Protein 4JRR (pdb70)

Foldseek 3Di:
DDDDDCDDPQFKHWFDFDDDDDDCQQAQDKEWEEFLQDVVCLVLVVVVVVLCVVCPSLHHYHYAYADDDQQSLVRRLLCVLCVVVVNNVVVVNVSSCCCPPVVPSCRDLVSSLVVVVVVPDDSCSSSCSSPPDPPSVVSNVVSHVLCVSRVHDDPRKMDTNSIMIGHCVSLVHSVSNSVSVSVRSPDD/DDDPQFKHWAAFPDDDDDDQAQWPKEWEEFLQDVVCLVCVVVVVVLQVPPDGSHDYHYAYADDDQQRLVRRLLCVLCVVVVNNVPVVNVSSCCCPPVVPSCRDLVSSLVVVVVVPDDSVSSSCSSPPDPVSNVSNVVSHVVCVSRVHDDPRKMDINSTMIGHCVSQVDSVSNSVSNVVRSVVVD/DDDEPFQKHWAAFPDDDDDDQAPQPKEWEEFLQDVVCLVCVVVVVVLVVVCPSVHHYHYAYADQDALSLVRRLLCVLCVVVVNNVPCVNVSSCCCPPVVHSCRDLVSQLVVVVVVPDDSVSSSCSSPPDVPSVVSNVVSHVVCVSRPHDDPRKMDTSRTMIGHCNRQVDSVSNSVVVVVRSVVVD

Radius of gyration: 30.88 Å; Cα contacts (8 Å, |Δi|>4): 870; chains: 3; bounding box: 74×64×84 Å

Sequence (557 aa):
GSHMQFIEGKDYQTVASAQLSTNKKDKTPLITEFFSYGCPWCYKIDAPLNDWATRMGKGAHLEERVPVVFKPNWDLYAKAYYTAKTLAMSDKMNPILFKAIQEEDKNPLATKQSMVDFFVAHGVDREIAKSAFENSPTIDMMRVNSGMSLMAHYQINAVPAFVVNNKYKTDLQMAGSEEERLFEILNNYLVRKSFIEGKDYQTVASAQLSTNKDKTPLITEFFSYGCPWCYKKIDAPLNDWATRMGKGAHLERVPVVFKPNWDLYAKAYYTAKKTLAMSDKMNPILFKAIQEDKNPLATKQSMVDFFVAHGVDDREEIAKSAFENSPTIDMRVNSGMSLMAHYQINNAVPAFVVNNKYKTDLQMAGSEERLFEILNYLVRKSAQFIEGKDYQTVASAQLSTNKKDKTPLITEFFSYGCPWCYKIDAPLNDDWATRMGKGAHLERVPVVFKPNWDLYAKAYYTAKTLAMSDKMNPILFKAIQEDKNPLATKQSMVDFFVAHGVDREIAKSAFENSPTIDMMRVNSGMMSSLMAHYQINAVPAFVVNNKYKTDLQMAGSEERLFEILNYLVRRKSA

Structure (mmCIF, N/CA/C/O backbone):
data_4JRR
#
_entry.id   4JRR
#
_cell.length_a   55.876
_cell.length_b   80.137
_cell.length_c   66.257
_cell.angle_alpha   90.000
_cell.angle_beta   92.860
_cell.angle_gamma   90.000
#
_symmetry.space_group_name_H-M   'P 1 21 1'
#
loop_
_entity.id
_entity.type
_entity.pdbx_description
1 polymer 'Thiol:disulfide interchange protein DsbA'
2 non-polymer 'SULFATE ION'
3 non-polymer GLYCEROL
4 water water
#
loop_
_atom_site.group_PDB
_atom_site.id
_atom_site.type_symbol
_atom_site.label_atom_id
_atom_site.label_alt_id
_atom_site.label_comp_id
_atom_site.label_asym_id
_atom_site.label_entity_id
_atom_site.label_seq_id
_atom_site.pdbx_PDB_ins_code
_atom_site.Cartn_x
_atom_site.Cartn_y
_atom_site.Cartn_z
_atom_site.occupancy
_atom_site.B_iso_or_equiv
_atom_site.auth_seq_id
_atom_site.auth_comp_id
_atom_site.auth_asym_id
_atom_site.auth_atom_id
_atom_site.pdbx_PDB_model_num
ATOM 1 N N . GLY A 1 1 ? 9.591 25.937 37.564 1.00 23.33 29 GLY A N 1
ATOM 2 C CA . GLY A 1 1 ? 9.208 24.571 38.026 1.00 21.33 29 GLY A CA 1
ATOM 3 C C . GLY A 1 1 ? 10.298 24.046 39.003 1.00 21.92 29 GLY A C 1
ATOM 4 O O . GLY A 1 1 ? 10.172 24.178 40.237 1.00 22.66 29 GLY A O 1
ATOM 5 N N . SER A 1 2 ? 11.374 23.497 38.434 1.00 21.64 30 SER A N 1
ATOM 6 C CA . SER A 1 2 ? 12.572 23.232 39.172 1.00 19.26 30 SER A CA 1
ATOM 7 C C . SER A 1 2 ? 13.446 24.406 39.113 1.00 20.02 30 SER A C 1
ATOM 8 O O . SER A 1 2 ? 13.626 24.986 38.064 1.00 20.65 30 SER A O 1
ATOM 11 N N . HIS A 1 3 ? 14.182 24.637 40.219 1.00 20.55 31 HIS A N 1
ATOM 12 C CA . HIS A 1 3 ? 15.046 25.764 40.371 1.00 20.25 31 HIS A CA 1
ATOM 13 C C . HIS A 1 3 ? 16.478 25.334 40.660 1.00 18.18 31 HIS A C 1
ATOM 14 O O . HIS A 1 3 ? 16.752 24.193 41.113 1.00 19.66 31 HIS A O 1
ATOM 21 N N . MET A 1 4 ? 17.378 26.224 40.260 1.00 18.08 32 MET A N 1
ATOM 22 C CA . MET A 1 4 ? 18.850 25.915 40.440 1.00 18.94 32 MET A CA 1
ATOM 23 C C . MET A 1 4 ? 19.091 25.539 41.876 1.00 19.69 32 MET A C 1
ATOM 24 O O . MET A 1 4 ? 18.709 26.253 42.765 1.00 22.21 32 MET A O 1
ATOM 29 N N . GLN A 1 5 ? 19.884 24.520 42.134 1.00 20.09 33 GLN A N 1
ATOM 30 C CA . GLN A 1 5 ? 20.135 24.066 43.482 1.00 20.19 33 GLN A CA 1
ATOM 31 C C . GLN A 1 5 ? 21.657 24.158 43.887 1.00 21.08 33 GLN A C 1
ATOM 32 O O . GLN A 1 5 ? 21.973 23.896 45.057 1.00 21.80 33 GLN A O 1
ATOM 38 N N . PHE A 1 6 ? 22.520 24.581 42.963 1.00 20.34 34 PHE A N 1
ATOM 39 C CA . PHE A 1 6 ? 23.953 24.966 43.333 1.00 20.17 34 PHE A CA 1
ATOM 40 C C . PHE A 1 6 ? 23.872 26.442 43.603 1.00 21.24 34 PHE A C 1
ATOM 41 O O . PHE A 1 6 ? 23.531 27.192 42.687 1.00 22.26 34 PHE A O 1
ATOM 49 N N . ILE A 1 7 ? 23.959 26.861 44.871 1.00 21.15 35 ILE A N 1
ATOM 50 C CA . ILE A 1 7 ? 23.537 28.205 45.258 1.00 20.97 35 ILE A CA 1
ATOM 51 C C . ILE A 1 7 ? 24.779 29.112 45.360 1.00 21.30 35 ILE A C 1
ATOM 52 O O . ILE A 1 7 ? 25.606 28.925 46.218 1.00 19.74 35 ILE A O 1
ATOM 57 N N . GLU A 1 8 ? 24.830 30.158 44.555 1.00 22.13 36 GLU A N 1
ATOM 58 C CA . GLU A 1 8 ? 25.951 31.113 44.589 1.00 21.17 36 GLU A CA 1
ATOM 59 C C . GLU A 1 8 ? 25.907 31.778 45.948 1.00 22.66 36 GLU A C 1
ATOM 60 O O . GLU A 1 8 ? 24.845 32.229 46.382 1.00 22.20 36 GLU A O 1
ATOM 66 N N . GLY A 1 9 ? 27.052 31.945 46.595 1.00 21.98 37 GLY A N 1
ATOM 67 C CA . GLY A 1 9 ? 27.112 32.519 47.913 1.00 23.86 37 GLY A CA 1
ATOM 68 C C . GLY A 1 9 ? 27.027 31.492 49.011 1.00 25.49 37 GLY A C 1
ATOM 69 O O . GLY A 1 9 ? 27.355 31.817 50.151 1.00 30.15 37 GLY A O 1
ATOM 70 N N . LYS A 1 10 ? 26.584 30.263 48.741 1.00 25.00 38 LYS A N 1
ATOM 71 C CA . LYS A 1 10 ? 26.496 29.254 49.753 1.00 24.53 38 LYS A CA 1
ATOM 72 C C . LYS A 1 10 ? 27.370 28.068 49.375 1.00 24.21 38 LYS A C 1
ATOM 73 O O . LYS A 1 10 ? 28.352 27.725 50.132 1.00 25.39 38 LYS A O 1
ATOM 79 N N . ASP A 1 11 ? 27.142 27.514 48.192 1.00 21.42 39 ASP A N 1
ATOM 80 C CA . ASP A 1 11 ? 27.911 26.390 47.717 1.00 20.96 39 ASP A CA 1
ATOM 81 C C . ASP A 1 11 ? 29.251 26.815 47.064 1.00 19.18 39 ASP A C 1
ATOM 82 O O . ASP A 1 11 ? 30.202 26.010 47.020 1.00 18.69 39 ASP A O 1
ATOM 87 N N . TYR A 1 12 ? 29.280 27.978 46.475 1.00 18.13 40 TYR A N 1
ATOM 88 C CA . TYR A 1 12 ? 30.429 28.511 45.790 1.00 20.02 40 TYR A CA 1
ATOM 89 C C . TYR A 1 12 ? 30.345 29.997 45.688 1.00 21.33 40 TYR A C 1
ATOM 90 O O . TYR A 1 12 ? 29.237 30.598 45.908 1.00 19.74 40 TYR A O 1
ATOM 99 N N . GLN A 1 13 ? 31.473 30.610 45.383 1.00 20.91 41 GLN A N 1
ATOM 100 C CA . GLN A 1 13 ? 31.513 32.027 45.053 1.00 24.82 41 GLN A CA 1
ATOM 101 C C . GLN A 1 13 ? 32.307 32.296 43.802 1.00 25.68 41 GLN A C 1
ATOM 102 O O . GLN A 1 13 ? 33.211 31.504 43.437 1.00 22.81 41 GLN A O 1
ATOM 108 N N . THR A 1 14 ? 32.023 33.428 43.130 1.00 23.56 42 THR A N 1
ATOM 109 C CA . THR A 1 14 ? 32.825 33.821 41.979 1.00 24.41 42 THR A CA 1
ATOM 110 C C . THR A 1 14 ? 34.048 34.531 42.553 1.00 23.61 42 THR A C 1
ATOM 111 O O . THR A 1 14 ? 34.041 35.067 43.627 1.00 26.38 42 THR A O 1
ATOM 115 N N . VAL A 1 15 ? 35.158 34.466 41.871 1.00 24.71 43 VAL A N 1
ATOM 116 C CA . VAL A 1 15 ? 36.364 35.235 42.219 1.00 24.80 43 VAL A CA 1
ATOM 117 C C . VAL A 1 15 ? 36.792 36.089 41.044 1.00 25.53 43 VAL A C 1
ATOM 118 O O . VAL A 1 15 ? 36.448 35.830 39.924 1.00 24.91 43 VAL A O 1
ATOM 122 N N . ALA A 1 16 ? 37.701 37.012 41.315 1.00 26.13 44 ALA A N 1
ATOM 123 C CA . ALA A 1 16 ? 38.318 37.792 40.257 1.00 28.90 44 ALA A CA 1
ATOM 124 C C . ALA A 1 16 ? 39.352 36.889 39.547 1.00 29.41 44 ALA A C 1
ATOM 125 O O . ALA A 1 16 ? 40.155 36.224 40.209 1.00 27.66 44 ALA A O 1
ATOM 127 N N . SER A 1 17 ? 39.340 36.936 38.224 1.00 29.67 45 SER A N 1
ATOM 128 C CA . SER A 1 17 ? 40.220 36.093 37.420 1.00 31.47 45 SER A CA 1
ATOM 129 C C . SER A 1 17 ? 41.642 36.546 37.579 1.00 29.70 45 SER A C 1
ATOM 130 O O . SER A 1 17 ? 41.919 37.742 37.657 1.00 29.79 45 SER A O 1
ATOM 133 N N . ALA A 1 18 ? 42.551 35.595 37.760 1.00 27.83 46 ALA A N 1
ATOM 134 C CA . ALA A 1 18 ? 43.954 35.878 37.818 1.00 28.26 46 ALA A CA 1
ATOM 135 C C . ALA A 1 18 ? 44.513 35.846 36.431 1.00 28.51 46 ALA A C 1
ATOM 136 O O . ALA A 1 18 ? 43.876 35.329 35.545 1.00 26.40 46 ALA A O 1
ATOM 138 N N . GLN A 1 19 ? 45.650 36.512 36.247 1.00 30.80 47 GLN A N 1
ATOM 139 C CA . GLN A 1 19 ? 46.374 36.523 35.000 1.00 35.20 47 GLN A CA 1
ATOM 140 C C . GLN A 1 19 ? 47.137 35.249 34.932 1.00 36.94 47 GLN A C 1
ATOM 141 O O . GLN A 1 19 ? 48.049 35.036 35.719 1.00 30.33 47 GLN A O 1
ATOM 147 N N . LEU A 1 20 ? 46.682 34.354 34.073 1.00 34.95 48 LEU A N 1
ATOM 148 C CA . LEU A 1 20 ? 47.257 33.004 33.997 1.00 40.86 48 LEU A CA 1
ATOM 149 C C . LEU A 1 20 ? 47.766 32.693 32.621 1.00 39.25 48 LEU A C 1
ATOM 150 O O . LEU A 1 20 ? 47.293 33.272 31.632 1.00 35.06 48 LEU A O 1
ATOM 155 N N . SER A 1 21 ? 48.746 31.801 32.589 1.00 37.49 49 SER A N 1
ATOM 156 C CA . SER A 1 21 ? 49.170 31.121 31.412 1.00 40.10 49 SER A CA 1
ATOM 157 C C . SER A 1 21 ? 48.842 29.622 31.567 1.00 46.95 49 SER A C 1
ATOM 158 O O . SER A 1 21 ? 49.744 28.794 31.843 1.00 47.30 49 SER A O 1
ATOM 161 N N . THR A 1 22 ? 47.584 29.250 31.374 1.00 54.12 50 THR A N 1
ATOM 162 C CA . THR A 1 22 ? 47.188 27.841 31.549 1.00 58.52 50 THR A CA 1
ATOM 163 C C . THR A 1 22 ? 47.212 27.139 30.157 1.00 66.45 50 THR A C 1
ATOM 164 O O . THR A 1 22 ? 46.505 27.544 29.227 1.00 67.06 50 THR A O 1
ATOM 168 N N . ASN A 1 23 ? 48.123 26.161 30.039 1.00 75.10 51 ASN A N 1
ATOM 169 C CA . ASN A 1 23 ? 48.119 25.070 29.021 1.00 71.62 51 ASN A CA 1
ATOM 170 C C . ASN A 1 23 ? 46.671 24.513 28.826 1.00 69.30 51 ASN A C 1
ATOM 171 O O . ASN A 1 23 ? 46.006 24.227 29.797 1.00 62.24 51 ASN A O 1
ATOM 176 N N . LYS A 1 24 ? 46.140 24.407 27.611 1.00 68.22 52 LYS A N 1
ATOM 177 C CA A LYS A 1 24 ? 44.743 23.955 27.447 0.50 70.41 52 LYS A CA 1
ATOM 178 C CA B LYS A 1 24 ? 44.748 23.950 27.432 0.50 72.18 52 LYS A CA 1
ATOM 179 C C . LYS A 1 24 ? 44.570 22.460 27.758 1.00 69.48 52 LYS A C 1
ATOM 180 O O . LYS A 1 24 ? 43.476 22.021 28.096 1.00 72.52 52 LYS A O 1
ATOM 191 N N . ASP A 1 25 ? 45.628 21.669 27.641 1.00 67.21 53 ASP A N 1
ATOM 192 C CA . ASP A 1 25 ? 45.528 20.264 28.171 1.00 69.60 53 ASP A CA 1
ATOM 193 C C . ASP A 1 25 ? 45.375 20.209 29.733 1.00 63.00 53 ASP A C 1
ATOM 194 O O . ASP A 1 25 ? 45.170 19.141 30.337 1.00 62.16 53 ASP A O 1
ATOM 199 N N . LYS A 1 26 ? 45.492 21.372 30.372 1.00 52.21 54 LYS A N 1
ATOM 200 C CA . LYS A 1 26 ? 45.118 21.546 31.783 1.00 54.84 54 LYS A CA 1
ATOM 201 C C . LYS A 1 26 ? 43.705 22.202 32.010 1.00 52.81 54 LYS A C 1
ATOM 202 O O . LYS A 1 26 ? 43.486 22.811 33.072 1.00 51.65 54 LYS A O 1
ATOM 208 N N . THR A 1 27 ? 42.763 22.038 31.062 1.00 52.37 55 THR A N 1
ATOM 209 C CA . THR A 1 27 ? 41.426 22.710 31.078 1.00 49.26 55 THR A CA 1
ATOM 210 C C . THR A 1 27 ? 40.415 21.596 31.030 1.00 44.89 55 THR A C 1
ATOM 211 O O . THR A 1 27 ? 40.757 20.595 30.432 1.00 39.90 55 THR A O 1
ATOM 215 N N . PRO A 1 28 ? 39.244 21.671 31.756 1.00 41.37 56 PRO A N 1
ATOM 216 C CA . PRO A 1 28 ? 38.920 22.565 32.894 1.00 38.67 56 PRO A CA 1
ATOM 217 C C . PRO A 1 28 ? 39.862 22.335 34.074 1.00 33.20 56 PRO A C 1
ATOM 218 O O . PRO A 1 28 ? 40.254 21.197 34.417 1.00 34.36 56 PRO A O 1
ATOM 222 N N . LEU A 1 29 ? 40.299 23.445 34.599 1.00 31.42 57 LEU A N 1
ATOM 223 C CA . LEU A 1 29 ? 41.289 23.525 35.571 1.00 29.16 57 LEU A CA 1
ATOM 224 C C . LEU A 1 29 ? 40.676 23.612 36.995 1.00 28.14 57 LEU A C 1
ATOM 225 O O . LEU A 1 29 ? 39.793 24.421 37.252 1.00 25.17 57 LEU A O 1
ATOM 230 N N . ILE A 1 30 ? 41.142 22.756 37.886 1.00 24.89 58 ILE A N 1
ATOM 231 C CA . ILE A 1 30 ? 40.785 22.809 39.263 1.00 23.85 58 ILE A CA 1
ATOM 232 C C . ILE A 1 30 ? 42.035 23.007 40.042 1.00 22.90 58 ILE A C 1
ATOM 233 O O . ILE A 1 30 ? 42.921 22.117 40.044 1.00 23.49 58 ILE A O 1
ATOM 238 N N . THR A 1 31 ? 42.114 24.120 40.758 1.00 22.55 59 THR A N 1
ATOM 239 C CA . THR A 1 31 ? 43.303 24.392 41.574 1.00 21.58 59 THR A CA 1
ATOM 240 C C . THR A 1 31 ? 42.948 24.132 43.036 1.00 21.34 59 THR A C 1
ATOM 241 O O . THR A 1 31 ? 41.971 24.758 43.540 1.00 21.53 59 THR A O 1
ATOM 245 N N . GLU A 1 32 ? 43.618 23.194 43.722 1.00 18.41 60 GLU A N 1
ATOM 246 C CA . GLU A 1 32 ? 43.369 22.968 45.140 1.00 18.67 60 GLU A CA 1
ATOM 247 C C . GLU A 1 32 ? 44.488 23.590 45.923 1.00 19.56 60 GLU A C 1
ATOM 248 O O . GLU A 1 32 ? 45.625 23.120 45.713 1.00 20.75 60 GLU A O 1
ATOM 254 N N . PHE A 1 33 ? 44.175 24.529 46.786 1.00 18.74 61 PHE A N 1
ATOM 255 C CA . PHE A 1 33 ? 45.093 25.126 47.797 1.00 20.36 61 PHE A CA 1
ATOM 256 C C . PHE A 1 33 ? 45.053 24.206 48.994 1.00 20.03 61 PHE A C 1
ATOM 257 O O . PHE A 1 33 ? 43.981 23.825 49.469 1.00 20.93 61 PHE A O 1
ATOM 265 N N . PHE A 1 34 ? 46.220 23.705 49.401 1.00 21.23 62 PHE A N 1
ATOM 266 C CA . PHE A 1 34 ? 46.299 22.623 50.376 1.00 20.39 62 PHE A CA 1
ATOM 267 C C . PHE A 1 34 ? 47.606 22.704 51.144 1.00 21.87 62 PHE A C 1
ATOM 268 O O . PHE A 1 34 ? 48.495 23.509 50.804 1.00 19.84 62 PHE A O 1
ATOM 276 N N . SER A 1 35 ? 47.702 21.856 52.135 1.00 22.83 63 SER A N 1
ATOM 277 C CA . SER A 1 35 ? 49.008 21.537 52.716 1.00 24.15 63 SER A CA 1
ATOM 278 C C . SER A 1 35 ? 48.998 20.110 53.233 1.00 25.47 63 SER A C 1
ATOM 279 O O . SER A 1 35 ? 48.001 19.634 53.760 1.00 23.00 63 SER A O 1
ATOM 282 N N . TYR A 1 36 ? 50.197 19.464 53.244 1.00 25.13 64 TYR A N 1
ATOM 283 C CA . TYR A 1 36 ? 50.352 18.196 53.932 1.00 25.33 64 TYR A CA 1
ATOM 284 C C . TYR A 1 36 ? 50.075 18.375 55.383 1.00 26.17 64 TYR A C 1
ATOM 285 O O . TYR A 1 36 ? 49.715 17.424 56.100 1.00 27.21 64 TYR A O 1
ATOM 294 N N . GLY A 1 37 ? 50.255 19.581 55.878 1.00 26.44 65 GLY A N 1
ATOM 295 C CA . GLY A 1 37 ? 50.057 19.852 57.276 1.00 26.35 65 GLY A CA 1
ATOM 296 C C . GLY A 1 37 ? 48.614 20.031 57.760 1.00 29.91 65 GLY A C 1
ATOM 297 O O . GLY A 1 37 ? 48.383 20.170 58.958 1.00 30.75 65 GLY A O 1
ATOM 298 N N . CYS A 1 38 ? 47.644 19.946 56.848 1.00 25.54 66 CYS A N 1
ATOM 299 C CA . CYS A 1 38 ? 46.229 20.253 57.148 1.00 25.91 66 CYS A CA 1
ATOM 300 C C . CYS A 1 38 ? 45.469 18.989 57.248 1.00 26.72 66 CYS A C 1
ATOM 301 O O . CYS A 1 38 ? 45.493 18.200 56.303 1.00 26.14 66 CYS A O 1
ATOM 304 N N . PRO A 1 39 ? 44.744 18.789 58.373 1.00 29.09 67 PRO A N 1
ATOM 305 C CA . PRO A 1 39 ? 44.089 17.503 58.538 1.00 29.52 67 PRO A CA 1
ATOM 306 C C . PRO A 1 39 ? 42.910 17.347 57.583 1.00 26.29 67 PRO A C 1
ATOM 307 O O . PRO A 1 39 ? 42.526 16.245 57.303 1.00 25.69 67 PRO A O 1
ATOM 311 N N . TRP A 1 40 ? 42.287 18.453 57.181 1.00 25.94 68 TRP A N 1
ATOM 312 C CA . TRP A 1 40 ? 41.155 18.385 56.294 1.00 25.17 68 TRP A CA 1
ATOM 313 C C . TRP A 1 40 ? 41.609 18.138 54.843 1.00 23.72 68 TRP A C 1
ATOM 314 O O . TRP A 1 40 ? 40.951 17.447 54.102 1.00 23.82 68 TRP A O 1
ATOM 325 N N . CYS A 1 41 ? 42.712 18.764 54.442 1.00 24.00 69 CYS A N 1
ATOM 326 C CA . CYS A 1 41 ? 43.357 18.409 53.156 1.00 24.64 69 CYS A CA 1
ATOM 327 C C . CYS A 1 41 ? 43.642 16.912 53.129 1.00 23.33 69 CYS A C 1
ATOM 328 O O . CYS A 1 41 ? 43.371 16.232 52.129 1.00 24.66 69 CYS A O 1
ATOM 331 N N . TYR A 1 42 ? 44.112 16.392 54.244 1.00 25.29 70 TYR A N 1
ATOM 332 C CA . TYR A 1 42 ? 44.421 14.971 54.326 1.00 25.15 70 TYR A CA 1
ATOM 333 C C . TYR A 1 42 ? 43.219 14.119 54.184 1.00 23.51 70 TYR A C 1
ATOM 334 O O . TYR A 1 42 ? 43.160 13.259 53.319 1.00 23.97 70 TYR A O 1
ATOM 343 N N . LYS A 1 43 ? 42.203 14.455 54.946 1.00 24.89 71 LYS A N 1
ATOM 344 C CA . LYS A 1 43 ? 40.939 13.676 54.855 1.00 28.01 71 LYS A CA 1
ATOM 345 C C . LYS A 1 43 ? 40.373 13.543 53.506 1.00 27.66 71 LYS A C 1
ATOM 346 O O . LYS A 1 43 ? 39.790 12.523 53.203 1.00 26.54 71 LYS A O 1
ATOM 352 N N . ILE A 1 44 ? 40.396 14.610 52.705 1.00 30.17 72 ILE A N 1
ATOM 353 C CA . ILE A 1 44 ? 39.762 14.567 51.392 1.00 26.08 72 ILE A CA 1
ATOM 354 C C . ILE A 1 44 ? 40.699 14.160 50.266 1.00 26.06 72 ILE A C 1
ATOM 355 O O . ILE A 1 44 ? 40.261 13.952 49.194 1.00 24.45 72 ILE A O 1
ATOM 360 N N . ASP A 1 45 ? 42.001 14.012 50.538 1.00 27.06 73 ASP A N 1
ATOM 361 C CA . ASP A 1 45 ? 42.923 13.828 49.429 1.00 25.90 73 ASP A CA 1
ATOM 362 C C . ASP A 1 45 ? 42.677 12.595 48.582 1.00 25.11 73 ASP A C 1
ATOM 363 O O . ASP A 1 45 ? 42.692 12.668 47.325 1.00 24.94 73 ASP A O 1
ATOM 368 N N . ALA A 1 46 ? 42.473 11.454 49.199 1.00 26.68 74 ALA A N 1
ATOM 369 C CA . ALA A 1 46 ? 42.315 10.225 48.420 1.00 28.93 74 ALA A CA 1
ATOM 370 C C . ALA A 1 46 ? 40.946 10.197 47.663 1.00 28.59 74 ALA A C 1
ATOM 371 O O . ALA A 1 46 ? 40.885 9.898 46.482 1.00 29.96 74 ALA A O 1
ATOM 373 N N . PRO A 1 47 ? 39.865 10.593 48.320 1.00 28.89 75 PRO A N 1
ATOM 374 C CA . PRO A 1 47 ? 38.603 10.709 47.546 1.00 30.13 75 PRO A CA 1
ATOM 375 C C . PRO A 1 47 ? 38.713 11.719 46.405 1.00 28.99 75 PRO A C 1
ATOM 376 O O . PRO A 1 47 ? 38.124 11.523 45.354 1.00 29.50 75 PRO A O 1
ATOM 380 N N . LEU A 1 48 ? 39.455 12.796 46.614 1.00 28.57 76 LEU A N 1
ATOM 381 C CA . LEU A 1 48 ? 39.680 13.756 45.597 1.00 28.31 76 LEU A CA 1
ATOM 382 C C . LEU A 1 48 ? 40.450 13.119 44.444 1.00 31.40 76 LEU A C 1
ATOM 383 O O . LEU A 1 48 ? 40.113 13.365 43.297 1.00 30.99 76 LEU A O 1
ATOM 388 N N . ASN A 1 49 ? 41.514 12.374 44.737 1.00 31.27 77 ASN A N 1
ATOM 389 C CA . ASN A 1 49 ? 42.228 11.684 43.659 1.00 32.65 77 ASN A CA 1
ATOM 390 C C . ASN A 1 49 ? 41.301 10.699 42.935 1.00 33.38 77 ASN A C 1
ATOM 391 O O . ASN A 1 49 ? 41.250 10.656 41.715 1.00 35.69 77 ASN A O 1
ATOM 396 N N . ASP A 1 50 ? 40.518 9.958 43.663 1.00 36.34 78 ASP A N 1
ATOM 397 C CA . ASP A 1 50 ? 39.604 9.053 43.030 1.00 34.31 78 ASP A CA 1
ATOM 398 C C . ASP A 1 50 ? 38.627 9.811 42.135 1.00 38.13 78 ASP A C 1
ATOM 399 O O . ASP A 1 50 ? 38.336 9.403 41.039 1.00 34.08 78 ASP A O 1
ATOM 404 N N . TRP A 1 51 ? 38.118 10.924 42.629 1.00 33.70 79 TRP A N 1
ATOM 405 C CA . TRP A 1 51 ? 37.143 11.693 41.859 1.00 31.92 79 TRP A CA 1
ATOM 406 C C . TRP A 1 51 ? 37.787 12.256 40.592 1.00 30.91 79 TRP A C 1
ATOM 407 O O . TRP A 1 51 ? 37.203 12.182 39.505 1.00 31.90 79 TRP A O 1
ATOM 418 N N . ALA A 1 52 ? 39.036 12.704 40.717 1.00 29.45 80 ALA A N 1
ATOM 419 C CA . ALA A 1 52 ? 39.750 13.249 39.628 1.00 29.76 80 ALA A CA 1
ATOM 420 C C . ALA A 1 52 ? 39.984 12.176 38.555 1.00 34.22 80 ALA A C 1
ATOM 421 O O . ALA A 1 52 ? 39.818 12.443 37.369 1.00 38.57 80 ALA A O 1
ATOM 423 N N . THR A 1 53 ? 40.385 10.986 38.985 1.00 37.90 81 THR A N 1
ATOM 424 C CA . THR A 1 53 ? 40.532 9.825 38.096 1.00 37.48 81 THR A CA 1
ATOM 425 C C . THR A 1 53 ? 39.216 9.513 37.384 1.00 42.31 81 THR A C 1
ATOM 426 O O . THR A 1 53 ? 39.190 9.392 36.174 1.00 46.77 81 THR A O 1
ATOM 430 N N . ARG A 1 54 ? 38.122 9.454 38.126 1.00 40.06 82 ARG A N 1
ATOM 431 C CA . ARG A 1 54 ? 36.832 9.172 37.521 1.00 46.95 82 ARG A CA 1
ATOM 432 C C . ARG A 1 54 ? 36.481 10.329 36.546 1.00 44.64 82 ARG A C 1
ATOM 433 O O . ARG A 1 54 ? 35.855 10.100 35.514 1.00 39.92 82 ARG A O 1
ATOM 441 N N . MET A 1 55 ? 36.947 11.553 36.803 1.00 40.87 83 MET A N 1
ATOM 442 C CA . MET A 1 55 ? 36.634 12.689 35.881 1.00 39.79 83 MET A CA 1
ATOM 443 C C . MET A 1 55 ? 37.386 12.557 34.597 1.00 40.44 83 MET A C 1
ATOM 444 O O . MET A 1 55 ? 36.976 13.131 33.614 1.00 40.43 83 MET A O 1
ATOM 449 N N . GLY A 1 56 ? 38.530 11.871 34.630 1.00 43.11 84 GLY A N 1
ATOM 450 C CA . GLY A 1 56 ? 39.381 11.712 33.441 1.00 44.22 84 GLY A CA 1
ATOM 451 C C . GLY A 1 56 ? 39.648 13.075 32.820 1.00 47.96 84 GLY A C 1
ATOM 452 O O . GLY A 1 56 ? 40.032 14.031 33.523 1.00 42.15 84 GLY A O 1
ATOM 453 N N . LYS A 1 57 ? 39.323 13.201 31.530 1.00 50.87 85 LYS A N 1
ATOM 454 C CA . LYS A 1 57 ? 39.463 14.431 30.740 1.00 51.66 85 LYS A CA 1
ATOM 455 C C . LYS A 1 57 ? 38.491 15.574 31.114 1.00 51.87 85 LYS A C 1
ATOM 456 O O . LYS A 1 57 ? 38.698 16.749 30.742 1.00 50.55 85 LYS A O 1
ATOM 462 N N . GLY A 1 58 ? 37.448 15.248 31.866 1.00 49.23 86 GLY A N 1
ATOM 463 C CA . GLY A 1 58 ? 36.498 16.240 32.348 1.00 47.70 86 GLY A CA 1
ATOM 464 C C . GLY A 1 58 ? 37.141 17.261 33.319 1.00 48.34 86 GLY A C 1
ATOM 465 O O . GLY A 1 58 ? 36.453 18.160 33.730 1.00 43.31 86 GLY A O 1
ATOM 466 N N . ALA A 1 59 ? 38.432 17.105 33.695 1.00 39.96 87 ALA A N 1
ATOM 467 C CA . ALA A 1 59 ? 39.031 17.959 34.720 1.00 43.41 87 ALA A CA 1
ATOM 468 C C . ALA A 1 59 ? 40.558 17.786 34.769 1.00 40.02 87 ALA A C 1
ATOM 469 O O . ALA A 1 59 ? 41.054 16.722 34.471 1.00 43.52 87 ALA A O 1
ATOM 471 N N . HIS A 1 60 ? 41.301 18.825 35.127 1.00 34.11 88 HIS A N 1
ATOM 472 C CA . HIS A 1 60 ? 42.744 18.696 35.354 1.00 31.06 88 HIS A CA 1
ATOM 473 C C . HIS A 1 60 ? 42.991 19.349 36.750 1.00 31.26 88 HIS A C 1
ATOM 474 O O . HIS A 1 60 ? 42.731 20.559 36.942 1.00 25.87 88 HIS A O 1
ATOM 481 N N . LEU A 1 61 ? 43.455 18.526 37.688 1.00 26.56 89 LEU A N 1
ATOM 482 C CA . LEU A 1 61 ? 43.590 18.938 39.057 1.00 28.16 89 LEU A CA 1
ATOM 483 C C . LEU A 1 61 ? 45.026 19.352 39.256 1.00 25.39 89 LEU A C 1
ATOM 484 O O . LEU A 1 61 ? 45.938 18.575 38.976 1.00 24.38 89 LEU A O 1
ATOM 489 N N . GLU A 1 62 ? 45.233 20.543 39.760 1.00 23.46 90 GLU A N 1
ATOM 490 C CA A GLU A 1 62 ? 46.563 21.042 40.102 0.50 24.58 90 GLU A CA 1
ATOM 491 C CA B GLU A 1 62 ? 46.589 21.015 40.091 0.50 24.86 90 GLU A CA 1
ATOM 492 C C . GLU A 1 62 ? 46.520 21.460 41.552 1.00 25.05 90 GLU A C 1
ATOM 493 O O . GLU A 1 62 ? 45.544 22.069 42.018 1.00 27.20 90 GLU A O 1
ATOM 504 N N . ARG A 1 63 ? 47.564 21.163 42.288 1.00 23.76 91 ARG A N 1
ATOM 505 C CA . ARG A 1 63 ? 47.637 21.495 43.687 1.00 23.75 91 ARG A CA 1
ATOM 506 C C . ARG A 1 63 ? 48.612 22.620 43.929 1.00 24.91 91 ARG A C 1
ATOM 507 O O . ARG A 1 63 ? 49.654 22.674 43.254 1.00 25.40 91 ARG A O 1
ATOM 515 N N . VAL A 1 64 ? 48.275 23.503 44.886 1.00 22.31 92 VAL A N 1
ATOM 516 C CA . VAL A 1 64 ? 49.069 24.642 45.277 1.00 21.11 92 VAL A CA 1
ATOM 517 C C . VAL A 1 64 ? 49.214 24.600 46.771 1.00 22.76 92 VAL A C 1
ATOM 518 O O . VAL A 1 64 ? 48.261 24.828 47.522 1.00 20.97 92 VAL A O 1
ATOM 522 N N . PRO A 1 65 ? 50.442 24.290 47.260 1.00 22.68 93 PRO A N 1
ATOM 523 C CA . PRO A 1 65 ? 50.636 24.236 48.675 1.00 22.42 93 PRO A CA 1
ATOM 524 C C . PRO A 1 65 ? 50.707 25.632 49.269 1.00 22.83 93 PRO A C 1
ATOM 525 O O . PRO A 1 65 ? 51.198 26.554 48.641 1.00 23.98 93 PRO A O 1
ATOM 529 N N . VAL A 1 66 ? 50.258 25.765 50.518 1.00 22.36 94 VAL A N 1
ATOM 530 C CA . VAL A 1 66 ? 50.178 27.066 51.204 1.00 23.58 94 VAL A CA 1
ATOM 531 C C . VAL A 1 66 ? 51.021 27.029 52.450 1.00 25.90 94 VAL A C 1
ATOM 532 O O . VAL A 1 66 ? 51.423 25.948 52.939 1.00 26.02 94 VAL A O 1
ATOM 536 N N . VAL A 1 67 ? 51.331 28.201 52.938 1.00 26.95 95 VAL A N 1
ATOM 537 C CA . VAL A 1 67 ? 52.236 28.309 54.085 1.00 29.52 95 VAL A CA 1
ATOM 538 C C . VAL A 1 67 ? 51.502 29.115 55.168 1.00 33.91 95 VAL A C 1
ATOM 539 O O . VAL A 1 67 ? 51.448 30.340 55.129 1.00 32.75 95 VAL A O 1
ATOM 543 N N . PHE A 1 68 ? 50.908 28.411 56.120 1.00 36.27 96 PHE A N 1
ATOM 544 C CA . PHE A 1 68 ? 50.128 29.068 57.187 1.00 37.33 96 PHE A CA 1
ATOM 545 C C . PHE A 1 68 ? 50.718 28.837 58.567 1.00 41.47 96 PHE A C 1
ATOM 546 O O . PHE A 1 68 ? 50.295 29.491 59.508 1.00 41.71 96 PHE A O 1
ATOM 554 N N . LYS A 1 69 ? 51.668 27.909 58.686 1.00 43.41 97 LYS A N 1
ATOM 555 C CA . LYS A 1 69 ? 52.119 27.351 59.986 1.00 47.09 97 LYS A CA 1
ATOM 556 C C . LYS A 1 69 ? 53.555 26.945 59.908 1.00 43.37 97 LYS A C 1
ATOM 557 O O . LYS A 1 69 ? 54.036 26.674 58.797 1.00 38.67 97 LYS A O 1
ATOM 563 N N . PRO A 1 70 ? 54.237 26.870 61.083 1.00 45.38 98 PRO A N 1
ATOM 564 C CA . PRO A 1 70 ? 55.542 26.301 61.143 1.00 43.36 98 PRO A CA 1
ATOM 565 C C . PRO A 1 70 ? 55.578 24.973 60.428 1.00 38.97 98 PRO A C 1
ATOM 566 O O . PRO A 1 70 ? 54.651 24.170 60.537 1.00 39.81 98 PRO A O 1
ATOM 570 N N . ASN A 1 71 ? 56.567 24.847 59.564 1.00 36.00 99 ASN A N 1
ATOM 571 C CA . ASN A 1 71 ? 56.911 23.624 58.813 1.00 33.95 99 ASN A CA 1
ATOM 572 C C . ASN A 1 71 ? 56.193 23.582 57.450 1.00 31.52 99 ASN A C 1
ATOM 573 O O . ASN A 1 71 ? 56.609 22.829 56.585 1.00 31.93 99 ASN A O 1
ATOM 578 N N . TRP A 1 72 ? 55.136 24.374 57.279 1.00 30.20 100 TRP A N 1
ATOM 579 C CA . TRP A 1 72 ? 54.432 24.333 55.997 1.00 30.18 100 TRP A CA 1
ATOM 580 C C . TRP A 1 72 ? 55.259 24.836 54.810 1.00 26.41 100 TRP A C 1
ATOM 581 O O . TRP A 1 72 ? 55.041 24.425 53.673 1.00 24.07 100 TRP A O 1
ATOM 592 N N . ASP A 1 73 ? 56.249 25.701 55.057 1.00 29.09 101 ASP A N 1
ATOM 593 C CA . ASP A 1 73 ? 57.168 26.103 53.966 1.00 29.91 101 ASP A CA 1
ATOM 594 C C . ASP A 1 73 ? 57.887 24.892 53.384 1.00 27.76 101 ASP A C 1
ATOM 595 O O . ASP A 1 73 ? 57.869 24.628 52.180 1.00 28.31 101 ASP A O 1
ATOM 600 N N . LEU A 1 74 ? 58.434 24.066 54.262 1.00 28.88 102 LEU A N 1
ATOM 601 C CA . LEU A 1 74 ? 59.105 22.840 53.787 1.00 29.34 102 LEU A CA 1
ATOM 602 C C . LEU A 1 74 ? 58.096 21.847 53.159 1.00 26.91 102 LEU A C 1
ATOM 603 O O . LEU A 1 74 ? 58.414 21.170 52.170 1.00 26.60 102 LEU A O 1
ATOM 608 N N . TYR A 1 75 ? 56.914 21.786 53.737 1.00 27.28 103 TYR A N 1
ATOM 609 C CA . TYR A 1 75 ? 55.903 20.881 53.151 1.00 26.27 103 TYR A CA 1
ATOM 610 C C . TYR A 1 75 ? 55.627 21.326 51.707 1.00 25.26 103 TYR A C 1
ATOM 611 O O . TYR A 1 75 ? 55.358 20.492 50.826 1.00 24.96 103 TYR A O 1
ATOM 620 N N . ALA A 1 76 ? 55.628 22.636 51.460 1.00 25.40 104 ALA A N 1
ATOM 621 C CA . ALA A 1 76 ? 55.379 23.184 50.117 1.00 22.48 104 ALA A CA 1
ATOM 622 C C . ALA A 1 76 ? 56.487 22.839 49.189 1.00 24.04 104 ALA A C 1
ATOM 623 O O . ALA A 1 76 ? 56.293 22.420 48.029 1.00 22.93 104 ALA A O 1
ATOM 625 N N . LYS A 1 77 ? 57.727 23.001 49.637 1.00 23.09 105 LYS A N 1
ATOM 626 C CA . LYS A 1 77 ? 58.818 22.577 48.819 1.00 22.40 105 LYS A CA 1
ATOM 627 C C . LYS A 1 77 ? 58.814 21.114 48.496 1.00 20.82 105 LYS A C 1
ATOM 628 O O . LYS A 1 77 ? 59.206 20.735 47.379 1.00 20.37 105 LYS A O 1
ATOM 634 N N . ALA A 1 78 ? 58.351 20.306 49.440 1.00 22.43 106 ALA A N 1
ATOM 635 C CA . ALA A 1 78 ? 58.267 18.854 49.211 1.00 22.63 106 ALA A CA 1
ATOM 636 C C . ALA A 1 78 ? 57.277 18.546 48.073 1.00 22.25 106 ALA A C 1
ATOM 637 O O . ALA A 1 78 ? 57.567 17.792 47.161 1.00 21.98 106 ALA A O 1
ATOM 639 N N . TYR A 1 79 ? 56.154 19.237 48.117 1.00 21.78 107 TYR A N 1
ATOM 640 C CA . TYR A 1 79 ? 55.143 19.093 47.004 1.00 20.73 107 TYR A CA 1
ATOM 641 C C . TYR A 1 79 ? 55.748 19.441 45.646 1.00 20.75 107 TYR A C 1
ATOM 642 O O . TYR A 1 79 ? 55.689 18.632 44.689 1.00 19.56 107 TYR A O 1
ATOM 651 N N . TYR A 1 80 ? 56.395 20.619 45.552 1.00 19.88 108 TYR A N 1
ATOM 652 C CA . TYR A 1 80 ? 57.016 21.060 44.273 1.00 20.89 108 TYR A CA 1
ATOM 653 C C . TYR A 1 80 ? 58.107 20.145 43.786 1.00 19.24 108 TYR A C 1
ATOM 654 O O . TYR A 1 80 ? 58.225 19.851 42.597 1.00 20.05 108 TYR A O 1
ATOM 663 N N . THR A 1 81 ? 58.862 19.624 44.732 1.00 22.63 109 THR A N 1
ATOM 664 C CA . THR A 1 81 ? 59.922 18.704 44.336 1.00 21.77 109 THR A CA 1
ATOM 665 C C . THR A 1 81 ? 59.370 17.384 43.783 1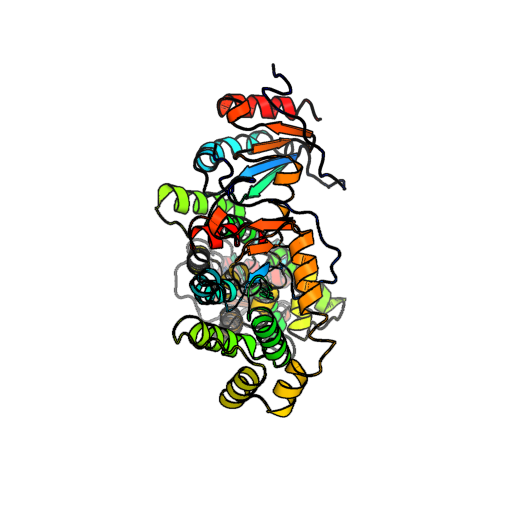.00 22.82 109 THR A C 1
ATOM 666 O O . THR A 1 81 ? 59.774 16.907 42.704 1.00 23.88 109 THR A O 1
ATOM 670 N N . ALA A 1 82 ? 58.392 16.816 44.501 1.00 24.80 110 ALA A N 1
ATOM 671 C CA . ALA A 1 82 ? 57.775 15.557 44.085 1.00 22.29 110 ALA A CA 1
ATOM 672 C C . ALA A 1 82 ? 57.089 15.737 42.711 1.00 22.31 110 ALA A C 1
ATOM 673 O O . ALA A 1 82 ? 57.147 14.869 41.844 1.00 21.28 110 ALA A O 1
ATOM 675 N N . LYS A 1 83 ? 56.437 16.874 42.537 1.00 21.88 111 LYS A N 1
ATOM 676 C CA . LYS A 1 83 ? 55.771 17.188 41.264 1.00 22.73 111 LYS A CA 1
ATOM 677 C C . LYS A 1 83 ? 56.744 17.254 40.117 1.00 23.10 111 LYS A C 1
ATOM 678 O O . LYS A 1 83 ? 56.518 16.710 39.060 1.00 22.75 111 LYS A O 1
ATOM 684 N N . THR A 1 84 ? 57.854 17.930 40.322 1.00 23.04 112 THR A N 1
ATOM 685 C CA . THR A 1 84 ? 58.899 18.074 39.336 1.00 24.36 112 THR A CA 1
ATOM 686 C C . THR A 1 84 ? 59.386 16.651 38.849 1.00 23.90 112 THR A C 1
ATOM 687 O O . THR A 1 84 ? 59.643 16.446 37.652 1.00 27.87 112 THR A O 1
ATOM 691 N N . LEU A 1 85 ? 59.486 15.723 39.791 1.00 24.14 113 LEU A N 1
ATOM 692 C CA . LEU A 1 85 ? 59.943 14.345 39.564 1.00 23.24 113 LEU A CA 1
ATOM 693 C C . LEU A 1 85 ? 58.846 13.469 39.003 1.00 26.64 113 LEU A C 1
ATOM 694 O O . LEU A 1 85 ? 59.058 12.300 38.797 1.00 24.57 113 LEU A O 1
ATOM 699 N N . ALA A 1 86 ? 57.653 14.048 38.810 1.00 25.07 114 ALA A N 1
ATOM 700 C CA . ALA A 1 86 ? 56.507 13.251 38.408 1.00 27.15 114 ALA A CA 1
ATOM 701 C C . ALA A 1 86 ? 56.211 12.150 39.408 1.00 27.49 114 ALA A C 1
ATOM 702 O O . ALA A 1 86 ? 55.821 11.048 39.018 1.00 29.00 114 ALA A O 1
ATOM 704 N N . MET A 1 87 ? 56.360 12.455 40.689 1.00 26.59 115 MET A N 1
ATOM 705 C CA . MET A 1 87 ? 56.160 11.499 41.743 1.00 30.25 115 MET A CA 1
ATOM 706 C C . MET A 1 87 ? 55.104 11.912 42.752 1.00 29.15 115 MET A C 1
ATOM 707 O O . MET A 1 87 ? 55.003 11.320 43.816 1.00 31.29 115 MET A O 1
ATOM 712 N N . SER A 1 88 ? 54.304 12.920 42.436 1.00 26.62 116 SER A N 1
ATOM 713 C CA . SER A 1 88 ? 53.420 13.509 43.453 1.00 29.46 116 SER A CA 1
ATOM 714 C C . SER A 1 88 ? 52.196 12.560 43.721 1.00 32.18 116 SER A C 1
ATOM 715 O O . SER A 1 88 ? 51.791 12.406 44.859 1.00 30.01 116 SER A O 1
ATOM 718 N N . ASP A 1 89 ? 51.750 11.791 42.731 1.00 31.61 117 ASP A N 1
ATOM 719 C CA . ASP A 1 89 ? 50.719 10.775 43.002 1.00 36.35 117 ASP A CA 1
ATOM 720 C C . ASP A 1 89 ? 51.170 9.698 44.017 1.00 34.19 117 ASP A C 1
ATOM 721 O O . ASP A 1 89 ? 50.412 9.320 44.895 1.00 32.17 117 ASP A O 1
ATOM 726 N N . LYS A 1 90 ? 52.402 9.233 43.882 1.00 33.28 118 LYS A N 1
ATOM 727 C CA . LYS A 1 90 ? 53.032 8.346 44.865 1.00 33.28 118 LYS A CA 1
ATOM 728 C C . LYS A 1 90 ? 53.304 9.070 46.196 1.00 30.43 118 LYS A C 1
ATOM 729 O O . LYS A 1 90 ? 53.040 8.518 47.279 1.00 30.89 118 LYS A O 1
ATOM 735 N N . MET A 1 91 ? 53.861 10.279 46.143 1.00 28.99 119 MET A N 1
ATOM 736 C CA . MET A 1 91 ? 54.379 10.871 47.386 1.00 27.66 119 MET A CA 1
ATOM 737 C C . MET A 1 91 ? 53.313 11.588 48.190 1.00 25.09 119 MET A C 1
ATOM 738 O O . MET A 1 91 ? 53.440 11.707 49.401 1.00 26.24 119 MET A O 1
ATOM 743 N N . ASN A 1 92 ? 52.261 12.093 47.546 1.00 26.75 120 ASN A N 1
ATOM 744 C CA . ASN A 1 92 ? 51.249 12.796 48.341 1.00 26.39 120 ASN A CA 1
ATOM 745 C C . ASN A 1 92 ? 50.724 11.947 49.516 1.00 25.10 120 ASN A C 1
ATOM 746 O O . ASN A 1 92 ? 50.765 12.390 50.656 1.00 26.33 120 ASN A O 1
ATOM 751 N N . PRO A 1 93 ? 50.263 10.720 49.269 1.00 28.34 121 PRO A N 1
ATOM 752 C CA . PRO A 1 93 ? 49.727 9.940 50.418 1.00 29.16 121 PRO A CA 1
ATOM 753 C C . PRO A 1 93 ? 50.772 9.556 51.457 1.00 29.25 121 PRO A C 1
ATOM 754 O O . PRO A 1 93 ? 50.501 9.517 52.673 1.00 29.80 121 PRO A O 1
ATOM 758 N N . ILE A 1 94 ? 51.972 9.320 50.986 1.00 29.43 122 ILE A N 1
ATOM 759 C CA . ILE A 1 94 ? 53.119 8.980 51.865 1.00 30.06 122 ILE A CA 1
ATOM 760 C C . ILE A 1 94 ? 53.409 10.160 52.782 1.00 29.15 122 ILE A C 1
ATOM 761 O O . ILE A 1 94 ? 53.625 10.009 53.963 1.00 31.89 122 ILE A O 1
ATOM 766 N N . LEU A 1 95 ? 53.475 11.353 52.224 1.00 29.73 123 LEU A N 1
ATOM 767 C CA . LEU A 1 95 ? 53.794 12.558 53.026 1.00 30.70 123 LEU A CA 1
ATOM 768 C C . LEU A 1 95 ? 52.667 12.882 54.018 1.00 30.54 123 LEU A C 1
ATOM 769 O O . LEU A 1 95 ? 52.911 13.153 55.207 1.00 30.30 123 LEU A O 1
ATOM 774 N N . PHE A 1 96 ? 51.429 12.800 53.530 1.00 29.03 124 PHE A N 1
ATOM 775 C CA . PHE A 1 96 ? 50.242 13.001 54.370 1.00 28.23 124 PHE A CA 1
ATOM 776 C C . PHE A 1 96 ? 50.265 12.056 55.566 1.00 30.61 124 PHE A C 1
ATOM 777 O O . PHE A 1 96 ? 50.078 12.466 56.721 1.00 30.57 124 PHE A O 1
ATOM 785 N N . LYS A 1 97 ? 50.564 10.796 55.303 1.00 32.37 125 LYS A N 1
ATOM 786 C CA . LYS A 1 97 ? 50.540 9.801 56.366 1.00 34.99 125 LYS A CA 1
ATOM 787 C C . LYS A 1 97 ? 51.606 10.037 57.409 1.00 34.29 125 LYS A C 1
ATOM 788 O O . LYS A 1 97 ? 51.316 9.954 58.588 1.00 33.57 125 LYS A O 1
ATOM 794 N N . ALA A 1 98 ? 52.836 10.298 56.955 1.00 34.10 126 ALA A N 1
ATOM 795 C CA . ALA A 1 98 ? 53.933 10.602 57.867 1.00 37.13 126 ALA A CA 1
ATOM 796 C C . ALA A 1 98 ? 53.647 11.771 58.788 1.00 35.90 126 ALA A C 1
ATOM 797 O O . ALA A 1 98 ? 53.707 11.650 60.007 1.00 40.48 126 ALA A O 1
ATOM 799 N N . ILE A 1 99 ? 53.195 12.855 58.216 1.00 35.91 127 ILE A N 1
ATOM 800 C CA . ILE A 1 99 ? 52.924 14.062 58.957 1.00 36.37 127 ILE A CA 1
ATOM 801 C C . ILE A 1 99 ? 51.625 13.952 59.820 1.00 40.14 127 ILE A C 1
ATOM 802 O O . ILE A 1 99 ? 51.613 14.351 60.985 1.00 41.03 127 ILE A O 1
ATOM 807 N N . GLN A 1 100 ? 50.556 13.423 59.240 1.00 35.24 128 GLN A N 1
ATOM 808 C CA . GLN A 1 100 ? 49.282 13.380 59.958 1.00 37.68 128 GLN A CA 1
ATOM 809 C C . GLN A 1 100 ? 49.061 12.161 60.868 1.00 40.16 128 GLN A C 1
ATOM 810 O O . GLN A 1 100 ? 48.485 12.327 61.923 1.00 44.34 128 GLN A O 1
ATOM 816 N N . GLU A 1 101 ? 49.510 10.976 60.458 1.00 43.89 129 GLU A N 1
ATOM 817 C CA A GLU A 1 101 ? 49.245 9.727 61.188 0.50 47.99 129 GLU A CA 1
ATOM 818 C CA B GLU A 1 101 ? 49.226 9.763 61.204 0.50 45.55 129 GLU A CA 1
ATOM 819 C C . GLU A 1 101 ? 50.422 9.347 62.045 1.00 51.08 129 GLU A C 1
ATOM 820 O O . GLU A 1 101 ? 50.245 8.880 63.165 1.00 49.94 129 GLU A O 1
ATOM 831 N N . ASP A 1 102 ? 51.628 9.480 61.517 1.00 50.32 130 ASP A N 1
ATOM 832 C CA . ASP A 1 102 ? 52.803 9.077 62.316 1.00 55.86 130 ASP A CA 1
ATOM 833 C C . ASP A 1 102 ? 53.297 10.240 63.153 1.00 54.59 130 ASP A C 1
ATOM 834 O O . ASP A 1 102 ? 54.261 10.109 63.855 1.00 56.56 130 ASP A O 1
ATOM 839 N N . LYS A 1 103 ? 52.630 11.389 63.047 1.00 61.54 131 LYS A N 1
ATOM 840 C CA . LYS A 1 103 ? 53.060 12.622 63.746 1.00 65.01 131 LYS A CA 1
ATOM 841 C C . LYS A 1 103 ? 54.575 12.850 63.633 1.00 66.64 131 LYS A C 1
ATOM 842 O O . LYS A 1 103 ? 55.248 13.201 64.613 1.00 69.38 131 LYS A O 1
ATOM 848 N N . ASN A 1 104 ? 55.101 12.613 62.435 1.00 54.18 132 ASN A N 1
ATOM 849 C CA . ASN A 1 104 ? 56.483 12.889 62.110 1.00 52.28 132 ASN A CA 1
ATOM 850 C C . ASN A 1 104 ? 56.439 14.232 61.418 1.00 48.77 132 ASN A C 1
ATOM 851 O O . ASN A 1 104 ? 55.988 14.328 60.294 1.00 42.55 132 ASN A O 1
ATOM 856 N N . PRO A 1 105 ? 56.911 15.273 62.095 1.00 44.38 133 PRO A N 1
ATOM 857 C CA . PRO A 1 105 ? 56.702 16.582 61.553 1.00 44.25 133 PRO A CA 1
ATOM 858 C C . PRO A 1 105 ? 57.585 16.869 60.301 1.00 42.55 133 PRO A C 1
ATOM 859 O O . PRO A 1 105 ? 57.373 17.891 59.643 1.00 41.19 133 PRO A O 1
ATOM 863 N N . LEU A 1 106 ? 58.594 16.033 60.021 1.00 40.67 134 LEU A N 1
ATOM 864 C CA . LEU A 1 106 ? 59.508 16.302 58.922 1.00 40.21 134 LEU A CA 1
ATOM 865 C C . LEU A 1 106 ? 59.839 17.789 58.901 1.00 40.06 134 LEU A C 1
ATOM 866 O O . LEU A 1 106 ? 59.659 18.487 57.876 1.00 38.16 134 LEU A O 1
ATOM 871 N N . ALA A 1 107 ? 60.339 18.257 60.044 1.00 39.53 135 ALA A N 1
ATOM 872 C CA . ALA A 1 107 ? 60.480 19.691 60.304 1.00 37.67 135 ALA A CA 1
ATOM 873 C C . ALA A 1 107 ? 61.831 20.264 59.988 1.00 37.77 135 ALA A C 1
ATOM 874 O O . ALA A 1 107 ? 62.061 21.454 60.189 1.00 39.64 135 ALA A O 1
ATOM 876 N N . THR A 1 108 ? 62.740 19.446 59.507 1.00 34.28 136 THR A N 1
ATOM 877 C CA . THR A 1 108 ? 63.971 19.991 59.052 1.00 36.01 136 THR A CA 1
ATOM 878 C C . THR A 1 108 ? 64.214 19.614 57.630 1.00 33.02 136 THR A C 1
ATOM 879 O O . THR A 1 108 ? 63.800 18.532 57.221 1.00 32.91 136 THR A O 1
ATOM 883 N N . LYS A 1 109 ? 65.044 20.424 56.962 1.00 33.92 137 LYS A N 1
ATOM 884 C CA . LYS A 1 109 ? 65.564 20.138 55.620 1.00 34.18 137 LYS A CA 1
ATOM 885 C C . LYS A 1 109 ? 66.168 18.728 55.622 1.00 34.73 137 LYS A C 1
ATOM 886 O O . LYS A 1 109 ? 65.875 17.940 54.755 1.00 32.30 137 LYS A O 1
ATOM 892 N N . GLN A 1 110 ? 66.992 18.389 56.609 1.00 34.12 138 GLN A N 1
ATOM 893 C CA . GLN A 1 110 ? 67.589 17.037 56.646 1.00 34.79 138 GLN A CA 1
ATOM 894 C C . GLN A 1 110 ? 66.611 15.880 56.703 1.00 33.31 138 GLN A C 1
ATOM 895 O O . GLN A 1 110 ? 66.812 14.856 56.043 1.00 31.79 138 GLN A O 1
ATOM 901 N N . SER A 1 111 ? 65.585 16.030 57.537 1.00 33.28 139 SER A N 1
ATOM 902 C CA . SER A 1 111 ? 64.617 14.986 57.737 1.00 35.49 139 SER A CA 1
ATOM 903 C C . SER A 1 111 ? 63.861 14.807 56.410 1.00 32.31 139 SER A C 1
ATOM 904 O O . SER A 1 111 ? 63.492 13.702 56.039 1.00 30.83 139 SER A O 1
ATOM 907 N N . MET A 1 112 ? 63.646 15.887 55.690 1.00 32.52 140 MET A N 1
ATOM 908 C CA . MET A 1 112 ? 62.933 15.806 54.416 1.00 30.09 140 MET A CA 1
ATOM 909 C C . MET A 1 112 ? 63.776 15.131 53.340 1.00 27.25 140 MET A C 1
ATOM 910 O O . MET A 1 112 ? 63.321 14.273 52.653 1.00 26.26 140 MET A O 1
ATOM 915 N N . VAL A 1 113 ? 65.024 15.541 53.230 1.00 27.52 141 VAL A N 1
ATOM 916 C CA . VAL A 1 113 ? 65.951 14.872 52.337 1.00 27.70 141 VAL A CA 1
ATOM 917 C C . VAL A 1 113 ? 65.975 13.386 52.583 1.00 27.87 141 VAL A C 1
ATOM 918 O O . VAL A 1 113 ? 65.818 12.588 51.648 1.00 27.03 141 VAL A O 1
ATOM 922 N N . ASP A 1 114 ? 66.159 12.978 53.847 1.00 29.24 142 ASP A N 1
ATOM 923 C CA . ASP A 1 114 ? 66.237 11.550 54.168 1.00 28.49 142 ASP A CA 1
ATOM 924 C C . ASP A 1 114 ? 64.933 10.836 53.752 1.00 30.18 142 ASP A C 1
ATOM 925 O O . ASP A 1 114 ? 64.944 9.705 53.215 1.00 27.72 142 ASP A O 1
ATOM 930 N N . PHE A 1 115 ? 63.812 11.528 54.012 1.00 30.26 143 PHE A N 1
ATOM 931 C CA . PHE A 1 115 ? 62.501 10.918 53.709 1.00 28.45 143 PHE A CA 1
ATOM 932 C C . PHE A 1 115 ? 62.350 10.691 52.217 1.00 26.67 143 PHE A C 1
ATOM 933 O O . PHE A 1 115 ? 61.937 9.588 51.739 1.00 28.26 143 PHE A O 1
ATOM 941 N N . PHE A 1 116 ? 62.736 11.687 51.428 1.00 26.48 144 PHE A N 1
ATOM 942 C CA . PHE A 1 116 ? 62.659 11.564 49.964 1.00 26.50 144 PHE A CA 1
ATOM 943 C C . PHE A 1 116 ? 63.592 10.445 49.462 1.00 27.00 144 PHE A C 1
ATOM 944 O O . PHE A 1 116 ? 63.235 9.669 48.554 1.00 25.29 144 PHE A O 1
ATOM 952 N N . VAL A 1 117 ? 64.808 10.382 50.013 1.00 27.03 145 VAL A N 1
ATOM 953 C CA . VAL A 1 117 ? 65.752 9.352 49.603 1.00 29.10 145 VAL A CA 1
ATOM 954 C C . VAL A 1 117 ? 65.183 7.940 49.948 1.00 32.78 145 VAL A C 1
ATOM 955 O O . VAL A 1 117 ? 65.235 7.027 49.135 1.00 32.72 145 VAL A O 1
ATOM 959 N N . ALA A 1 118 ? 64.613 7.790 51.134 1.00 33.66 146 ALA A N 1
ATOM 960 C CA . ALA A 1 118 ? 63.959 6.526 51.505 1.00 33.10 146 ALA A CA 1
ATOM 961 C C . ALA A 1 118 ? 62.880 6.110 50.545 1.00 35.92 146 ALA A C 1
ATOM 962 O O . ALA A 1 118 ? 62.567 4.905 50.434 1.00 34.71 146 ALA A O 1
ATOM 964 N N . HIS A 1 119 ? 62.234 7.087 49.892 1.00 32.39 147 HIS A N 1
ATOM 965 C CA . HIS A 1 119 ? 61.239 6.744 48.906 1.00 31.82 147 HIS A CA 1
ATOM 966 C C . HIS A 1 119 ? 61.731 6.798 47.479 1.00 33.82 147 HIS A C 1
ATOM 967 O O . HIS A 1 119 ? 60.947 6.848 46.564 1.00 36.77 147 HIS A O 1
ATOM 974 N N . GLY A 1 120 ? 63.031 6.706 47.284 1.00 33.06 148 GLY A N 1
ATOM 975 C CA . GLY A 1 120 ? 63.594 6.501 45.935 1.00 35.03 148 GLY A CA 1
ATOM 976 C C . GLY A 1 120 ? 64.137 7.743 45.201 1.00 33.25 148 GLY A C 1
ATOM 977 O O . GLY A 1 120 ? 64.618 7.630 44.081 1.00 39.09 148 GLY A O 1
ATOM 978 N N . VAL A 1 121 ? 64.081 8.912 45.815 1.00 32.25 149 VAL A N 1
ATOM 979 C CA . VAL A 1 121 ? 64.574 10.128 45.144 1.00 30.73 149 VAL A CA 1
ATOM 980 C C . VAL A 1 121 ? 66.086 10.253 45.355 1.00 29.97 149 VAL A C 1
ATOM 981 O O . VAL A 1 121 ? 66.653 9.886 46.426 1.00 33.19 149 VAL A O 1
ATOM 985 N N . ASP A 1 122 ? 66.751 10.742 44.327 1.00 27.78 150 ASP A N 1
ATOM 986 C CA . ASP A 1 122 ? 68.218 10.964 44.366 1.00 27.78 150 ASP A CA 1
ATOM 987 C C . ASP A 1 122 ? 68.534 11.961 45.430 1.00 27.16 150 ASP A C 1
ATOM 988 O O . ASP A 1 122 ? 67.872 12.959 45.564 1.00 28.01 150 ASP A O 1
ATOM 993 N N . ARG A 1 123 ? 69.561 11.673 46.222 1.00 29.41 151 ARG A N 1
ATOM 994 C CA . ARG A 1 123 ? 69.802 12.484 47.396 1.00 30.51 151 ARG A CA 1
ATOM 995 C C . ARG A 1 123 ? 70.127 13.929 47.029 1.00 30.01 151 ARG A C 1
ATOM 996 O O . ARG A 1 123 ? 69.683 14.853 47.726 1.00 31.08 151 ARG A O 1
ATOM 1004 N N . GLU A 1 124 ? 70.902 14.120 45.965 1.00 28.74 152 GLU A N 1
ATOM 1005 C CA . GLU A 1 124 ? 71.318 15.482 45.583 1.00 28.94 152 GLU A CA 1
ATOM 1006 C C . GLU A 1 124 ? 70.205 16.297 45.012 1.00 27.39 152 GLU A C 1
ATOM 1007 O O . GLU A 1 124 ? 70.156 17.504 45.228 1.00 25.99 152 GLU A O 1
ATOM 1013 N N . ILE A 1 125 ? 69.296 15.638 44.278 1.00 25.08 153 ILE A N 1
ATOM 1014 C CA . ILE A 1 125 ? 68.113 16.356 43.786 1.00 25.55 153 ILE A CA 1
ATOM 1015 C C . ILE A 1 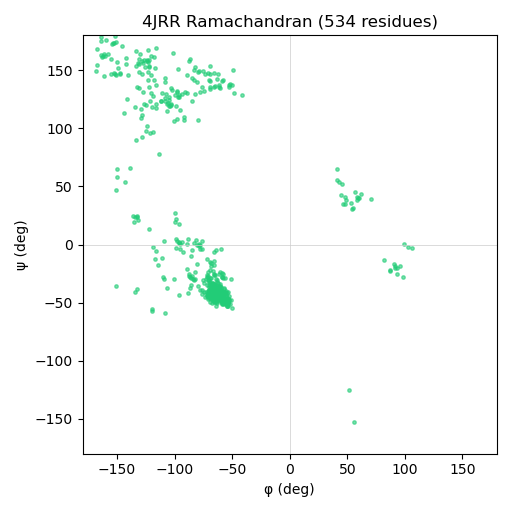125 ? 67.270 16.899 44.944 1.00 24.43 153 ILE A C 1
ATOM 1016 O O . ILE A 1 125 ? 66.837 18.051 44.924 1.00 22.36 153 ILE A O 1
ATOM 1021 N N . ALA A 1 126 ? 67.054 16.053 45.943 1.00 24.80 154 ALA A N 1
ATOM 1022 C CA . ALA A 1 126 ? 66.300 16.448 47.133 1.00 25.81 154 ALA A CA 1
ATOM 1023 C C . ALA A 1 126 ? 67.071 17.476 48.030 1.00 26.61 154 ALA A C 1
ATOM 1024 O O . ALA A 1 126 ? 66.516 18.486 48.433 1.00 27.37 154 ALA A O 1
ATOM 1026 N N . LYS A 1 127 ? 68.341 17.263 48.244 1.00 28.40 155 LYS A N 1
ATOM 1027 C CA . LYS A 1 127 ? 69.102 18.228 49.013 1.00 27.94 155 LYS A CA 1
ATOM 1028 C C . LYS A 1 127 ? 69.185 19.628 48.400 1.00 27.21 155 LYS A C 1
ATOM 1029 O O . LYS A 1 127 ? 68.996 20.663 49.095 1.00 28.12 155 LYS A O 1
ATOM 1035 N N . SER A 1 128 ? 69.475 19.667 47.098 1.00 24.22 156 SER A N 1
ATOM 1036 C CA . SER A 1 128 ? 69.574 20.930 46.385 1.00 24.35 156 SER A CA 1
ATOM 1037 C C . SER A 1 128 ? 68.212 21.616 46.273 1.00 24.12 156 SER A C 1
ATOM 1038 O O . SER A 1 128 ? 68.065 22.837 46.339 1.00 24.09 156 SER A O 1
ATOM 1041 N N . ALA A 1 129 ? 67.156 20.812 46.116 1.00 25.90 157 ALA A N 1
ATOM 1042 C CA . ALA A 1 129 ? 65.795 21.387 46.122 1.00 23.73 157 ALA A CA 1
ATOM 1043 C C . ALA A 1 129 ? 65.452 22.144 47.391 1.00 25.61 157 ALA A C 1
ATOM 1044 O O . ALA A 1 129 ? 64.818 23.247 47.339 1.00 26.27 157 ALA A O 1
ATOM 1046 N N . PHE A 1 130 ? 65.823 21.575 48.526 1.00 25.13 158 PHE A N 1
ATOM 1047 C CA . PHE A 1 130 ? 65.525 22.154 49.833 1.00 27.34 158 PHE A CA 1
ATOM 1048 C C . PHE A 1 130 ? 66.507 23.190 50.282 1.00 29.28 158 PHE A C 1
ATOM 1049 O O . PHE A 1 130 ? 66.159 24.082 51.057 1.00 29.01 158 PHE A O 1
ATOM 1057 N N . GLU A 1 131 ? 67.765 23.079 49.852 1.00 31.38 159 GLU A N 1
ATOM 1058 C CA . GLU A 1 131 ? 68.788 24.004 50.368 1.00 31.78 159 GLU A CA 1
ATOM 1059 C C . GLU A 1 131 ? 69.129 25.150 49.432 1.00 33.51 159 GLU A C 1
ATOM 1060 O O . GLU A 1 131 ? 69.705 26.170 49.868 1.00 31.70 159 GLU A O 1
ATOM 1066 N N . ASN A 1 132 ? 69.010 24.915 48.131 1.00 27.53 160 ASN A N 1
ATOM 1067 C CA . ASN A 1 132 ? 69.428 25.911 47.161 1.00 27.76 160 ASN A CA 1
ATOM 1068 C C . ASN A 1 132 ? 68.652 25.864 45.894 1.00 25.05 160 ASN A C 1
ATOM 1069 O O . ASN A 1 132 ? 69.228 25.523 44.885 1.00 23.52 160 ASN A O 1
ATOM 1074 N N . SER A 1 133 ? 67.341 26.158 45.956 1.00 26.40 161 SER A N 1
ATOM 1075 C CA . SER A 1 133 ? 66.566 26.370 44.760 1.00 26.42 161 SER A CA 1
ATOM 1076 C C . SER A 1 133 ? 65.674 27.627 44.866 1.00 26.54 161 SER A C 1
ATOM 1077 O O . SER A 1 133 ? 64.500 27.527 45.266 1.00 24.25 161 SER A O 1
ATOM 1080 N N . PRO A 1 134 ? 66.203 28.775 44.464 1.00 25.35 162 PRO A N 1
ATOM 1081 C CA . PRO A 1 134 ? 65.377 29.971 44.250 1.00 26.60 162 PRO A CA 1
ATOM 1082 C C . PRO A 1 134 ? 64.158 29.715 43.350 1.00 25.59 162 PRO A C 1
ATOM 1083 O O . PRO A 1 134 ? 63.120 30.393 43.484 1.00 25.47 162 PRO A O 1
ATOM 1087 N N . THR A 1 135 ? 64.288 28.767 42.423 1.00 23.76 163 THR A N 1
ATOM 1088 C CA . THR A 1 135 ? 63.151 28.419 41.534 1.00 25.28 163 THR A CA 1
ATOM 1089 C C . THR A 1 135 ? 62.012 27.875 42.340 1.00 22.91 163 THR A C 1
ATOM 1090 O O . THR A 1 135 ? 60.834 28.298 42.143 1.00 25.19 163 THR A O 1
ATOM 1094 N N . ILE A 1 136 ? 62.296 26.897 43.206 1.00 24.21 164 ILE A N 1
ATOM 1095 C CA . ILE A 1 136 ? 61.241 26.324 44.090 1.00 24.18 164 ILE A CA 1
ATOM 1096 C C . ILE A 1 136 ? 60.755 27.397 45.057 1.00 26.21 164 ILE A C 1
ATOM 1097 O O . ILE A 1 136 ? 59.529 27.513 45.267 1.00 22.77 164 ILE A O 1
ATOM 1102 N N . ASP A 1 137 ? 61.656 28.209 45.622 1.00 24.12 165 ASP A N 1
ATOM 1103 C CA . ASP A 1 137 ? 61.197 29.291 46.522 1.00 28.08 165 ASP A CA 1
ATOM 1104 C C . ASP A 1 137 ? 60.225 30.225 45.827 1.00 28.77 165 ASP A C 1
ATOM 1105 O O . ASP A 1 137 ? 59.246 30.650 46.443 1.00 30.12 165 ASP A O 1
ATOM 1110 N N . MET A 1 138 ? 60.520 30.547 44.565 1.00 26.66 166 MET A N 1
ATOM 1111 C CA A MET A 1 138 ? 59.651 31.461 43.844 0.50 30.10 166 MET A CA 1
ATOM 1112 C CA B MET A 1 138 ? 59.646 31.440 43.784 0.50 27.28 166 MET A CA 1
ATOM 1113 C C . MET A 1 138 ? 58.275 30.817 43.631 1.00 27.12 166 MET A C 1
ATOM 1114 O O . MET A 1 138 ? 57.274 31.506 43.751 1.00 27.21 166 MET A O 1
ATOM 1123 N N . ARG A 1 139 ? 58.230 29.508 43.381 1.00 26.28 167 ARG A N 1
ATOM 1124 C CA . ARG A 1 139 ? 56.892 28.831 43.251 1.00 25.19 167 ARG A CA 1
ATOM 1125 C C . ARG A 1 139 ? 56.132 28.838 44.533 1.00 25.75 167 ARG A C 1
ATOM 1126 O O . ARG A 1 139 ? 54.901 29.023 44.527 1.00 25.47 167 ARG A O 1
ATOM 1134 N N . VAL A 1 140 ? 56.795 28.605 45.654 1.00 24.81 168 VAL A N 1
ATOM 1135 C CA . VAL A 1 140 ? 56.069 28.681 46.930 1.00 26.14 168 VAL A CA 1
ATOM 1136 C C . VAL A 1 140 ? 55.379 30.061 47.055 1.00 28.10 168 VAL A C 1
ATOM 1137 O O . VAL A 1 140 ? 54.201 30.143 47.355 1.00 25.46 168 VAL A O 1
ATOM 1141 N N . ASN A 1 141 ? 56.126 31.137 46.824 1.00 27.40 169 ASN A N 1
ATOM 1142 C CA . ASN A 1 141 ? 55.621 32.503 46.902 1.00 27.74 169 ASN A CA 1
ATOM 1143 C C . ASN A 1 141 ? 54.507 32.800 45.875 1.00 28.19 169 ASN A C 1
ATOM 1144 O O . ASN A 1 141 ? 53.564 33.533 46.194 1.00 26.49 169 ASN A O 1
ATOM 1149 N N . SER A 1 142 ? 54.672 32.321 44.655 1.00 27.60 170 SER A N 1
ATOM 1150 C CA . SER A 1 142 ? 53.741 32.631 43.595 1.00 31.96 170 SER A CA 1
ATOM 1151 C C . SER A 1 142 ? 52.419 31.923 43.935 1.00 28.11 170 SER A C 1
ATOM 1152 O O . SER A 1 142 ? 51.390 32.470 43.674 1.00 27.90 170 SER A O 1
ATOM 1155 N N . GLY A 1 143 ? 52.489 30.688 44.493 1.00 25.09 171 GLY A N 1
ATOM 1156 C CA . GLY A 1 143 ? 51.257 30.031 44.973 1.00 24.41 171 GLY A CA 1
ATOM 1157 C C . GLY A 1 143 ? 50.531 30.853 46.051 1.00 24.79 171 GLY A C 1
ATOM 1158 O O . GLY A 1 143 ? 49.310 30.961 46.084 1.00 23.64 171 GLY A O 1
ATOM 1159 N N . MET A 1 144 ? 51.284 31.386 47.002 1.00 25.12 172 MET A N 1
ATOM 1160 C CA . MET A 1 144 ? 50.712 32.220 48.025 1.00 25.74 172 MET A CA 1
ATOM 1161 C C . MET A 1 144 ? 50.124 33.510 47.497 1.00 29.89 172 MET A C 1
ATOM 1162 O O . MET A 1 144 ? 49.028 33.950 47.958 1.00 29.18 172 MET A O 1
ATOM 1167 N N . SER A 1 145 ? 50.803 34.129 46.520 1.00 30.37 173 SER A N 1
ATOM 1168 C CA . SER A 1 145 ? 50.241 35.318 45.871 1.00 30.15 173 SER A CA 1
ATOM 1169 C C . SER A 1 145 ? 48.920 34.997 45.169 1.00 26.82 173 SER A C 1
ATOM 1170 O O . SER A 1 145 ? 47.987 35.800 45.220 1.00 26.23 173 SER A O 1
ATOM 1173 N N . LEU A 1 146 ? 48.854 33.836 44.536 1.00 24.35 174 LEU A N 1
ATOM 1174 C CA . LEU A 1 146 ? 47.622 33.431 43.866 1.00 24.64 174 LEU A CA 1
ATOM 1175 C C . LEU A 1 146 ? 46.479 33.268 44.827 1.00 25.02 174 LEU A C 1
ATOM 1176 O O . LEU A 1 146 ? 45.337 33.749 44.587 1.00 24.46 174 LEU A O 1
ATOM 1181 N N . MET A 1 147 ? 46.763 32.558 45.908 1.00 24.27 175 MET A N 1
ATOM 1182 C CA . MET A 1 147 ? 45.801 32.346 46.975 1.00 27.93 175 MET A CA 1
ATOM 1183 C C . MET A 1 147 ? 45.212 33.659 47.489 1.00 27.29 175 MET A C 1
ATOM 1184 O O . MET A 1 147 ? 43.955 33.797 47.633 1.00 26.10 175 MET A O 1
ATOM 1189 N N . ALA A 1 148 ? 46.072 34.657 47.683 1.00 27.04 176 ALA A N 1
ATOM 1190 C CA . ALA A 1 148 ? 45.618 35.941 48.144 1.00 25.96 176 ALA A CA 1
ATOM 1191 C C . ALA A 1 148 ? 44.749 36.648 47.101 1.00 25.76 176 ALA A C 1
ATOM 1192 O O . ALA A 1 148 ? 43.780 37.326 47.492 1.00 26.92 176 ALA A O 1
ATOM 1194 N N . HIS A 1 149 ? 45.096 36.506 45.812 1.00 26.70 177 HIS A N 1
ATOM 1195 C CA . HIS A 1 149 ? 44.391 37.154 44.719 1.00 28.19 177 HIS A CA 1
ATOM 1196 C C . HIS A 1 149 ? 42.937 36.661 44.781 1.00 26.20 177 HIS A C 1
ATOM 1197 O O . HIS A 1 149 ? 41.989 37.443 44.634 1.00 25.06 177 HIS A O 1
ATOM 1204 N N . TYR A 1 150 ? 42.784 35.372 45.017 1.00 25.66 178 TYR A N 1
ATOM 1205 C CA . TYR A 1 150 ? 41.444 34.722 45.108 1.00 25.54 178 TYR A CA 1
ATOM 1206 C C . TYR A 1 150 ? 40.708 34.953 46.424 1.00 25.49 178 TYR A C 1
ATOM 1207 O O . TYR A 1 150 ? 39.590 34.423 46.648 1.00 22.61 178 TYR A O 1
ATOM 1216 N N . GLN A 1 151 ? 41.344 35.703 47.356 1.00 26.58 179 GLN A N 1
ATOM 1217 C CA . GLN A 1 151 ? 40.757 35.959 48.674 1.00 27.55 179 GLN A CA 1
ATOM 1218 C C . GLN A 1 151 ? 40.494 34.724 49.437 1.00 25.87 179 GLN A C 1
ATOM 1219 O O . GLN A 1 151 ? 39.465 34.576 50.116 1.00 28.26 179 GLN A O 1
ATOM 1225 N N . ILE A 1 152 ? 41.445 33.779 49.335 1.00 25.49 180 ILE A N 1
ATOM 1226 C CA . ILE A 1 152 ? 41.362 32.541 50.086 1.00 25.07 180 ILE A CA 1
ATOM 1227 C C . ILE A 1 152 ? 42.201 32.632 51.316 1.00 27.65 180 ILE A C 1
ATOM 1228 O O . ILE A 1 152 ? 43.378 33.039 51.253 1.00 28.82 180 ILE A O 1
ATOM 1233 N N . ASN A 1 153 ? 41.646 32.259 52.445 1.00 29.07 181 ASN A N 1
ATOM 1234 C CA . ASN A 1 153 ? 42.464 32.253 53.712 1.00 32.74 181 ASN A CA 1
ATOM 1235 C C . ASN A 1 153 ? 42.219 30.992 54.533 1.00 31.33 181 ASN A C 1
ATOM 1236 O O . ASN A 1 153 ? 42.388 30.994 55.779 1.00 34.38 181 ASN A O 1
ATOM 1241 N N . ALA A 1 154 ? 41.792 29.924 53.864 1.00 27.28 182 ALA A N 1
ATOM 1242 C CA . ALA A 1 154 ? 41.571 28.636 54.506 1.00 29.16 182 ALA A CA 1
ATOM 1243 C C . ALA A 1 154 ? 41.686 27.523 53.480 1.00 26.36 182 ALA A C 1
ATOM 1244 O O . ALA A 1 154 ? 41.325 27.689 52.348 1.00 26.74 182 ALA A O 1
ATOM 1246 N N . VAL A 1 155 ? 42.177 26.375 53.928 1.00 25.34 183 VAL A N 1
ATOM 1247 C CA . VAL A 1 155 ? 42.343 25.210 53.086 1.00 24.84 183 VAL A CA 1
ATOM 1248 C C . VAL A 1 155 ? 41.686 24.017 53.742 1.00 23.44 183 VAL A C 1
ATOM 1249 O O . VAL A 1 155 ? 41.565 23.974 54.950 1.00 24.67 183 VAL A O 1
ATOM 1253 N N . PRO A 1 156 ? 41.336 22.995 52.970 1.00 22.65 184 PRO A N 1
ATOM 1254 C CA . PRO A 1 156 ? 41.434 22.949 51.521 1.00 21.11 184 PRO A CA 1
ATOM 1255 C C . PRO A 1 156 ? 40.486 23.963 50.913 1.00 21.38 184 PRO A C 1
ATOM 1256 O O . PRO A 1 156 ? 39.325 24.127 51.412 1.00 23.27 184 PRO A O 1
ATOM 1260 N N . ALA A 1 157 ? 40.898 24.495 49.780 1.00 20.48 185 ALA A N 1
ATOM 1261 C CA . ALA A 1 157 ? 40.038 25.358 48.961 1.00 21.22 185 ALA A CA 1
ATOM 1262 C C . ALA A 1 157 ? 40.290 25.060 47.501 1.00 22.40 185 ALA A C 1
ATOM 1263 O O . ALA A 1 157 ? 41.410 24.607 47.105 1.00 21.86 185 ALA A O 1
ATOM 1265 N N . PHE A 1 158 ? 39.291 25.346 46.674 1.00 19.14 186 PHE A N 1
ATOM 1266 C CA . PHE A 1 158 ? 39.301 25.008 45.263 1.00 19.68 186 PHE A CA 1
ATOM 1267 C C . PHE A 1 158 ? 38.922 26.228 44.456 1.00 21.52 186 PHE A C 1
ATOM 1268 O O . PHE A 1 158 ? 37.914 26.882 44.756 1.00 20.02 186 PHE A O 1
ATOM 1276 N N . VAL A 1 159 ? 39.670 26.477 43.392 1.00 21.86 187 VAL A N 1
ATOM 1277 C CA . VAL A 1 159 ? 39.268 27.432 42.356 1.00 21.82 187 VAL A CA 1
ATOM 1278 C C . VAL A 1 159 ? 39.200 26.727 41.033 1.00 22.97 187 VAL A C 1
ATOM 1279 O O . VAL A 1 159 ? 40.140 26.027 40.578 1.00 22.11 187 VAL A O 1
ATOM 1283 N N . VAL A 1 160 ? 38.014 26.829 40.426 1.00 21.24 188 VAL A N 1
ATOM 1284 C CA . VAL A 1 160 ? 37.746 26.134 39.237 1.00 21.67 188 VAL A CA 1
ATOM 1285 C C . VAL A 1 160 ? 37.612 27.115 38.032 1.00 25.33 188 VAL A C 1
ATOM 1286 O O . VAL A 1 160 ? 36.968 28.151 38.118 1.00 22.32 188 VAL A O 1
ATOM 1290 N N . ASN A 1 161 ? 38.328 26.780 36.973 1.00 27.04 189 ASN A N 1
ATOM 1291 C CA . ASN A 1 161 ? 38.442 27.571 35.736 1.00 27.55 189 ASN A CA 1
ATOM 1292 C C . ASN A 1 161 ? 38.763 29.075 35.978 1.00 27.55 189 ASN A C 1
ATOM 1293 O O . ASN A 1 161 ? 38.216 29.929 35.290 1.00 30.39 189 ASN A O 1
ATOM 1298 N N . ASN A 1 162 ? 39.600 29.372 36.958 1.00 23.36 190 ASN A N 1
ATOM 1299 C CA . ASN A 1 162 ? 40.030 30.709 37.294 1.00 23.82 190 ASN A CA 1
ATOM 1300 C C . ASN A 1 162 ? 38.840 31.662 37.514 1.00 25.21 190 ASN A C 1
ATOM 1301 O O . ASN A 1 162 ? 38.929 32.847 37.231 1.00 23.45 190 ASN A O 1
ATOM 1306 N N . LYS A 1 163 ? 37.762 31.140 38.081 1.00 25.84 191 LYS A N 1
ATOM 1307 C CA . LYS A 1 163 ? 36.504 31.916 38.179 1.00 28.04 191 LYS A CA 1
ATOM 1308 C C . LYS A 1 163 ? 35.595 31.593 39.370 1.00 25.29 191 LYS A C 1
ATOM 1309 O O . LYS A 1 163 ? 34.937 32.512 39.898 1.00 27.41 191 LYS A O 1
ATOM 1315 N N . TYR A 1 164 ? 35.515 30.336 39.785 1.00 21.13 192 TYR A N 1
ATOM 1316 C CA . TYR A 1 164 ? 34.652 29.965 40.865 1.00 20.51 192 TYR A CA 1
ATOM 1317 C C . TYR A 1 164 ? 35.396 29.301 41.996 1.00 22.36 192 TYR A C 1
ATOM 1318 O O . TYR A 1 164 ? 36.228 28.426 41.743 1.00 23.69 192 TYR A O 1
ATOM 1327 N N . LYS A 1 165 ? 35.123 29.665 43.223 1.00 20.97 193 LYS A N 1
ATOM 1328 C CA . LYS A 1 165 ? 35.725 28.997 44.348 1.00 20.71 193 LYS A CA 1
ATOM 1329 C C . LYS A 1 165 ? 34.759 28.297 45.240 1.00 20.63 193 LYS A C 1
ATOM 1330 O O . LYS A 1 165 ? 33.542 28.686 45.332 1.00 20.29 193 LYS A O 1
ATOM 1336 N N . THR A 1 166 ? 35.254 27.245 45.901 1.00 19.12 194 THR A N 1
ATOM 1337 C CA . THR A 1 166 ? 34.465 26.518 46.894 1.00 18.75 194 THR A CA 1
ATOM 1338 C C . THR A 1 166 ? 35.461 25.927 47.921 1.00 19.52 194 THR A C 1
ATOM 1339 O O . THR A 1 166 ? 36.694 26.056 47.742 1.00 19.99 194 THR A O 1
ATOM 1343 N N . ASP A 1 167 ? 34.935 25.340 48.960 1.00 19.67 195 ASP A N 1
ATOM 1344 C CA . ASP A 1 167 ? 35.809 24.697 49.980 1.00 21.57 195 ASP A CA 1
ATOM 1345 C C . ASP A 1 167 ? 34.911 23.789 50.805 1.00 22.70 195 ASP A C 1
ATOM 1346 O O . ASP A 1 167 ? 33.701 23.695 50.591 1.00 21.10 195 ASP A O 1
ATOM 1351 N N . LEU A 1 168 ? 35.520 23.031 51.735 1.00 23.12 196 LEU A N 1
ATOM 1352 C CA . LEU A 1 168 ? 34.805 22.018 52.418 1.00 22.62 196 LEU A CA 1
ATOM 1353 C C . LEU A 1 168 ? 33.839 22.623 53.379 1.00 24.67 196 LEU A C 1
ATOM 1354 O O . LEU A 1 168 ? 32.772 22.093 53.561 1.00 23.77 196 LEU A O 1
ATOM 1359 N N . GLN A 1 169 ? 34.154 23.822 53.873 1.00 24.95 197 GLN A N 1
ATOM 1360 C CA . GLN A 1 169 ? 33.313 24.511 54.750 1.00 26.04 197 GLN A CA 1
ATOM 1361 C C . GLN A 1 169 ? 32.015 24.948 54.075 1.00 25.96 197 GLN A C 1
ATOM 1362 O O . GLN A 1 169 ? 30.948 24.795 54.621 1.00 25.95 197 GLN A O 1
ATOM 1368 N N . MET A 1 170 ? 32.114 25.502 52.875 1.00 24.42 198 MET A N 1
ATOM 1369 C CA . MET A 1 170 ? 30.957 25.822 52.047 1.00 24.17 198 MET A CA 1
ATOM 1370 C C . MET A 1 170 ? 30.157 24.617 51.664 1.00 24.42 198 MET A C 1
ATOM 1371 O O . MET A 1 170 ? 28.907 24.661 51.722 1.00 24.10 198 MET A O 1
ATOM 1376 N N . ALA A 1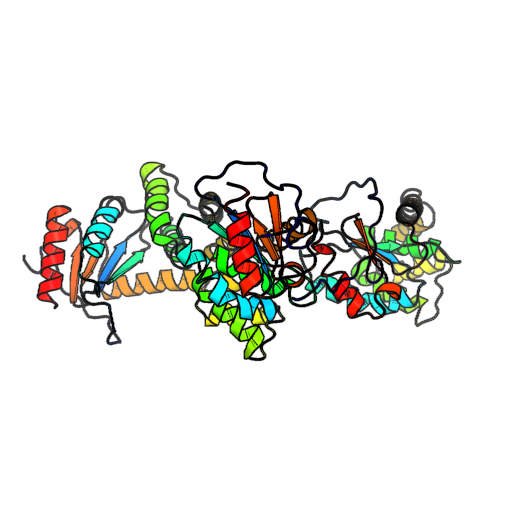 171 ? 30.814 23.556 51.244 1.00 22.25 199 ALA A N 1
ATOM 1377 C CA . ALA A 1 171 ? 30.165 22.377 50.770 1.00 22.83 199 ALA A CA 1
ATOM 1378 C C . ALA A 1 171 ? 29.512 21.685 51.943 1.00 26.27 199 ALA A C 1
ATOM 1379 O O . ALA A 1 171 ? 28.359 21.233 51.838 1.00 23.31 199 ALA A O 1
ATOM 1381 N N . GLY A 1 172 ? 30.180 21.666 53.094 1.00 24.26 200 GLY A N 1
ATOM 1382 C CA . GLY A 1 172 ? 29.601 21.040 54.292 1.00 27.83 200 GLY A CA 1
ATOM 1383 C C . GLY A 1 172 ? 29.874 19.540 54.394 1.00 29.91 200 GLY A C 1
ATOM 1384 O O . GLY A 1 172 ? 29.821 19.001 55.489 1.00 34.54 200 GLY A O 1
ATOM 1385 N N . SER A 1 173 ? 30.165 18.852 53.269 1.00 26.33 201 SER A N 1
ATOM 1386 C CA . SER A 1 173 ? 30.495 17.440 53.310 1.00 25.65 201 SER A CA 1
ATOM 1387 C C . SER A 1 173 ? 31.322 17.135 52.092 1.00 25.04 201 SER A C 1
ATOM 1388 O O . SER A 1 173 ? 31.314 17.891 51.109 1.00 22.11 201 SER A O 1
ATOM 1391 N N . GLU A 1 174 ? 32.065 16.040 52.156 1.00 25.86 202 GLU A N 1
ATOM 1392 C CA A GLU A 1 174 ? 32.880 15.599 51.015 0.50 25.22 202 GLU A CA 1
ATOM 1393 C CA B GLU A 1 174 ? 32.885 15.576 51.040 0.50 26.13 202 GLU A CA 1
ATOM 1394 C C . GLU A 1 174 ? 32.008 15.319 49.819 1.00 24.66 202 GLU A C 1
ATOM 1395 O O . GLU A 1 174 ? 32.298 15.726 48.688 1.00 22.64 202 GLU A O 1
ATOM 1406 N N . GLU A 1 175 ? 30.902 14.660 50.050 1.00 26.22 203 GLU A N 1
ATOM 1407 C CA . GLU A 1 175 ? 30.049 14.310 48.933 1.00 27.16 203 GLU A CA 1
ATOM 1408 C C . GLU A 1 175 ? 29.502 15.568 48.226 1.00 24.13 203 GLU A C 1
ATOM 1409 O O . GLU A 1 175 ? 29.488 15.627 46.992 1.00 22.54 203 GLU A O 1
ATOM 1415 N N . ARG A 1 176 ? 29.053 16.555 48.988 1.00 22.80 204 ARG A N 1
ATOM 1416 C CA . ARG A 1 176 ? 28.520 17.788 48.355 1.00 20.38 204 ARG A CA 1
ATOM 1417 C C . ARG A 1 176 ? 29.671 18.540 47.681 1.00 20.75 204 ARG A C 1
ATOM 1418 O O . ARG A 1 176 ? 29.510 19.138 46.624 1.00 18.80 204 ARG A O 1
ATOM 1426 N N . LEU A 1 177 ? 30.856 18.519 48.285 1.00 20.37 205 LEU A N 1
ATOM 1427 C CA . LEU A 1 177 ? 31.990 19.189 47.659 1.00 19.27 205 LEU A CA 1
ATOM 1428 C C . LEU A 1 177 ? 32.201 18.667 46.240 1.00 19.36 205 LEU A C 1
ATOM 1429 O O . LEU A 1 177 ? 32.387 19.418 45.338 1.00 20.39 205 LEU A O 1
ATOM 1434 N N . PHE A 1 178 ? 32.190 17.344 46.029 1.00 21.33 206 PHE A N 1
ATOM 1435 C CA . PHE A 1 178 ? 32.487 16.816 44.710 1.00 21.70 206 PHE A CA 1
ATOM 1436 C C . PHE A 1 178 ? 31.353 17.056 43.729 1.00 24.05 206 PHE A C 1
ATOM 1437 O O . PHE A 1 178 ? 31.596 17.313 42.524 1.00 23.15 206 PHE A O 1
ATOM 1445 N N . GLU A 1 179 ? 30.139 17.096 44.255 1.00 22.09 207 GLU A N 1
ATOM 1446 C CA . GLU A 1 179 ? 28.966 17.499 43.424 1.00 23.59 207 GLU A CA 1
ATOM 1447 C C . GLU A 1 179 ? 29.172 18.957 42.934 1.00 23.17 207 GLU A C 1
ATOM 1448 O O . GLU A 1 179 ? 28.910 19.270 41.767 1.00 22.14 207 GLU A O 1
ATOM 1454 N N . ILE A 1 180 ? 29.624 19.822 43.841 1.00 20.45 208 ILE A N 1
ATOM 1455 C CA . ILE A 1 180 ? 29.886 21.189 43.504 1.00 20.92 208 ILE A CA 1
ATOM 1456 C C . ILE A 1 180 ? 30.993 21.290 42.470 1.00 21.96 208 ILE A C 1
ATOM 1457 O O . ILE A 1 180 ? 30.859 22.046 41.532 1.00 22.17 208 ILE A O 1
ATOM 1462 N N . LEU A 1 181 ? 32.099 20.584 42.669 1.00 20.84 209 LEU A N 1
ATOM 1463 C CA . LEU A 1 181 ? 33.171 20.658 41.717 1.00 21.89 209 LEU A CA 1
ATOM 1464 C C . LEU A 1 181 ? 32.733 20.143 40.298 1.00 23.89 209 LEU A C 1
ATOM 1465 O O . LEU A 1 181 ? 33.143 20.750 39.292 1.00 24.16 209 LEU A O 1
ATOM 1470 N N . ASN A 1 182 ? 31.959 19.069 40.266 1.00 22.51 210 ASN A N 1
ATOM 1471 C CA A ASN A 1 182 ? 31.448 18.478 39.020 0.50 25.34 210 ASN A CA 1
ATOM 1472 C CA B ASN A 1 182 ? 31.517 18.510 39.012 0.50 24.31 210 ASN A CA 1
ATOM 1473 C C . ASN A 1 182 ? 30.627 19.528 38.242 1.00 26.56 210 ASN A C 1
ATOM 1474 O O . ASN A 1 182 ? 30.715 19.622 36.989 1.00 24.87 210 ASN A O 1
ATOM 1483 N N . TYR A 1 183 ? 29.849 20.320 38.987 1.00 25.26 211 TYR A N 1
ATOM 1484 C CA . TYR A 1 183 ? 29.072 21.441 38.448 1.00 26.49 211 TYR A CA 1
ATOM 1485 C C . TYR A 1 183 ? 29.943 22.599 37.943 1.00 25.32 211 TYR A C 1
ATOM 1486 O O . TYR A 1 183 ? 29.824 23.045 36.802 1.00 22.69 211 TYR A O 1
ATOM 1495 N N . LEU A 1 184 ? 30.860 23.035 38.776 1.00 22.92 212 LEU A N 1
ATOM 1496 C CA . LEU A 1 184 ? 31.704 24.162 38.436 1.00 22.59 212 LEU A CA 1
ATOM 1497 C C . LEU A 1 184 ? 32.601 23.940 37.251 1.00 23.37 212 LEU A C 1
ATOM 1498 O O . LEU A 1 184 ? 32.818 24.879 36.456 1.00 21.99 212 LEU A O 1
ATOM 1503 N N . VAL A 1 185 ? 33.143 22.727 37.102 1.00 25.78 213 VAL A N 1
ATOM 1504 C CA . VAL A 1 185 ? 34.080 22.490 35.952 1.00 26.96 213 VAL A CA 1
ATOM 1505 C C . VAL A 1 185 ? 33.455 22.779 34.598 1.00 28.41 213 VAL A C 1
ATOM 1506 O O . VAL A 1 185 ? 34.162 23.158 33.632 1.00 24.72 213 VAL A O 1
ATOM 1510 N N . ARG A 1 186 ? 32.143 22.616 34.524 1.00 25.82 214 ARG A N 1
ATOM 1511 C CA . ARG A 1 186 ? 31.406 22.939 33.391 1.00 28.98 214 ARG A CA 1
ATOM 1512 C C . ARG A 1 186 ? 31.042 24.417 33.200 1.00 34.51 214 ARG A C 1
ATOM 1513 O O . ARG A 1 186 ? 30.637 24.825 32.079 1.00 31.48 214 ARG A O 1
ATOM 1521 N N . LYS A 1 187 ? 31.139 25.230 34.245 1.00 40.27 215 LYS A N 1
ATOM 1522 C CA . LYS A 1 187 ? 30.764 26.669 34.106 1.00 45.76 215 LYS A CA 1
ATOM 1523 C C . LYS A 1 187 ? 31.791 27.576 33.461 1.00 50.43 215 LYS A C 1
ATOM 1524 O O . LYS A 1 187 ? 33.048 27.432 33.684 1.00 50.12 215 LYS A O 1
ATOM 1530 N N . SER A 1 188 ? 31.211 28.570 32.772 1.00 50.08 216 SER A N 1
ATOM 1531 C CA . SER A 1 188 ? 31.894 29.580 31.956 1.00 60.40 216 SER A CA 1
ATOM 1532 C C . SER A 1 188 ? 33.192 29.116 31.314 1.00 58.37 216 SER A C 1
ATOM 1533 O O . SER A 1 188 ? 34.212 29.810 31.396 1.00 72.03 216 SER A O 1
ATOM 1536 N N . PHE B 1 6 ? 13.426 -12.726 -20.726 1.00 50.43 34 PHE B N 1
ATOM 1537 C CA . PHE B 1 6 ? 14.769 -12.965 -20.081 1.00 48.60 34 PHE B CA 1
ATOM 1538 C C . PHE B 1 6 ? 15.172 -14.434 -19.826 1.00 46.84 34 PHE B C 1
ATOM 1539 O O . PHE B 1 6 ? 14.371 -15.259 -19.461 1.00 46.48 34 PHE B O 1
ATOM 1547 N N . ILE B 1 7 ? 16.458 -14.712 -20.000 1.00 49.29 35 ILE B N 1
ATOM 1548 C CA . ILE B 1 7 ? 16.985 -16.062 -20.143 1.00 48.26 35 ILE B CA 1
ATOM 1549 C C . ILE B 1 7 ? 17.829 -16.445 -18.960 1.00 43.18 35 ILE B C 1
ATOM 1550 O O . ILE B 1 7 ? 18.871 -15.814 -18.703 1.00 40.47 35 ILE B O 1
ATOM 1555 N N . GLU B 1 8 ? 17.482 -17.539 -18.306 1.00 38.73 36 GLU B N 1
ATOM 1556 C CA . GLU B 1 8 ? 18.305 -18.022 -17.172 1.00 37.23 36 GLU B CA 1
ATOM 1557 C C . GLU B 1 8 ? 19.697 -18.341 -17.699 1.00 38.41 36 GLU B C 1
ATOM 1558 O O . GLU B 1 8 ? 19.828 -18.941 -18.736 1.00 37.64 36 GLU B O 1
ATOM 1564 N N . GLY B 1 9 ? 20.726 -17.965 -16.973 1.00 39.84 37 GLY B N 1
ATOM 1565 C CA . GLY B 1 9 ? 22.116 -18.204 -17.348 1.00 39.62 37 GLY B CA 1
ATOM 1566 C C . GLY B 1 9 ? 22.692 -17.039 -18.088 1.00 45.03 37 GLY B C 1
ATOM 1567 O O . GLY B 1 9 ? 23.890 -16.834 -18.095 1.00 50.14 37 GLY B O 1
ATOM 1568 N N . LYS B 1 10 ? 21.863 -16.252 -18.733 1.00 42.84 38 LYS B N 1
ATOM 1569 C CA . LYS B 1 10 ? 22.409 -15.174 -19.528 1.00 47.49 38 LYS B CA 1
ATOM 1570 C C . LYS B 1 10 ? 22.086 -13.866 -18.785 1.00 45.75 38 LYS B C 1
ATOM 1571 O O . LYS B 1 10 ? 22.991 -13.116 -18.388 1.00 38.37 38 LYS B O 1
ATOM 1577 N N . ASP B 1 11 ? 20.789 -13.636 -18.579 1.00 40.85 39 ASP B N 1
ATOM 1578 C CA . ASP B 1 11 ? 20.290 -12.413 -17.997 1.00 38.91 39 ASP B CA 1
ATOM 1579 C C . ASP B 1 11 ? 20.232 -12.426 -16.458 1.00 35.41 39 ASP B C 1
ATOM 1580 O O . ASP B 1 11 ? 20.275 -11.357 -15.816 1.00 34.53 39 ASP B O 1
ATOM 1585 N N . TYR B 1 12 ? 20.080 -13.618 -15.887 1.00 32.36 40 TYR B N 1
ATOM 1586 C CA . TYR B 1 12 ? 19.970 -13.811 -14.447 1.00 30.66 40 TYR B CA 1
ATOM 1587 C C . TYR B 1 12 ? 20.272 -15.254 -14.143 1.00 31.57 40 TYR B C 1
ATOM 1588 O O . TYR B 1 12 ? 20.313 -16.110 -15.083 1.00 30.97 40 TYR B O 1
ATOM 1597 N N . GLN B 1 13 ? 20.542 -15.516 -12.886 1.00 29.53 41 GLN B N 1
ATOM 1598 C CA . GLN B 1 13 ? 20.744 -16.861 -12.378 1.00 32.17 41 GLN B CA 1
ATOM 1599 C C . GLN B 1 13 ? 19.980 -17.083 -11.093 1.00 33.93 41 GLN B C 1
ATOM 1600 O O . GLN B 1 13 ? 19.532 -16.145 -10.469 1.00 31.09 41 GLN B O 1
ATOM 1606 N N . THR B 1 14 ? 19.853 -18.348 -10.678 1.00 32.49 42 THR B N 1
ATOM 1607 C CA . THR B 1 14 ? 19.241 -18.683 -9.435 1.00 30.01 42 THR B CA 1
ATOM 1608 C C . THR B 1 14 ? 20.281 -18.631 -8.379 1.00 28.53 42 THR B C 1
ATOM 1609 O O . THR B 1 14 ? 21.461 -18.764 -8.672 1.00 33.04 42 THR B O 1
ATOM 1613 N N . VAL B 1 15 ? 19.840 -18.500 -7.141 1.00 28.64 43 VAL B N 1
ATOM 1614 C CA . VAL B 1 15 ? 20.708 -18.698 -5.971 1.00 27.79 43 VAL B CA 1
ATOM 1615 C C . VAL B 1 15 ? 20.073 -19.643 -4.963 1.00 29.60 43 VAL B C 1
ATOM 1616 O O . VAL B 1 15 ? 18.872 -19.879 -4.994 1.00 28.80 43 VAL B O 1
ATOM 1620 N N . ALA B 1 16 ? 20.902 -20.139 -4.057 1.00 30.31 44 ALA B N 1
ATOM 1621 C CA . ALA B 1 16 ? 20.462 -20.877 -2.899 1.00 33.70 44 ALA B CA 1
ATOM 1622 C C . ALA B 1 16 ? 20.043 -19.873 -1.816 1.00 32.47 44 ALA B C 1
ATOM 1623 O O . ALA B 1 16 ? 20.783 -18.920 -1.521 1.00 29.35 44 ALA B O 1
ATOM 1625 N N . SER B 1 17 ? 18.851 -20.063 -1.273 1.00 29.31 45 SER B N 1
ATOM 1626 C CA . SER B 1 17 ? 18.333 -19.119 -0.294 1.00 30.75 45 SER B CA 1
ATOM 1627 C C . SER B 1 17 ? 19.218 -19.095 0.943 1.00 27.52 45 SER B C 1
ATOM 1628 O O . SER B 1 17 ? 19.737 -20.162 1.376 1.00 29.28 45 SER B O 1
ATOM 1631 N N . ALA B 1 18 ? 19.395 -17.915 1.507 1.00 27.14 46 ALA B N 1
ATOM 1632 C CA . ALA B 1 18 ? 20.139 -17.687 2.794 1.00 29.10 46 ALA B CA 1
ATOM 1633 C C . ALA B 1 18 ? 19.101 -17.307 3.890 1.00 27.13 46 ALA B C 1
ATOM 1634 O O . ALA B 1 18 ? 19.429 -17.002 5.023 1.00 30.07 46 ALA B O 1
ATOM 1636 N N . GLN B 1 19 ? 17.844 -17.312 3.530 1.00 26.03 47 GLN B N 1
ATOM 1637 C CA . GLN B 1 19 ? 16.755 -16.839 4.390 1.00 29.65 47 GLN B CA 1
ATOM 1638 C C . GLN B 1 19 ? 16.564 -17.787 5.561 1.00 26.44 47 GLN B C 1
ATOM 1639 O O . GLN B 1 19 ? 16.667 -18.997 5.408 1.00 28.38 47 GLN B O 1
ATOM 1645 N N . LEU B 1 20 ? 16.447 -17.236 6.752 1.00 24.66 48 LEU B N 1
ATOM 1646 C CA . LEU B 1 20 ? 16.247 -18.020 7.959 1.00 24.17 48 LEU B CA 1
ATOM 1647 C C . LEU B 1 20 ? 15.120 -17.443 8.803 1.00 25.15 48 LEU B C 1
ATOM 1648 O O . LEU B 1 20 ? 15.056 -17.657 10.027 1.00 24.10 48 LEU B O 1
ATOM 1653 N N . SER B 1 21 ? 14.200 -16.710 8.161 1.00 26.08 49 SER B N 1
ATOM 1654 C CA . SER B 1 21 ? 13.121 -16.135 8.866 1.00 25.76 49 SER B CA 1
ATOM 1655 C C . SER B 1 21 ? 12.096 -15.651 7.890 1.00 27.10 49 SER B C 1
ATOM 1656 O O . SER B 1 21 ? 12.426 -15.339 6.746 1.00 25.98 49 SER B O 1
ATOM 1659 N N . THR B 1 22 ? 10.855 -15.581 8.367 1.00 27.19 50 THR B N 1
ATOM 1660 C CA . THR B 1 22 ? 9.806 -14.905 7.598 1.00 25.71 50 THR B CA 1
ATOM 1661 C C . THR B 1 22 ? 9.795 -13.467 8.132 1.00 27.22 50 THR B C 1
ATOM 1662 O O . THR B 1 22 ? 9.710 -13.233 9.338 1.00 24.94 50 THR B O 1
ATOM 1666 N N . ASN B 1 23 ? 9.843 -12.505 7.209 1.00 28.96 51 ASN B N 1
ATOM 1667 C CA . ASN B 1 23 ? 9.945 -11.100 7.508 1.00 31.53 51 ASN B CA 1
ATOM 1668 C C . ASN B 1 23 ? 8.512 -10.468 7.456 1.00 37.82 51 ASN B C 1
ATOM 1669 O O . ASN B 1 23 ? 7.630 -10.989 6.803 1.00 37.39 51 ASN B O 1
ATOM 1674 N N . LYS B 1 24 ? 8.296 -9.419 8.228 1.00 40.53 52 LYS B N 1
ATOM 1675 C CA . LYS B 1 24 ? 7.054 -8.671 8.178 1.00 48.63 52 LYS B CA 1
ATOM 1676 C C . LYS B 1 24 ? 6.973 -7.741 6.909 1.00 55.52 52 LYS B C 1
ATOM 1677 O O . LYS B 1 24 ? 5.909 -7.660 6.263 1.00 61.32 52 LYS B O 1
ATOM 1683 N N . ASP B 1 25 ? 8.063 -7.045 6.562 1.00 54.58 53 ASP B N 1
ATOM 1684 C CA . ASP B 1 25 ? 8.027 -5.957 5.516 1.00 53.67 53 ASP B CA 1
ATOM 1685 C C . ASP B 1 25 ? 9.258 -5.842 4.604 1.00 54.53 53 ASP B C 1
ATOM 1686 O O . ASP B 1 25 ? 9.890 -4.758 4.466 1.00 54.20 53 ASP B O 1
ATOM 1691 N N . LYS B 1 26 ? 9.619 -6.940 3.972 1.00 48.56 54 LYS B N 1
ATOM 1692 C CA . LYS B 1 26 ? 10.727 -6.917 3.057 1.00 41.41 54 LYS B CA 1
ATOM 1693 C C . LYS B 1 26 ? 10.335 -7.759 1.862 1.00 38.06 54 LYS B C 1
ATOM 1694 O O . LYS B 1 26 ? 10.909 -8.802 1.624 1.00 34.87 54 LYS B O 1
ATOM 1700 N N . THR B 1 27 ? 9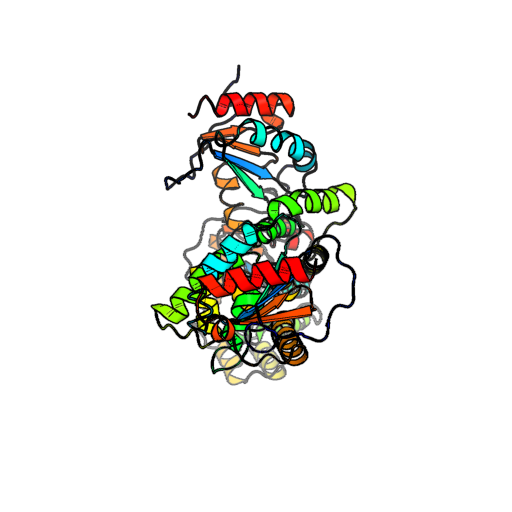.330 -7.297 1.121 1.00 36.10 55 THR B N 1
ATOM 1701 C CA . THR B 1 27 ? 8.773 -8.007 0.028 1.00 43.71 55 THR B CA 1
ATOM 1702 C C . THR B 1 27 ? 8.446 -6.965 -0.946 1.00 42.85 55 THR B C 1
ATOM 1703 O O . THR B 1 27 ? 7.660 -6.085 -0.614 1.00 47.94 55 THR B O 1
ATOM 1707 N N . PRO B 1 28 ? 9.148 -6.966 -2.081 1.00 39.20 56 PRO B N 1
ATOM 1708 C CA . PRO B 1 28 ? 10.347 -7.793 -2.345 1.00 36.66 56 PRO B CA 1
ATOM 1709 C C . PRO B 1 28 ? 11.562 -7.356 -1.526 1.00 31.84 56 PRO B C 1
ATOM 1710 O O . PRO B 1 28 ? 11.696 -6.178 -1.150 1.00 30.72 56 PRO B O 1
ATOM 1714 N N . LEU B 1 29 ? 12.474 -8.293 -1.273 1.00 33.19 57 LEU B N 1
ATOM 1715 C CA . LEU B 1 29 ? 13.793 -7.974 -0.782 1.00 30.14 57 LEU B CA 1
ATOM 1716 C C . LEU B 1 29 ? 14.790 -7.960 -1.929 1.00 30.58 57 LEU B C 1
ATOM 1717 O O . LEU B 1 29 ? 14.874 -8.914 -2.681 1.00 28.50 57 LEU B O 1
ATOM 1722 N N . ILE B 1 30 ? 15.588 -6.902 -2.008 1.00 30.43 58 ILE B N 1
ATOM 1723 C CA . ILE B 1 30 ? 16.656 -6.777 -2.974 1.00 29.16 58 ILE B CA 1
ATOM 1724 C C . ILE B 1 30 ? 17.953 -6.462 -2.225 1.00 27.57 58 ILE B C 1
ATOM 1725 O O . ILE B 1 30 ? 18.035 -5.516 -1.484 1.00 26.37 58 ILE B O 1
ATOM 1730 N N . THR B 1 31 ? 18.934 -7.313 -2.374 1.00 27.82 59 THR B N 1
ATOM 1731 C CA . THR B 1 31 ? 20.197 -7.093 -1.744 1.00 27.38 59 THR B CA 1
ATOM 1732 C C . THR B 1 31 ? 21.212 -6.717 -2.831 1.00 26.93 59 THR B C 1
ATOM 1733 O O . THR B 1 31 ? 21.297 -7.423 -3.850 1.00 27.47 59 THR B O 1
ATOM 1737 N N . GLU B 1 32 ? 21.863 -5.551 -2.705 1.00 25.14 60 GLU B N 1
ATOM 1738 C CA . GLU B 1 32 ? 22.854 -5.107 -3.644 1.00 24.38 60 GLU B CA 1
ATOM 1739 C C . GLU B 1 32 ? 24.228 -5.248 -3.034 1.00 23.06 60 GLU B C 1
ATOM 1740 O O . GLU B 1 32 ? 24.454 -4.639 -2.013 1.00 22.60 60 GLU B O 1
ATOM 1746 N N . PHE B 1 33 ? 25.096 -6.009 -3.689 1.00 20.12 61 PHE B N 1
ATOM 1747 C CA . PHE B 1 33 ? 26.507 -6.082 -3.331 1.00 20.64 61 PHE B CA 1
ATOM 1748 C C . PHE B 1 33 ? 27.239 -5.015 -4.091 1.00 20.46 61 PHE B C 1
ATOM 1749 O O . PHE B 1 33 ? 27.056 -4.883 -5.316 1.00 21.12 61 PHE B O 1
ATOM 1757 N N . PHE B 1 34 ? 28.057 -4.210 -3.397 1.00 20.18 62 PHE B N 1
ATOM 1758 C CA . PHE B 1 34 ? 28.621 -3.002 -3.989 1.00 20.78 62 PHE B CA 1
ATOM 1759 C C . PHE B 1 34 ? 29.930 -2.620 -3.334 1.00 22.41 62 PHE B C 1
ATOM 1760 O O . PHE B 1 34 ? 30.292 -3.211 -2.320 1.00 21.73 62 PHE B O 1
ATOM 1768 N N . SER B 1 35 ? 30.579 -1.627 -3.898 1.00 22.56 63 SER B N 1
ATOM 1769 C CA . SER B 1 35 ? 31.609 -0.857 -3.185 1.00 22.72 63 SER B CA 1
ATOM 1770 C C . SER B 1 35 ? 31.639 0.559 -3.627 1.00 21.82 63 SER B C 1
ATOM 1771 O O . SER B 1 35 ? 31.404 0.882 -4.806 1.00 24.49 63 SER B O 1
ATOM 1774 N N . TYR B 1 36 ? 31.981 1.462 -2.720 1.00 23.47 64 TYR B N 1
ATOM 1775 C CA . TYR B 1 36 ? 32.290 2.835 -3.119 1.00 24.77 64 TYR B CA 1
ATOM 1776 C C . TYR B 1 36 ? 33.449 2.870 -4.120 1.00 25.10 64 TYR B C 1
ATOM 1777 O O . TYR B 1 36 ? 33.573 3.812 -4.902 1.00 24.59 64 TYR B O 1
ATOM 1786 N N . GLY B 1 37 ? 34.273 1.837 -4.088 1.00 26.00 65 GLY B N 1
ATOM 1787 C CA . GLY B 1 37 ? 35.422 1.763 -4.976 1.00 27.27 65 GLY B CA 1
ATOM 1788 C C . GLY B 1 37 ? 35.152 1.355 -6.400 1.00 28.69 65 GLY B C 1
ATOM 1789 O O . GLY B 1 37 ? 36.074 1.379 -7.197 1.00 27.87 65 GLY B O 1
ATOM 1790 N N . CYS B 1 38 ? 33.899 1.027 -6.712 1.00 25.53 66 CYS B N 1
ATOM 1791 C CA . CYS B 1 38 ? 33.512 0.436 -7.992 1.00 27.28 66 CYS B CA 1
ATOM 1792 C C . CYS B 1 38 ? 32.837 1.493 -8.815 1.00 27.64 66 CYS B C 1
ATOM 1793 O O . CYS B 1 38 ? 31.862 2.086 -8.394 1.00 27.64 66 CYS B O 1
ATOM 1796 N N . PRO B 1 39 ? 33.406 1.804 -9.987 1.00 30.24 67 PRO B N 1
ATOM 1797 C CA . PRO B 1 39 ? 32.786 2.847 -10.813 1.00 30.41 67 PRO B CA 1
ATOM 1798 C C . PRO B 1 39 ? 31.402 2.519 -11.354 1.00 29.60 67 PRO B C 1
ATOM 1799 O O . PRO B 1 39 ? 30.583 3.409 -11.608 1.00 29.59 67 PRO B O 1
ATOM 1803 N N . TRP B 1 40 ? 31.120 1.253 -11.501 1.00 27.71 68 TRP B N 1
ATOM 1804 C CA . TRP B 1 40 ? 29.779 0.843 -11.954 1.00 28.32 68 TRP B CA 1
ATOM 1805 C C . TRP B 1 40 ? 28.721 0.857 -10.877 1.00 28.27 68 TRP B C 1
ATOM 1806 O O . TRP B 1 40 ? 27.545 1.217 -11.129 1.00 27.25 68 TRP B O 1
ATOM 1817 N N . CYS B 1 41 ? 29.125 0.495 -9.661 1.00 29.76 69 CYS B N 1
ATOM 1818 C CA . CYS B 1 41 ? 28.281 0.760 -8.486 1.00 29.38 69 CYS B CA 1
ATOM 1819 C C . CYS B 1 41 ? 27.901 2.235 -8.414 1.00 29.48 69 CYS B C 1
ATOM 1820 O O . CYS B 1 41 ? 26.706 2.593 -8.218 1.00 27.06 69 CYS B O 1
ATOM 1823 N N . TYR B 1 42 ? 28.891 3.100 -8.590 1.00 28.94 70 TYR B N 1
ATOM 1824 C CA . TYR B 1 42 ? 28.616 4.507 -8.560 1.00 29.80 70 TYR B CA 1
ATOM 1825 C C . TYR B 1 42 ? 27.578 4.916 -9.628 1.00 31.04 70 TYR B C 1
ATOM 1826 O O . TYR B 1 42 ? 26.591 5.572 -9.339 1.00 30.03 70 TYR B O 1
ATOM 1835 N N . LYS B 1 43 ? 27.825 4.509 -10.859 1.00 34.02 71 LYS B N 1
ATOM 1836 C CA A LYS B 1 43 ? 26.969 4.951 -11.959 0.50 34.20 71 LYS B CA 1
ATOM 1837 C CA B LYS B 1 43 ? 26.974 4.896 -11.990 0.50 34.23 71 LYS B CA 1
ATOM 1838 C C . LYS B 1 43 ? 25.498 4.569 -11.733 1.00 35.80 71 LYS B C 1
ATOM 1839 O O . LYS B 1 43 ? 24.614 5.336 -12.077 1.00 34.92 71 LYS B O 1
ATOM 1850 N N . ILE B 1 44 ? 25.217 3.426 -11.103 1.00 35.48 72 ILE B N 1
ATOM 1851 C CA . ILE B 1 44 ? 23.807 3.031 -10.917 1.00 35.41 72 ILE B CA 1
ATOM 1852 C C . ILE B 1 44 ? 23.228 3.343 -9.571 1.00 34.25 72 ILE B C 1
ATOM 1853 O O . ILE B 1 44 ? 22.049 3.109 -9.369 1.00 33.13 72 ILE B O 1
ATOM 1858 N N . ASP B 1 45 ? 24.014 3.883 -8.643 1.00 31.00 73 ASP B N 1
ATOM 1859 C CA . ASP B 1 45 ? 23.502 4.030 -7.322 1.00 30.75 73 ASP B CA 1
ATOM 1860 C C . ASP B 1 45 ? 22.245 4.875 -7.200 1.00 30.84 73 ASP B C 1
ATOM 1861 O O . ASP B 1 45 ? 21.302 4.515 -6.486 1.00 32.00 73 ASP B O 1
ATOM 1866 N N . ALA B 1 46 ? 22.262 6.048 -7.784 1.00 30.86 74 ALA B N 1
ATOM 1867 C CA . ALA B 1 46 ? 21.112 6.973 -7.593 1.00 33.87 74 ALA B CA 1
ATOM 1868 C C . ALA B 1 46 ? 19.855 6.469 -8.346 1.00 33.32 74 ALA B C 1
ATOM 1869 O O . ALA B 1 46 ? 18.746 6.370 -7.762 1.00 35.14 74 ALA B O 1
ATOM 1871 N N . PRO B 1 47 ? 20.036 5.978 -9.582 1.00 33.58 75 PRO B N 1
ATOM 1872 C CA . PRO B 1 47 ? 18.864 5.321 -10.190 1.00 33.38 75 PRO B CA 1
ATOM 1873 C C . PRO B 1 47 ? 18.329 4.096 -9.396 1.00 34.12 75 PRO B C 1
ATOM 1874 O O . PRO B 1 47 ? 17.131 3.791 -9.394 1.00 33.24 75 PRO B O 1
ATOM 1878 N N . LEU B 1 48 ? 19.232 3.334 -8.819 1.00 31.14 76 LEU B N 1
ATOM 1879 C CA . LEU B 1 48 ? 18.794 2.217 -7.985 1.00 33.51 76 LEU B CA 1
ATOM 1880 C C . LEU B 1 48 ? 17.913 2.734 -6.802 1.00 34.12 76 LEU B C 1
ATOM 1881 O O . LEU B 1 48 ? 16.824 2.177 -6.531 1.00 32.73 76 LEU B O 1
ATOM 1886 N N . ASN B 1 49 ? 18.365 3.797 -6.127 1.00 32.56 77 ASN B N 1
ATOM 1887 C CA . ASN B 1 49 ? 17.515 4.380 -5.065 1.00 34.73 77 ASN B CA 1
ATOM 1888 C C . ASN B 1 49 ? 16.184 4.845 -5.559 1.00 36.08 77 ASN B C 1
ATOM 1889 O O . ASN B 1 49 ? 15.149 4.586 -4.935 1.00 31.99 77 ASN B O 1
ATOM 1894 N N . ASP B 1 50 ? 16.186 5.496 -6.708 1.00 35.57 78 ASP B N 1
ATOM 1895 C CA . ASP B 1 50 ? 14.921 5.936 -7.267 1.00 35.95 78 ASP B CA 1
ATOM 1896 C C . ASP B 1 50 ? 13.974 4.762 -7.517 1.00 34.64 78 ASP B C 1
ATOM 1897 O O . ASP B 1 50 ? 12.771 4.788 -7.118 1.00 33.69 78 ASP B O 1
ATOM 1902 N N . TRP B 1 51 ? 14.516 3.730 -8.167 1.00 31.45 79 TRP B N 1
ATOM 1903 C CA . TRP B 1 51 ? 13.760 2.531 -8.541 1.00 32.28 79 TRP B CA 1
ATOM 1904 C C . TRP B 1 51 ? 13.176 1.863 -7.278 1.00 32.71 79 TRP B C 1
ATOM 1905 O O . TRP B 1 51 ? 11.994 1.510 -7.197 1.00 31.40 79 TRP B O 1
ATOM 1916 N N . ALA B 1 52 ? 13.975 1.799 -6.251 1.00 32.56 80 ALA B N 1
ATOM 1917 C CA . ALA B 1 52 ? 13.550 1.154 -4.994 1.00 37.36 80 ALA B CA 1
ATOM 1918 C C . ALA B 1 52 ? 12.428 1.899 -4.324 1.00 38.84 80 ALA B C 1
ATOM 1919 O O . ALA B 1 52 ? 11.489 1.299 -3.841 1.00 40.01 80 ALA B O 1
ATOM 1921 N N . THR B 1 53 ? 12.582 3.218 -4.275 1.00 42.09 81 THR B N 1
ATOM 1922 C CA . THR B 1 53 ? 11.649 4.099 -3.627 1.00 46.86 81 THR B CA 1
ATOM 1923 C C . THR B 1 53 ? 10.326 3.944 -4.347 1.00 46.33 81 THR B C 1
ATOM 1924 O O . THR B 1 53 ? 9.267 3.780 -3.717 1.00 49.48 81 THR B O 1
ATOM 1928 N N . ARG B 1 54 ? 10.392 3.877 -5.666 1.00 46.91 82 ARG B N 1
ATOM 1929 C CA . ARG B 1 54 ? 9.180 3.680 -6.447 1.00 48.99 82 ARG B CA 1
ATOM 1930 C C . ARG B 1 54 ? 8.531 2.320 -6.282 1.00 50.57 82 ARG B C 1
ATOM 1931 O O . ARG B 1 54 ? 7.389 2.155 -6.659 1.00 49.67 82 ARG B O 1
ATOM 1939 N N . MET B 1 55 ? 9.254 1.320 -5.792 1.00 71.74 83 MET B N 1
ATOM 1940 C CA . MET B 1 55 ? 8.592 0.062 -5.419 1.00 72.94 83 MET B CA 1
ATOM 1941 C C . MET B 1 55 ? 7.570 0.323 -4.288 1.00 73.01 83 MET B C 1
ATOM 1942 O O . MET B 1 55 ? 7.768 1.155 -3.370 1.00 67.49 83 MET B O 1
ATOM 1947 N N . GLY B 1 56 ? 6.496 -0.441 -4.335 1.00 72.34 84 GLY B N 1
ATOM 1948 C CA . GLY B 1 56 ? 5.483 -0.360 -3.314 1.00 80.05 84 GLY B CA 1
ATOM 1949 C C . GLY B 1 56 ? 6.109 -0.524 -1.953 1.00 77.17 84 GLY B C 1
ATOM 1950 O O . GLY B 1 56 ? 6.949 -1.381 -1.754 1.00 76.09 84 GLY B O 1
ATOM 1951 N N . LYS B 1 57 ? 5.711 0.321 -1.017 1.00 85.28 85 LYS B N 1
ATOM 1952 C CA . LYS B 1 57 ? 6.151 0.144 0.360 1.00 87.86 85 LYS B CA 1
ATOM 1953 C C . LYS B 1 57 ? 5.910 -1.325 0.783 1.00 75.41 85 LYS B C 1
ATOM 1954 O O . LYS B 1 57 ? 5.004 -2.008 0.279 1.00 78.96 85 LYS B O 1
ATOM 1960 N N . GLY B 1 58 ? 6.752 -1.808 1.681 1.00 63.17 86 GLY B N 1
ATOM 1961 C CA . GLY B 1 58 ? 7.011 -3.242 1.791 1.00 55.21 86 GLY B CA 1
ATOM 1962 C C . GLY B 1 58 ? 8.289 -3.673 1.084 1.00 50.06 86 GLY B C 1
ATOM 1963 O O . GLY B 1 58 ? 8.887 -4.672 1.457 1.00 48.46 86 GLY B O 1
ATOM 1964 N N . ALA B 1 59 ? 8.690 -2.955 0.040 1.00 43.89 87 ALA B N 1
ATOM 1965 C CA . ALA B 1 59 ? 9.942 -3.263 -0.662 1.00 42.56 87 ALA B CA 1
ATOM 1966 C C . ALA B 1 59 ? 11.112 -2.921 0.244 1.00 38.95 87 ALA B C 1
ATOM 1967 O O . ALA B 1 59 ? 11.074 -1.966 1.002 1.00 39.33 87 ALA B O 1
ATOM 1969 N N . HIS B 1 60 ? 12.192 -3.668 0.160 1.00 35.54 88 HIS B N 1
ATOM 1970 C CA . HIS B 1 60 ? 13.336 -3.301 0.967 1.00 32.54 88 HIS B CA 1
ATOM 1971 C C . HIS B 1 60 ? 14.591 -3.535 0.159 1.00 32.01 88 HIS B C 1
ATOM 1972 O O . HIS B 1 60 ? 14.838 -4.645 -0.344 1.00 30.42 88 HIS B O 1
ATOM 1979 N N . LEU B 1 61 ? 15.395 -2.478 0.056 1.00 32.18 89 LEU B N 1
ATOM 1980 C CA . LEU B 1 61 ? 16.713 -2.549 -0.581 1.00 32.01 89 LEU B CA 1
ATOM 1981 C C . LEU B 1 61 ? 17.759 -2.533 0.529 1.00 30.82 89 LEU B C 1
ATOM 1982 O O . LEU B 1 61 ? 17.773 -1.663 1.372 1.00 29.00 89 LEU B O 1
ATOM 1987 N N . GLU B 1 62 ? 18.599 -3.542 0.511 1.00 31.29 90 GLU B N 1
ATOM 1988 C CA . GLU B 1 62 ? 19.685 -3.661 1.489 1.00 33.14 90 GLU B CA 1
ATOM 1989 C C . GLU B 1 62 ? 20.975 -3.583 0.722 1.00 31.87 90 GLU B C 1
ATOM 1990 O O . GLU B 1 62 ? 21.068 -4.205 -0.342 1.00 32.71 90 GLU B O 1
ATOM 1996 N N . ARG B 1 63 ? 21.967 -2.843 1.230 1.00 31.15 91 ARG B N 1
ATOM 1997 C CA . ARG B 1 63 ? 23.274 -2.807 0.573 1.00 32.42 91 ARG B CA 1
ATOM 1998 C C . ARG B 1 63 ? 24.280 -3.557 1.381 1.00 30.90 91 ARG B C 1
ATOM 1999 O O . ARG B 1 63 ? 24.292 -3.515 2.630 1.00 30.23 91 ARG B O 1
ATOM 2007 N N . VAL B 1 64 ? 25.127 -4.287 0.669 1.00 22.77 92 VAL B N 1
ATOM 2008 C CA . VAL B 1 64 ? 26.186 -5.016 1.306 1.00 21.64 92 VAL B CA 1
ATOM 2009 C C . VAL B 1 64 ? 27.516 -4.638 0.586 1.00 25.23 92 VAL B C 1
ATOM 2010 O O . VAL B 1 64 ? 27.744 -5.014 -0.573 1.00 27.54 92 VAL B O 1
ATOM 2014 N N . PRO B 1 65 ? 28.414 -3.929 1.263 1.00 23.48 93 PRO B N 1
ATOM 2015 C CA . PRO B 1 65 ? 29.710 -3.639 0.646 1.00 22.39 93 PRO B CA 1
ATOM 2016 C C . PRO B 1 65 ? 30.627 -4.866 0.594 1.00 22.49 93 PRO B C 1
ATOM 2017 O O . PRO B 1 65 ? 30.599 -5.716 1.505 1.00 24.69 93 PRO B O 1
ATOM 2021 N N . VAL B 1 66 ? 31.443 -4.952 -0.449 1.00 23.93 94 VAL B N 1
ATOM 2022 C CA . VAL B 1 66 ? 32.386 -6.044 -0.628 1.00 24.26 94 VAL B CA 1
ATOM 2023 C C . VAL B 1 66 ? 33.856 -5.596 -0.596 1.00 27.11 94 VAL B C 1
ATOM 2024 O O . VAL B 1 66 ? 34.128 -4.449 -0.625 1.00 26.98 94 VAL B O 1
ATOM 2028 N N . VAL B 1 67 ? 34.770 -6.543 -0.523 1.00 27.64 95 VAL B N 1
ATOM 2029 C CA . VAL B 1 67 ? 36.168 -6.234 -0.384 1.00 32.09 95 VAL B CA 1
ATOM 2030 C C . VAL B 1 67 ? 36.975 -6.975 -1.446 1.00 33.89 95 VAL B C 1
ATOM 2031 O O . VAL B 1 67 ? 37.321 -8.094 -1.252 1.00 36.46 95 VAL B O 1
ATOM 2035 N N . PHE B 1 68 ? 37.216 -6.344 -2.568 1.00 32.86 96 PHE B N 1
ATOM 2036 C CA . PHE B 1 68 ? 37.843 -6.984 -3.710 1.00 37.33 96 PHE B CA 1
ATOM 2037 C C . PHE B 1 68 ? 39.210 -6.426 -4.042 1.00 37.41 96 PHE B C 1
ATOM 2038 O O . PHE B 1 68 ? 39.921 -7.010 -4.801 1.00 38.97 96 PHE B O 1
ATOM 2046 N N . LYS B 1 69 ? 39.486 -5.244 -3.527 1.00 37.13 97 LYS B N 1
ATOM 2047 C CA . LYS B 1 69 ? 40.599 -4.416 -3.906 1.00 35.74 97 LYS B CA 1
ATOM 2048 C C . LYS B 1 69 ? 41.130 -3.746 -2.679 1.00 36.64 97 LYS B C 1
ATOM 2049 O O . LYS B 1 69 ? 40.451 -3.606 -1.706 1.00 31.56 97 LYS B O 1
ATOM 2055 N N . PRO B 1 70 ? 42.354 -3.288 -2.789 1.00 39.07 98 PRO B N 1
ATOM 2056 C CA . PRO B 1 70 ? 42.966 -2.475 -1.760 1.00 38.40 98 PRO B CA 1
ATOM 2057 C C . PRO B 1 70 ? 42.046 -1.321 -1.413 1.00 34.15 98 PRO B C 1
ATOM 2058 O O . PRO B 1 70 ? 41.496 -0.734 -2.289 1.00 32.58 98 PRO B O 1
ATOM 2062 N N . ASN B 1 71 ? 41.928 -1.031 -0.130 1.00 32.49 99 ASN B N 1
ATOM 2063 C CA . ASN B 1 71 ? 41.153 0.081 0.397 1.00 31.01 99 ASN B CA 1
ATOM 2064 C C . ASN B 1 71 ? 39.646 -0.258 0.495 1.00 27.77 99 ASN B C 1
ATOM 2065 O O . ASN B 1 71 ? 38.896 0.464 1.188 1.00 24.84 99 ASN B O 1
ATOM 2070 N N . TRP B 1 72 ? 39.205 -1.345 -0.136 1.00 28.30 100 TRP B N 1
ATOM 2071 C CA . TRP B 1 72 ? 37.747 -1.630 -0.094 1.00 27.82 100 TRP B CA 1
ATOM 2072 C C . TRP B 1 72 ? 37.264 -2.077 1.285 1.00 29.27 100 TRP B C 1
ATOM 2073 O O . TRP B 1 72 ? 36.098 -1.904 1.636 1.00 24.13 100 TRP B O 1
ATOM 2084 N N . ASP B 1 73 ? 38.166 -2.620 2.105 1.00 30.49 101 ASP B N 1
ATOM 2085 C CA . ASP B 1 73 ? 37.821 -2.890 3.486 1.00 32.45 101 ASP B CA 1
ATOM 2086 C C . ASP B 1 73 ? 37.392 -1.627 4.203 1.00 30.73 101 ASP B C 1
ATOM 2087 O O . A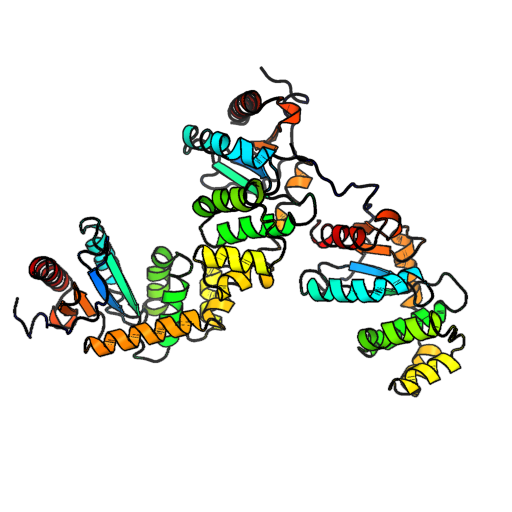SP B 1 73 ? 36.307 -1.564 4.810 1.00 30.51 101 ASP B O 1
ATOM 2092 N N . LEU B 1 74 ? 38.193 -0.577 4.090 1.00 30.45 102 LEU B N 1
ATOM 2093 C CA . LEU B 1 74 ? 37.853 0.699 4.661 1.00 32.64 102 LEU B CA 1
ATOM 2094 C C . LEU B 1 74 ? 36.574 1.280 4.054 1.00 27.42 102 LEU B C 1
ATOM 2095 O O . LEU B 1 74 ? 35.760 1.896 4.736 1.00 25.61 102 LEU B O 1
ATOM 2100 N N . TYR B 1 75 ? 36.399 1.077 2.760 1.00 25.49 103 TYR B N 1
ATOM 2101 C CA . TYR B 1 75 ? 35.189 1.578 2.116 1.00 24.26 103 TYR B CA 1
ATOM 2102 C C . TYR B 1 75 ? 33.936 0.871 2.705 1.00 22.95 103 TYR B C 1
ATOM 2103 O O . TYR B 1 75 ? 32.871 1.489 2.876 1.00 24.13 103 TYR B O 1
ATOM 2112 N N . ALA B 1 76 ? 34.079 -0.398 3.012 1.00 23.16 104 ALA B N 1
ATOM 2113 C CA . ALA B 1 76 ? 32.977 -1.162 3.584 1.00 25.37 104 ALA B CA 1
ATOM 2114 C C . ALA B 1 76 ? 32.720 -0.657 4.989 1.00 26.00 104 ALA B C 1
ATOM 2115 O O . ALA B 1 76 ? 31.562 -0.462 5.384 1.00 26.43 104 ALA B O 1
ATOM 2117 N N . LYS B 1 77 ? 33.785 -0.447 5.771 1.00 27.16 105 LYS B N 1
ATOM 2118 C CA . LYS B 1 77 ? 33.612 0.157 7.099 1.00 27.59 105 LYS B CA 1
ATOM 2119 C C . LYS B 1 77 ? 32.926 1.510 7.060 1.00 24.46 105 LYS B C 1
ATOM 2120 O O . LYS B 1 77 ? 32.117 1.840 7.920 1.00 23.60 105 LYS B O 1
ATOM 2126 N N . ALA B 1 78 ? 33.227 2.306 6.058 1.00 24.90 106 ALA B N 1
ATOM 2127 C CA . ALA B 1 78 ? 32.627 3.575 5.906 1.00 24.29 106 ALA B CA 1
ATOM 2128 C C . ALA B 1 78 ? 31.101 3.453 5.699 1.00 24.44 106 ALA B C 1
ATOM 2129 O O . ALA B 1 78 ? 30.319 4.214 6.288 1.00 24.94 106 ALA B O 1
ATOM 2131 N N . TYR B 1 79 ? 30.697 2.524 4.804 1.00 26.82 107 TYR B N 1
ATOM 2132 C CA . TYR B 1 79 ? 29.280 2.236 4.576 1.00 23.28 107 TYR B CA 1
ATOM 2133 C C . TYR B 1 79 ? 28.561 1.884 5.906 1.00 23.03 107 TYR B C 1
ATOM 2134 O O . TYR B 1 79 ? 27.552 2.466 6.250 1.00 25.90 107 TYR B O 1
ATOM 2143 N N . TYR B 1 80 ? 29.127 0.953 6.651 1.00 24.23 108 TYR B N 1
ATOM 2144 C CA . TYR B 1 80 ? 28.510 0.536 7.917 1.00 24.80 108 TYR B CA 1
ATOM 2145 C C . TYR B 1 80 ? 28.511 1.616 8.928 1.00 24.31 108 TYR B C 1
ATOM 2146 O O . TYR B 1 80 ? 27.532 1.778 9.715 1.00 24.13 108 TYR B O 1
ATOM 2155 N N . THR B 1 81 ? 29.561 2.443 8.941 1.00 23.68 109 THR B N 1
ATOM 2156 C CA . THR B 1 81 ? 29.593 3.564 9.866 1.00 22.65 109 THR B CA 1
ATOM 2157 C C . THR B 1 81 ? 28.461 4.540 9.554 1.00 24.67 109 THR B C 1
ATOM 2158 O O . THR B 1 81 ? 27.696 4.952 10.476 1.00 24.73 109 THR B O 1
ATOM 2162 N N . ALA B 1 82 ? 28.317 4.894 8.262 1.00 24.71 110 ALA B N 1
ATOM 2163 C CA . ALA B 1 82 ? 27.246 5.801 7.856 1.00 29.14 110 ALA B CA 1
ATOM 2164 C C . ALA B 1 82 ? 25.863 5.217 8.215 1.00 27.90 110 ALA B C 1
ATOM 2165 O O . ALA B 1 82 ? 24.991 5.945 8.696 1.00 31.22 110 ALA B O 1
ATOM 2167 N N . LYS B 1 83 ? 25.710 3.925 8.015 1.00 26.71 111 LYS B N 1
ATOM 2168 C CA A LYS B 1 83 ? 24.443 3.262 8.297 0.50 29.41 111 LYS B CA 1
ATOM 2169 C CA B LYS B 1 83 ? 24.449 3.231 8.302 0.50 30.00 111 LYS B CA 1
ATOM 2170 C C . LYS B 1 83 ? 24.116 3.288 9.783 1.00 29.85 111 LYS B C 1
ATOM 2171 O O . LYS B 1 83 ? 23.001 3.615 10.166 1.00 28.94 111 LYS B O 1
ATOM 2182 N N . THR B 1 84 ? 25.093 2.940 10.624 1.00 28.97 112 THR B N 1
ATOM 2183 C CA . THR B 1 84 ? 24.877 2.922 12.086 1.00 29.08 112 THR B CA 1
ATOM 2184 C C . THR B 1 84 ? 24.556 4.294 12.616 1.00 29.52 112 THR B C 1
ATOM 2185 O O . THR B 1 84 ? 23.781 4.426 13.566 1.00 29.16 112 THR B O 1
ATOM 2189 N N . LEU B 1 85 ? 25.116 5.347 12.003 1.00 26.35 113 LEU B N 1
ATOM 2190 C CA . LEU B 1 85 ? 24.753 6.694 12.355 1.00 28.13 113 LEU B CA 1
ATOM 2191 C C . LEU B 1 85 ? 23.456 7.221 11.718 1.00 31.32 113 LEU B C 1
ATOM 2192 O O . LEU B 1 85 ? 23.122 8.372 11.887 1.00 36.92 113 LEU B O 1
ATOM 2197 N N . ALA B 1 86 ? 22.762 6.385 10.977 1.00 34.45 114 ALA B N 1
ATOM 2198 C CA . ALA B 1 86 ? 21.568 6.786 10.262 1.00 36.16 114 ALA B CA 1
ATOM 2199 C C . ALA B 1 86 ? 21.829 7.896 9.255 1.00 37.11 114 ALA B C 1
ATOM 2200 O O . ALA B 1 86 ? 21.019 8.819 9.140 1.00 32.65 114 ALA B O 1
ATOM 2202 N N . MET B 1 87 ? 22.961 7.835 8.532 1.00 33.92 115 MET B N 1
ATOM 2203 C CA . MET B 1 87 ? 23.291 8.900 7.610 1.00 37.23 115 MET B CA 1
ATOM 2204 C C . MET B 1 87 ? 23.723 8.363 6.232 1.00 35.67 115 MET B C 1
ATOM 2205 O O . MET B 1 87 ? 24.400 9.084 5.433 1.00 33.24 115 MET B O 1
ATOM 2210 N N . SER B 1 88 ? 23.283 7.157 5.923 1.00 33.96 116 SER B N 1
ATOM 2211 C CA . SER B 1 88 ? 23.621 6.519 4.626 1.00 36.22 116 SER B CA 1
ATOM 2212 C C . SER B 1 88 ? 23.190 7.318 3.446 1.00 40.69 116 SER B C 1
ATOM 2213 O O . SER B 1 88 ? 23.918 7.432 2.448 1.00 32.34 116 SER B O 1
ATOM 2216 N N . ASP B 1 89 ? 21.967 7.821 3.507 1.00 41.46 117 ASP B N 1
ATOM 2217 C CA . ASP B 1 89 ? 21.419 8.515 2.362 1.00 44.89 117 ASP B CA 1
ATOM 2218 C C . ASP B 1 89 ? 22.245 9.729 2.003 1.00 42.98 117 ASP B C 1
ATOM 2219 O O . ASP B 1 89 ? 22.475 9.997 0.835 1.00 42.56 117 ASP B O 1
ATOM 2224 N N . LYS B 1 90 ? 22.678 10.458 3.014 1.00 37.36 118 LYS B N 1
ATOM 2225 C CA . LYS B 1 90 ? 23.526 11.615 2.834 1.00 40.51 118 LYS B CA 1
ATOM 2226 C C . LYS B 1 90 ? 24.941 11.176 2.421 1.00 36.51 118 LYS B C 1
ATOM 2227 O O . LYS B 1 90 ? 25.536 11.769 1.520 1.00 34.94 118 LYS B O 1
ATOM 2233 N N . MET B 1 91 ? 25.478 10.166 3.077 1.00 29.91 119 MET B N 1
ATOM 2234 C CA . MET B 1 91 ? 26.922 9.911 2.912 1.00 30.44 119 MET B CA 1
ATOM 2235 C C . MET B 1 91 ? 27.224 9.055 1.701 1.00 26.92 119 MET B C 1
ATOM 2236 O O . MET B 1 91 ? 28.340 9.131 1.151 1.00 30.25 119 MET B O 1
ATOM 2241 N N . ASN B 1 92 ? 26.320 8.190 1.277 1.00 28.57 120 ASN B N 1
ATOM 2242 C CA . ASN B 1 92 ? 26.635 7.337 0.128 1.00 27.86 120 ASN B CA 1
ATOM 2243 C C . ASN B 1 92 ? 27.075 8.122 -1.119 1.00 27.09 120 ASN B C 1
ATOM 2244 O O . ASN B 1 92 ? 28.138 7.884 -1.645 1.00 28.37 120 ASN B O 1
ATOM 2249 N N . PRO B 1 93 ? 26.298 9.104 -1.558 1.00 29.67 121 PRO B N 1
ATOM 2250 C CA . PRO B 1 93 ? 26.792 9.912 -2.714 1.00 31.29 121 PRO B CA 1
ATOM 2251 C C . PRO B 1 93 ? 28.079 10.686 -2.458 1.00 32.90 121 PRO B C 1
ATOM 2252 O O . PRO B 1 93 ? 28.860 10.888 -3.368 1.00 31.59 121 PRO B O 1
ATOM 2256 N N . ILE B 1 94 ? 28.274 11.148 -1.211 1.00 29.15 122 ILE B N 1
ATOM 2257 C CA . ILE B 1 94 ? 29.402 11.953 -0.856 1.00 33.07 122 ILE B CA 1
ATOM 2258 C C . ILE B 1 94 ? 30.666 11.080 -0.908 1.00 27.95 122 ILE B C 1
ATOM 2259 O O . ILE B 1 94 ? 31.676 11.482 -1.470 1.00 31.46 122 ILE B O 1
ATOM 2264 N N . LEU B 1 95 ? 30.543 9.854 -0.432 1.00 24.99 123 LEU B N 1
ATOM 2265 C CA . LEU B 1 95 ? 31.653 8.913 -0.415 1.00 27.70 123 LEU B CA 1
ATOM 2266 C C . LEU B 1 95 ? 31.987 8.470 -1.851 1.00 26.77 123 LEU B C 1
ATOM 2267 O O . LEU B 1 95 ? 33.155 8.461 -2.259 1.00 25.76 123 LEU B O 1
ATOM 2272 N N . PHE B 1 96 ? 30.944 8.127 -2.614 1.00 25.91 124 PHE B N 1
ATOM 2273 C CA . PHE B 1 96 ? 31.127 7.798 -4.007 1.00 28.28 124 PHE B CA 1
ATOM 2274 C C . PHE B 1 96 ? 31.890 8.923 -4.737 1.00 29.66 124 PHE B C 1
ATOM 2275 O O . PHE B 1 96 ? 32.803 8.695 -5.540 1.00 30.97 124 PHE B O 1
ATOM 2283 N N . LYS B 1 97 ? 31.461 10.149 -4.531 1.00 30.53 125 LYS B N 1
ATOM 2284 C CA . LYS B 1 97 ? 32.048 11.235 -5.274 1.00 33.37 125 LYS B CA 1
ATOM 2285 C C . LYS B 1 97 ? 33.508 11.480 -4.896 1.00 34.05 125 LYS B C 1
ATOM 2286 O O . LYS B 1 97 ? 34.345 11.726 -5.760 1.00 31.25 125 LYS B O 1
ATOM 2292 N N . ALA B 1 98 ? 33.800 11.453 -3.612 1.00 34.03 126 ALA B N 1
ATOM 2293 C CA . ALA B 1 98 ? 35.174 11.652 -3.153 1.00 33.22 126 ALA B CA 1
ATOM 2294 C C . ALA B 1 98 ? 36.089 10.593 -3.768 1.00 33.35 126 ALA B C 1
ATOM 2295 O O . ALA B 1 98 ? 37.154 10.908 -4.302 1.00 33.59 126 ALA B O 1
ATOM 2297 N N . ILE B 1 99 ? 35.662 9.329 -3.702 1.00 33.21 127 ILE B N 1
ATOM 2298 C CA . ILE B 1 99 ? 36.500 8.226 -4.138 1.00 30.09 127 ILE B CA 1
ATOM 2299 C C . ILE B 1 99 ? 36.590 8.149 -5.659 1.00 32.27 127 ILE B C 1
ATOM 2300 O O . ILE B 1 99 ? 37.676 7.993 -6.228 1.00 33.92 127 ILE B O 1
ATOM 2305 N N . GLN B 1 100 ? 35.474 8.363 -6.335 1.00 31.71 128 GLN B N 1
ATOM 2306 C CA . GLN B 1 100 ? 35.458 8.180 -7.764 1.00 32.74 128 GLN B CA 1
ATOM 2307 C C . GLN B 1 100 ? 35.839 9.421 -8.519 1.00 37.57 128 GLN B C 1
ATOM 2308 O O . GLN B 1 100 ? 36.506 9.338 -9.548 1.00 41.70 128 GLN B O 1
ATOM 2314 N N . GLU B 1 101 ? 35.365 10.573 -8.095 1.00 42.90 129 GLU B N 1
ATOM 2315 C CA . GLU B 1 101 ? 35.561 11.798 -8.886 1.00 44.35 129 GLU B CA 1
ATOM 2316 C C . GLU B 1 101 ? 36.717 12.561 -8.412 1.00 45.29 129 GLU B C 1
ATOM 2317 O O . GLU B 1 101 ? 37.491 13.045 -9.221 1.00 44.82 129 GLU B O 1
ATOM 2323 N N . ASP B 1 102 ? 36.859 12.696 -7.112 1.00 41.43 130 ASP B N 1
ATOM 2324 C CA . ASP B 1 102 ? 37.961 13.469 -6.606 1.00 49.36 130 ASP B CA 1
ATOM 2325 C C . ASP B 1 102 ? 39.229 12.578 -6.514 1.00 48.78 130 ASP B C 1
ATOM 2326 O O . ASP B 1 102 ? 40.281 13.066 -6.149 1.00 44.63 130 ASP B O 1
ATOM 2331 N N . LYS B 1 103 ? 39.094 11.281 -6.802 1.00 43.63 131 LYS B N 1
ATOM 2332 C CA . LYS B 1 103 ? 40.201 10.324 -6.699 1.00 46.45 131 LYS B CA 1
ATOM 2333 C C . LYS B 1 103 ? 40.952 10.463 -5.366 1.00 44.55 131 LYS B C 1
ATOM 2334 O O . LYS B 1 103 ? 42.188 10.447 -5.300 1.00 50.44 131 LYS B O 1
ATOM 2340 N N . ASN B 1 104 ? 40.184 10.660 -4.306 1.00 43.02 132 ASN B N 1
ATOM 2341 C CA . ASN B 1 104 ? 40.708 10.685 -2.961 1.00 40.19 132 ASN B CA 1
ATOM 2342 C C . ASN B 1 104 ? 40.595 9.278 -2.497 1.00 42.48 132 ASN B C 1
ATOM 2343 O O . ASN B 1 104 ? 39.489 8.810 -2.247 1.00 41.62 132 ASN B O 1
ATOM 2348 N N . PRO B 1 105 ? 41.731 8.598 -2.344 1.00 42.02 133 PRO B N 1
ATOM 2349 C CA . PRO B 1 105 ? 41.585 7.191 -1.994 1.00 42.03 133 PRO B CA 1
ATOM 2350 C C . PRO B 1 105 ? 41.027 6.908 -0.580 1.00 36.43 133 PRO B C 1
ATOM 2351 O O . PRO B 1 105 ? 40.602 5.784 -0.303 1.00 37.26 133 PRO B O 1
ATOM 2355 N N . LEU B 1 106 ? 41.030 7.884 0.318 1.00 34.54 134 LEU B N 1
ATOM 2356 C CA . LEU B 1 106 ? 40.515 7.646 1.674 1.00 32.58 134 LEU B CA 1
ATOM 2357 C C . LEU B 1 106 ? 41.034 6.328 2.234 1.00 33.07 134 LEU B C 1
ATOM 2358 O O . LEU B 1 106 ? 40.259 5.430 2.648 1.00 29.30 134 LEU B O 1
ATOM 2363 N N . ALA B 1 107 ? 42.357 6.201 2.172 1.00 31.28 135 ALA B N 1
ATOM 2364 C CA . ALA B 1 107 ? 43.004 4.923 2.312 1.00 31.51 135 ALA B CA 1
ATOM 2365 C C . ALA B 1 107 ? 43.481 4.605 3.692 1.00 33.59 135 ALA B C 1
ATOM 2366 O O . ALA B 1 107 ? 43.989 3.516 3.918 1.00 33.54 135 ALA B O 1
ATOM 2368 N N . THR B 1 108 ? 43.345 5.544 4.625 1.00 31.81 136 THR B N 1
ATOM 2369 C CA . THR B 1 108 ? 43.637 5.257 6.021 1.00 34.44 136 THR B CA 1
ATOM 2370 C C . THR B 1 108 ? 42.434 5.577 6.918 1.00 30.72 136 THR B C 1
ATOM 2371 O O . THR B 1 108 ? 41.649 6.431 6.587 1.00 31.47 136 THR B O 1
ATOM 2375 N N . LYS B 1 109 ? 42.421 4.945 8.077 1.00 33.75 137 LYS B N 1
ATOM 2376 C CA . LYS B 1 109 ? 41.441 5.153 9.131 1.00 31.81 137 LYS B CA 1
ATOM 2377 C C . LYS B 1 109 ? 41.406 6.623 9.426 1.00 33.49 137 LYS B C 1
ATOM 2378 O O . LYS B 1 109 ? 40.316 7.201 9.499 1.00 29.58 137 LYS B O 1
ATOM 2384 N N . GLN B 1 110 ? 42.570 7.262 9.565 1.00 29.80 138 GLN B N 1
ATOM 2385 C CA . GLN B 1 110 ? 42.622 8.699 9.837 1.00 32.15 138 GLN B CA 1
ATOM 2386 C C . GLN B 1 110 ? 41.981 9.566 8.774 1.00 31.40 138 GLN B C 1
ATOM 2387 O O . GLN B 1 110 ? 41.236 10.496 9.094 1.00 31.52 138 GLN B O 1
ATOM 2393 N N . SER B 1 111 ? 42.190 9.238 7.508 1.00 31.93 139 SER B N 1
ATOM 2394 C CA . SER B 1 111 ? 41.576 10.005 6.399 1.00 32.92 139 SER B CA 1
ATOM 2395 C C . SER B 1 111 ? 40.048 9.836 6.408 1.00 29.72 139 SER B C 1
ATOM 2396 O O . SER B 1 111 ? 39.320 10.787 6.107 1.00 29.93 139 SER B O 1
ATOM 2399 N N . MET B 1 112 ? 39.559 8.658 6.804 1.00 29.94 140 MET B N 1
ATOM 2400 C CA . MET B 1 112 ? 38.102 8.413 6.894 1.00 29.13 140 MET B CA 1
ATOM 2401 C C . MET B 1 112 ? 37.473 9.145 8.061 1.00 26.55 140 MET B C 1
ATOM 2402 O O . MET B 1 112 ? 36.428 9.773 7.903 1.00 27.46 140 MET B O 1
ATOM 2407 N N . VAL B 1 113 ? 38.128 9.114 9.222 1.00 29.37 141 VAL B N 1
ATOM 2408 C CA . VAL B 1 113 ? 37.721 9.923 10.371 1.00 28.14 141 VAL B CA 1
ATOM 2409 C C . VAL B 1 113 ? 37.608 11.385 9.974 1.00 28.84 141 VAL B C 1
ATOM 2410 O O . VAL B 1 113 ? 36.541 11.999 10.199 1.00 29.26 141 VAL B O 1
ATOM 2414 N N . ASP B 1 114 ? 38.643 11.915 9.325 1.00 29.01 142 ASP B N 1
ATOM 2415 C CA . ASP B 1 114 ? 38.670 13.339 8.954 1.00 27.71 142 ASP B CA 1
ATOM 2416 C C . ASP B 1 114 ? 37.506 13.658 8.013 1.00 28.23 142 ASP B C 1
ATOM 2417 O O . ASP B 1 114 ? 36.787 14.648 8.150 1.00 27.01 142 ASP B O 1
ATOM 2422 N N . PHE B 1 115 ? 37.251 12.745 7.100 1.00 29.78 143 PHE B N 1
ATOM 2423 C CA . PHE B 1 115 ? 36.242 12.967 6.138 1.00 28.30 143 PHE B CA 1
ATOM 2424 C C . PHE B 1 115 ? 34.835 12.979 6.734 1.00 27.54 143 PHE B C 1
ATOM 2425 O O . PHE B 1 115 ? 33.989 13.851 6.425 1.00 29.18 143 PHE B O 1
ATOM 2433 N N . PHE B 1 116 ? 34.556 12.016 7.603 1.00 25.30 144 PHE B N 1
ATOM 2434 C CA . PHE B 1 116 ? 33.304 12.012 8.336 1.00 23.96 144 PHE B CA 1
ATOM 2435 C C . PHE B 1 116 ? 33.124 13.265 9.190 1.00 26.07 144 PHE B C 1
ATOM 2436 O O . PHE B 1 116 ? 32.005 13.833 9.262 1.00 23.73 144 PHE B O 1
ATOM 2444 N N . VAL B 1 117 ? 34.200 13.705 9.820 1.00 24.79 145 VAL B N 1
ATOM 2445 C CA . VAL B 1 117 ? 34.095 14.910 10.657 1.00 28.17 145 VAL B CA 1
ATOM 2446 C C . VAL B 1 117 ? 33.774 16.155 9.798 1.00 30.34 145 VAL B C 1
ATOM 2447 O O . VAL B 1 117 ? 32.898 16.956 10.153 1.00 31.55 145 VAL B O 1
ATOM 2451 N N . ALA B 1 118 ? 34.434 16.237 8.651 1.00 30.35 146 ALA B N 1
ATOM 2452 C CA . ALA B 1 118 ? 34.184 17.309 7.685 1.00 32.98 146 ALA B CA 1
ATOM 2453 C C . ALA B 1 118 ? 32.742 17.313 7.248 1.00 34.55 146 ALA B C 1
ATOM 2454 O O . ALA B 1 118 ? 32.235 18.336 6.848 1.00 34.99 146 ALA B O 1
ATOM 2456 N N . HIS B 1 119 ? 32.066 16.164 7.321 1.00 32.25 147 HIS B N 1
ATOM 2457 C CA . HIS B 1 119 ? 30.666 16.078 7.012 1.00 33.06 147 HIS B CA 1
ATOM 2458 C C . HIS B 1 119 ? 29.728 16.076 8.177 1.00 34.73 147 HIS B C 1
ATOM 2459 O O . HIS B 1 119 ? 28.574 15.695 8.032 1.00 36.88 147 HIS B O 1
ATOM 2466 N N . GLY B 1 120 ? 30.207 16.539 9.326 1.00 31.48 148 GLY B N 1
ATOM 2467 C CA . GLY B 1 120 ? 29.359 16.796 10.450 1.00 33.04 148 GLY B CA 1
ATOM 2468 C C . GLY B 1 120 ? 29.349 15.774 11.590 1.00 30.59 148 GLY B C 1
ATOM 2469 O O . GLY B 1 120 ? 28.606 15.942 12.564 1.00 27.76 148 GLY B O 1
ATOM 2470 N N . VAL B 1 121 ? 30.090 14.684 11.454 1.00 27.77 149 VAL B N 1
ATOM 2471 C CA . VAL B 1 121 ? 30.077 13.650 12.502 1.00 27.68 149 VAL B CA 1
ATOM 2472 C C . VAL B 1 121 ? 31.050 14.061 13.609 1.00 25.24 149 VAL B C 1
ATOM 2473 O O . VAL B 1 121 ? 32.147 14.601 13.324 1.00 24.30 149 VAL B O 1
ATOM 2477 N N . ASP B 1 122 ? 30.652 13.797 14.839 1.00 27.69 150 ASP B N 1
ATOM 2478 C CA A ASP B 1 122 ? 31.512 14.074 15.970 0.50 27.17 150 ASP B CA 1
ATOM 2479 C CA B ASP B 1 122 ? 31.492 13.955 16.046 0.50 27.02 150 ASP B CA 1
ATOM 2480 C C . ASP B 1 122 ? 32.799 13.209 15.813 1.00 26.71 150 ASP B C 1
ATOM 2481 O O . ASP B 1 122 ? 32.789 12.015 15.464 1.00 26.68 150 ASP B O 1
ATOM 2490 N N . ARG B 1 123 ? 33.942 13.824 16.060 1.00 25.99 151 ARG B N 1
ATOM 2491 C CA . ARG B 1 123 ? 35.195 13.124 15.823 1.00 25.73 151 ARG B CA 1
ATOM 2492 C C . ARG B 1 123 ? 35.368 11.846 16.630 1.00 25.57 151 ARG B C 1
ATOM 2493 O O . ARG B 1 123 ? 35.957 10.845 16.101 1.00 25.93 151 ARG B O 1
ATOM 2501 N N . GLU B 1 124 ? 34.970 11.885 17.891 1.00 25.45 152 GLU B N 1
ATOM 2502 C CA A GLU B 1 124 ? 35.112 10.833 18.867 0.50 26.27 152 GLU B CA 1
ATOM 2503 C CA B GLU B 1 124 ? 35.298 10.710 18.679 0.50 26.16 152 GLU B CA 1
ATOM 2504 C C . GLU B 1 124 ? 34.369 9.566 18.362 1.00 25.75 152 GLU B C 1
ATOM 2505 O O . GLU B 1 124 ? 34.774 8.429 18.373 1.00 25.69 152 GLU B O 1
ATOM 2516 N N . ILE B 1 125 ? 33.178 9.898 17.908 1.00 25.84 153 ILE B N 1
ATOM 2517 C CA . ILE B 1 125 ? 32.275 8.880 17.385 1.00 26.42 153 ILE B CA 1
ATOM 2518 C C . ILE B 1 125 ? 32.826 8.285 16.111 1.00 28.18 153 ILE B C 1
ATOM 2519 O O . ILE B 1 125 ? 32.811 7.045 15.943 1.00 26.67 153 ILE B O 1
ATOM 2524 N N . ALA B 1 126 ? 33.326 9.127 15.193 1.00 27.00 154 ALA B N 1
ATOM 2525 C CA . ALA B 1 126 ? 33.905 8.634 13.963 1.00 27.46 154 ALA B CA 1
ATOM 2526 C C . ALA B 1 126 ? 35.132 7.761 14.249 1.00 28.14 154 ALA B C 1
ATOM 2527 O O . ALA B 1 126 ? 35.303 6.708 13.671 1.00 26.55 154 ALA B O 1
ATOM 2529 N N . LYS B 1 127 ? 35.972 8.184 15.178 1.00 28.19 155 LYS B N 1
ATOM 2530 C CA . LYS B 1 127 ? 37.136 7.382 15.505 1.00 28.68 155 LYS B CA 1
ATOM 2531 C C . LYS B 1 127 ? 36.728 6.015 16.055 1.00 28.39 155 LYS B C 1
ATOM 2532 O O . LYS B 1 127 ? 37.312 4.978 15.693 1.00 24.88 155 LYS B O 1
ATOM 2538 N N . SER B 1 128 ? 35.803 6.004 16.982 1.00 27.23 156 SER B N 1
ATOM 2539 C CA . SER B 1 128 ? 35.421 4.730 17.555 1.00 31.04 156 SER B CA 1
ATOM 2540 C C . SER B 1 128 ? 34.911 3.776 16.450 1.00 31.13 156 SER B C 1
ATOM 2541 O O . SER B 1 128 ? 35.243 2.574 16.439 1.00 28.88 156 SER B O 1
ATOM 2544 N N . ALA B 1 129 ? 34.141 4.288 15.515 1.00 27.42 157 ALA B N 1
ATOM 2545 C CA . ALA B 1 129 ? 33.613 3.443 14.447 1.00 28.38 157 ALA B CA 1
ATOM 2546 C C . ALA B 1 129 ? 34.702 2.847 13.542 1.00 29.25 157 ALA B C 1
ATOM 2547 O O . ALA B 1 129 ? 34.632 1.675 13.171 1.00 31.08 157 ALA B O 1
ATOM 2549 N N . PHE B 1 130 ? 35.688 3.678 13.185 1.00 25.95 158 PHE B N 1
ATOM 2550 C CA . PHE B 1 130 ? 36.691 3.312 12.267 1.00 27.57 158 PHE B CA 1
ATOM 2551 C C . PHE B 1 130 ? 37.879 2.598 12.960 1.00 31.49 158 PHE B C 1
ATOM 2552 O O . PHE B 1 130 ? 38.523 1.801 12.337 1.00 33.70 158 PHE B O 1
ATOM 2560 N N . GLU B 1 131 ? 38.126 2.891 14.225 1.00 33.32 159 GLU B N 1
ATOM 2561 C CA . GLU B 1 131 ? 39.377 2.458 14.851 1.00 36.34 159 GLU B CA 1
ATOM 2562 C C . GLU B 1 131 ? 39.140 1.371 15.850 1.00 42.35 159 GLU B C 1
ATOM 2563 O O . GLU B 1 131 ? 40.033 0.565 16.042 1.00 43.71 159 GLU B O 1
ATOM 2569 N N . ASN B 1 132 ? 37.980 1.321 16.512 1.00 39.66 160 ASN B N 1
ATOM 2570 C CA . ASN B 1 132 ? 37.755 0.240 17.479 1.00 44.82 160 ASN B CA 1
ATOM 2571 C C . ASN B 1 132 ? 36.280 -0.151 17.614 1.00 39.51 160 ASN B C 1
ATOM 2572 O O . ASN B 1 132 ? 35.729 -0.180 18.710 1.00 33.74 160 ASN B O 1
ATOM 2577 N N . SER B 1 133 ? 35.712 -0.539 16.488 1.00 33.60 161 SER B N 1
ATOM 2578 C CA . SER B 1 133 ? 34.456 -1.214 16.502 1.00 38.27 161 SER B CA 1
ATOM 2579 C C . SER B 1 133 ? 34.595 -2.615 15.894 1.00 34.61 161 SER B C 1
ATOM 2580 O O . SER B 1 133 ? 34.475 -2.787 14.698 1.00 32.32 161 SER B O 1
ATOM 2583 N N . PRO B 1 134 ? 34.755 -3.638 16.749 1.00 33.56 162 PRO B N 1
ATOM 2584 C CA . PRO B 1 134 ? 34.621 -5.039 16.304 1.00 34.40 162 PRO B CA 1
ATOM 2585 C C . PRO B 1 134 ? 33.207 -5.297 15.694 1.00 32.67 162 PRO B C 1
ATOM 2586 O O . PRO B 1 134 ? 33.051 -6.134 14.800 1.00 32.47 162 PRO B O 1
ATOM 2590 N N . THR B 1 135 ? 32.195 -4.543 16.127 1.00 33.98 163 THR B N 1
ATOM 2591 C CA . THR B 1 135 ? 30.835 -4.684 15.563 1.00 32.18 163 THR B CA 1
ATOM 2592 C C . THR B 1 135 ? 30.820 -4.293 14.073 1.00 30.56 163 THR B C 1
ATOM 2593 O O . THR B 1 135 ? 30.299 -5.016 13.234 1.00 31.57 163 THR B O 1
ATOM 2597 N N . ILE B 1 136 ? 31.390 -3.143 13.732 1.00 30.16 164 ILE B N 1
ATOM 2598 C CA . ILE B 1 136 ? 31.523 -2.766 12.323 1.00 31.04 164 ILE B CA 1
ATOM 2599 C C . ILE B 1 136 ? 32.441 -3.736 11.554 1.00 34.02 164 ILE B C 1
ATOM 2600 O O . ILE B 1 136 ? 32.115 -4.091 10.423 1.00 30.35 164 ILE B O 1
ATOM 2605 N N . ASP B 1 137 ? 33.570 -4.160 12.139 1.00 30.78 165 ASP B N 1
ATOM 2606 C CA . ASP B 1 137 ? 34.404 -5.184 11.445 1.00 33.68 165 ASP B CA 1
ATOM 2607 C C . ASP B 1 137 ? 33.571 -6.445 11.149 1.00 34.92 165 ASP B C 1
ATOM 2608 O O . ASP B 1 137 ? 33.648 -7.063 10.087 1.00 34.60 165 ASP B O 1
ATOM 2613 N N . MET B 1 138 ? 32.743 -6.834 12.112 1.00 39.87 166 MET B N 1
ATOM 2614 C CA . MET B 1 138 ? 31.930 -8.067 11.988 1.00 37.82 166 MET B CA 1
ATOM 2615 C C . MET B 1 138 ? 30.917 -7.970 10.852 1.00 35.72 166 MET B C 1
ATOM 2616 O O . MET B 1 138 ? 30.722 -8.934 10.159 1.00 32.73 166 MET B O 1
ATOM 2621 N N . ARG B 1 139 ? 30.318 -6.793 10.663 1.00 31.00 167 ARG B N 1
ATOM 2622 C CA . ARG B 1 139 ? 29.341 -6.569 9.576 1.00 30.77 167 ARG B CA 1
ATOM 2623 C C . ARG B 1 139 ? 30.024 -6.661 8.239 1.00 31.32 167 ARG B C 1
ATOM 2624 O O . ARG B 1 139 ? 29.482 -7.242 7.287 1.00 29.31 167 ARG B O 1
ATOM 2632 N N . VAL B 1 140 ? 31.270 -6.164 8.159 1.00 30.44 168 VAL B N 1
ATOM 2633 C CA . VAL B 1 140 ? 32.021 -6.333 6.925 1.00 32.67 168 VAL B CA 1
ATOM 2634 C C . VAL B 1 140 ? 32.194 -7.807 6.565 1.00 30.47 168 VAL B C 1
ATOM 2635 O O . VAL B 1 140 ? 31.933 -8.279 5.439 1.00 30.23 168 VAL B O 1
ATOM 2639 N N . ASN B 1 141 ? 32.621 -8.561 7.517 1.00 31.37 169 ASN B N 1
ATOM 2640 C CA . ASN B 1 141 ? 32.813 -10.017 7.261 1.00 33.73 169 ASN B CA 1
ATOM 2641 C C . ASN B 1 141 ? 31.540 -10.802 6.979 1.00 31.29 169 ASN B C 1
ATOM 2642 O O . ASN B 1 141 ? 31.555 -11.760 6.226 1.00 29.44 169 ASN B O 1
ATOM 2647 N N . SER B 1 142 ? 30.472 -10.412 7.642 1.00 32.37 170 SER B N 1
ATOM 2648 C CA . SER B 1 142 ? 29.216 -11.098 7.499 1.00 38.69 170 SER B CA 1
ATOM 2649 C C . SER B 1 142 ? 28.672 -10.844 6.056 1.00 34.92 170 SER B C 1
ATOM 2650 O O . SER B 1 142 ? 28.155 -11.752 5.386 1.00 34.43 170 SER B O 1
ATOM 2653 N N . GLY B 1 143 ? 28.852 -9.623 5.557 1.00 34.70 171 GLY B N 1
ATOM 2654 C CA . GLY B 1 143 ? 28.479 -9.361 4.158 1.00 32.82 171 GLY B CA 1
ATOM 2655 C C . GLY B 1 143 ? 29.260 -10.173 3.128 1.00 30.58 171 GLY B C 1
ATOM 2656 O O . GLY B 1 143 ? 28.749 -10.664 2.126 1.00 30.07 171 GLY B O 1
ATOM 2657 N N . MET B 1 144 ? 30.550 -10.293 3.335 1.00 31.51 172 MET B N 1
ATOM 2658 C CA . MET B 1 144 ? 31.360 -11.110 2.459 1.00 29.33 172 MET B CA 1
ATOM 2659 C C . MET B 1 144 ? 30.965 -12.598 2.494 1.00 32.26 172 MET B C 1
ATOM 2660 O O . MET B 1 144 ? 31.017 -13.304 1.445 1.00 33.85 172 MET B O 1
ATOM 2665 N N . SER B 1 145 ? 30.568 -13.110 3.661 1.00 31.97 173 SER B N 1
ATOM 2666 C CA . SER B 1 145 ? 30.102 -14.520 3.706 1.00 35.80 173 SER B CA 1
ATOM 2667 C C . SER B 1 145 ? 28.825 -14.728 2.930 1.00 34.66 173 SER B C 1
ATOM 2668 O O . SER B 1 145 ? 28.655 -15.717 2.286 1.00 31.75 173 SER B O 1
ATOM 2671 N N . LEU B 1 146 ? 27.933 -13.757 3.033 1.00 32.93 174 LEU B N 1
ATOM 2672 C CA . LEU B 1 146 ? 26.705 -13.830 2.274 1.00 33.55 174 LEU B CA 1
ATOM 2673 C C . LEU B 1 146 ? 26.959 -13.823 0.777 1.00 31.84 174 LEU B C 1
ATOM 2674 O O . LEU B 1 146 ? 26.371 -14.588 0.031 1.00 38.00 174 LEU B O 1
ATOM 2679 N N . MET B 1 147 ? 27.850 -12.926 0.352 1.00 32.74 175 MET B N 1
ATOM 2680 C CA . MET B 1 147 ? 28.243 -12.830 -1.051 1.00 30.84 175 MET B CA 1
ATOM 2681 C C . MET B 1 147 ? 28.683 -14.171 -1.590 1.00 32.44 175 MET B C 1
ATOM 2682 O O . MET B 1 147 ? 28.290 -14.592 -2.710 1.00 29.46 175 MET B O 1
ATOM 2687 N N . ALA B 1 148 ? 29.534 -14.828 -0.824 1.00 34.95 176 ALA B N 1
ATOM 2688 C CA . ALA B 1 148 ? 30.044 -16.130 -1.223 1.00 35.24 176 ALA B CA 1
ATOM 2689 C C . ALA B 1 148 ? 28.957 -17.207 -1.269 1.00 37.25 176 ALA B C 1
ATOM 2690 O O . ALA B 1 148 ? 28.936 -17.992 -2.205 1.00 32.50 176 ALA B O 1
ATOM 2692 N N . HIS B 1 149 ? 28.016 -17.168 -0.312 1.00 36.87 177 HIS B N 1
ATOM 2693 C CA . HIS B 1 149 ? 26.889 -18.094 -0.302 1.00 39.86 177 HIS B CA 1
ATOM 2694 C C . HIS B 1 149 ? 26.136 -18.004 -1.634 1.00 33.62 177 HIS B C 1
ATOM 2695 O O . HIS B 1 149 ? 25.765 -18.977 -2.229 1.00 35.58 177 HIS B O 1
ATOM 2702 N N . TYR B 1 150 ? 25.938 -16.769 -2.093 1.00 32.88 178 TYR B N 1
ATOM 2703 C CA . TYR B 1 150 ? 25.234 -16.512 -3.353 1.00 32.68 178 TYR B CA 1
ATOM 2704 C C . TYR B 1 150 ? 26.096 -16.722 -4.601 1.00 33.48 178 TYR B C 1
ATOM 2705 O O . TYR B 1 150 ? 25.626 -16.544 -5.741 1.00 31.23 178 TYR B O 1
ATOM 2714 N N . GLN B 1 151 ? 27.364 -17.110 -4.391 1.00 35.86 179 GLN B N 1
ATOM 2715 C CA . GLN B 1 151 ? 28.298 -17.346 -5.517 1.00 39.35 179 GLN B CA 1
ATOM 2716 C C . GLN B 1 151 ? 28.494 -16.101 -6.418 1.00 34.62 179 GLN B C 1
ATOM 2717 O O . GLN B 1 151 ? 28.534 -16.172 -7.647 1.00 33.21 179 GLN B O 1
ATOM 2723 N N . ILE B 1 152 ? 28.600 -14.960 -5.769 1.00 33.37 180 ILE B N 1
ATOM 2724 C CA . ILE B 1 152 ? 28.799 -13.700 -6.484 1.00 31.82 180 ILE B CA 1
ATOM 2725 C C . ILE B 1 152 ? 30.262 -13.306 -6.356 1.00 29.97 180 ILE B C 1
ATOM 2726 O O . ILE B 1 152 ? 30.842 -13.431 -5.295 1.00 31.94 180 ILE B O 1
ATOM 2731 N N . ASN B 1 153 ? 30.842 -12.904 -7.466 1.00 30.71 181 ASN B N 1
ATOM 2732 C CA A ASN B 1 153 ? 32.249 -12.512 -7.558 0.50 31.85 181 ASN B CA 1
ATOM 2733 C CA B ASN B 1 153 ? 32.251 -12.527 -7.542 0.50 31.83 181 ASN B CA 1
ATOM 2734 C C . ASN B 1 153 ? 32.460 -11.251 -8.356 1.00 30.90 181 ASN B C 1
ATOM 2735 O O . ASN B 1 153 ? 33.580 -10.961 -8.765 1.00 32.71 181 ASN B O 1
ATOM 2744 N N . ALA B 1 154 ? 31.377 -10.520 -8.614 1.00 27.20 182 ALA B N 1
ATOM 2745 C CA . ALA B 1 154 ? 31.484 -9.231 -9.307 1.00 28.77 182 ALA B CA 1
ATOM 2746 C C . ALA B 1 154 ? 30.343 -8.292 -8.869 1.00 26.54 182 ALA B C 1
ATOM 2747 O O . ALA B 1 154 ? 29.260 -8.756 -8.539 1.00 27.58 182 ALA B O 1
ATOM 2749 N N . VAL B 1 155 ? 30.646 -6.999 -8.801 1.00 25.42 183 VAL B N 1
ATOM 2750 C CA . VAL B 1 155 ? 29.685 -5.988 -8.389 1.00 25.57 183 VAL B CA 1
ATOM 2751 C C . VAL B 1 155 ? 29.571 -4.921 -9.488 1.00 25.25 183 VAL B C 1
ATOM 2752 O O . VAL B 1 155 ? 30.502 -4.712 -10.244 1.00 24.54 183 VAL B O 1
ATOM 2756 N N . PRO B 1 156 ? 28.467 -4.169 -9.509 1.00 24.88 184 PRO B N 1
ATOM 2757 C CA . PRO B 1 156 ? 27.296 -4.319 -8.639 1.00 26.99 184 PRO B CA 1
ATOM 2758 C C . PRO B 1 156 ? 26.516 -5.576 -8.978 1.00 25.61 184 PRO B C 1
ATOM 2759 O O . PRO B 1 156 ? 26.390 -5.933 -10.192 1.00 28.78 184 PRO B O 1
ATOM 2763 N N . ALA B 1 157 ? 26.015 -6.240 -7.957 1.00 24.61 185 ALA B N 1
ATOM 2764 C CA . ALA B 1 157 ? 25.211 -7.428 -8.136 1.00 23.95 185 ALA B CA 1
ATOM 2765 C C . ALA B 1 157 ? 23.984 -7.342 -7.256 1.00 24.56 185 ALA B C 1
ATOM 2766 O O . ALA B 1 157 ? 23.980 -6.671 -6.211 1.00 25.48 185 ALA B O 1
ATOM 2768 N N . PHE B 1 158 ? 22.931 -8.023 -7.665 1.00 22.61 186 PHE B N 1
ATOM 2769 C CA . PHE B 1 158 ? 21.643 -7.964 -7.020 1.00 23.03 186 PHE B CA 1
ATOM 2770 C C . PHE B 1 158 ? 21.074 -9.330 -6.790 1.00 24.67 186 PHE B C 1
ATOM 2771 O O . PHE B 1 158 ? 21.137 -10.185 -7.671 1.00 24.74 186 PHE B O 1
ATOM 2779 N N . VAL B 1 159 ? 20.529 -9.546 -5.599 1.00 24.60 187 VAL B N 1
ATOM 2780 C CA . VAL B 1 159 ? 19.807 -10.750 -5.281 1.00 24.80 187 VAL B CA 1
ATOM 2781 C C . VAL B 1 159 ? 18.385 -10.394 -4.879 1.00 27.25 187 VAL B C 1
ATOM 2782 O O . VAL B 1 159 ? 18.176 -9.556 -3.978 1.00 27.27 187 VAL B O 1
ATOM 2786 N N . VAL B 1 160 ? 17.439 -11.072 -5.481 1.00 23.24 188 VAL B N 1
ATOM 2787 C CA . VAL B 1 160 ? 16.046 -10.760 -5.378 1.00 25.34 188 VAL B CA 1
ATOM 2788 C C . VAL B 1 160 ? 15.301 -11.918 -4.691 1.00 27.77 188 VAL B C 1
ATOM 2789 O O . VAL B 1 160 ? 15.374 -13.077 -5.120 1.00 28.25 188 VAL B O 1
ATOM 2793 N N . ASN B 1 161 ? 14.656 -11.586 -3.573 1.00 26.47 189 ASN B N 1
ATOM 2794 C CA . ASN B 1 161 ? 13.918 -12.525 -2.750 1.00 28.06 189 ASN B CA 1
ATOM 2795 C C . ASN B 1 161 ? 14.607 -13.868 -2.426 1.00 27.78 189 ASN B C 1
ATOM 2796 O O . ASN B 1 161 ? 13.982 -14.935 -2.405 1.00 27.79 189 ASN B O 1
ATOM 2801 N N . ASN B 1 162 ? 15.898 -13.798 -2.271 1.00 25.99 190 ASN B N 1
ATOM 2802 C CA . ASN B 1 162 ? 16.702 -14.979 -2.005 1.00 29.60 190 ASN B CA 1
ATOM 2803 C C . ASN B 1 162 ? 16.539 -16.077 -3.013 1.00 29.52 190 ASN B C 1
ATOM 2804 O O . ASN B 1 162 ? 16.657 -17.271 -2.692 1.00 33.33 190 ASN B O 1
ATOM 2809 N N . LYS B 1 163 ? 16.276 -15.709 -4.238 1.00 29.76 191 LYS B N 1
ATOM 2810 C CA . LYS B 1 163 ? 15.943 -16.717 -5.262 1.00 33.39 191 LYS B CA 1
ATOM 2811 C C . LYS B 1 163 ? 16.661 -16.521 -6.594 1.00 28.59 191 LYS B C 1
ATOM 2812 O O . LYS B 1 163 ? 17.148 -17.499 -7.148 1.00 27.59 191 LYS B O 1
ATOM 2818 N N . TYR B 1 164 ? 16.782 -15.258 -7.052 1.00 26.55 192 TYR B N 1
ATOM 2819 C CA . TYR B 1 164 ? 17.421 -14.908 -8.292 1.00 26.48 192 TYR B CA 1
ATOM 2820 C C . TYR B 1 164 ? 18.485 -13.838 -8.146 1.00 27.56 192 TYR B C 1
ATOM 2821 O O . TYR B 1 164 ? 18.370 -12.932 -7.332 1.00 28.97 192 TYR B O 1
ATOM 2830 N N . LYS B 1 165 ? 19.541 -13.904 -8.960 1.00 29.33 193 LYS B N 1
ATOM 2831 C CA . LYS B 1 165 ? 20.551 -12.862 -8.973 1.00 26.17 193 LYS B CA 1
ATOM 2832 C C . LYS B 1 165 ? 20.775 -12.345 -10.390 1.00 31.40 193 LYS B C 1
ATOM 2833 O O . LYS B 1 165 ? 20.548 -13.061 -11.399 1.00 31.60 193 LYS B O 1
ATOM 2839 N N . THR B 1 166 ? 21.274 -11.110 -10.487 1.00 27.56 194 THR B N 1
ATOM 2840 C CA . THR B 1 166 ? 21.721 -10.511 -11.732 1.00 27.10 194 THR B CA 1
ATOM 2841 C C . THR B 1 166 ? 22.810 -9.475 -11.434 1.00 26.07 194 THR B C 1
ATOM 2842 O O . THR B 1 166 ? 23.160 -9.259 -10.272 1.00 24.32 194 THR B O 1
ATOM 2846 N N . ASP B 1 167 ? 23.337 -8.846 -12.478 1.00 25.89 195 ASP B N 1
ATOM 2847 C CA . ASP B 1 167 ? 24.310 -7.778 -12.280 1.00 25.27 195 ASP B CA 1
ATOM 2848 C C . ASP B 1 167 ? 24.373 -6.923 -13.516 1.00 27.36 195 ASP B C 1
ATOM 2849 O O . ASP B 1 167 ? 23.753 -7.265 -14.547 1.00 29.40 195 ASP B O 1
ATOM 2854 N N . LEU B 1 168 ? 25.149 -5.855 -13.479 1.00 29.07 196 LEU B N 1
ATOM 2855 C CA . LEU B 1 168 ? 25.156 -4.971 -14.651 1.00 29.74 196 LEU B CA 1
ATOM 2856 C C . LEU B 1 168 ? 25.796 -5.633 -15.826 1.00 30.16 196 LEU B C 1
ATOM 2857 O O . LEU B 1 168 ? 25.444 -5.349 -16.998 1.00 31.41 196 LEU B O 1
ATOM 2862 N N . GLN B 1 169 ? 26.795 -6.465 -15.564 1.00 30.53 197 GLN B N 1
ATOM 2863 C CA . GLN B 1 169 ? 27.456 -7.132 -16.648 1.00 31.94 197 GLN B CA 1
ATOM 2864 C C . GLN B 1 169 ? 26.473 -8.002 -17.453 1.00 34.04 197 GLN B C 1
ATOM 2865 O O . GLN B 1 169 ? 26.510 -8.037 -18.659 1.00 36.83 197 GLN B O 1
ATOM 2871 N N . MET B 1 170 ? 25.672 -8.779 -16.750 1.00 32.77 198 MET B N 1
ATOM 2872 C CA . MET B 1 170 ? 24.690 -9.627 -17.338 1.00 35.70 198 MET B CA 1
ATOM 2873 C C . MET B 1 170 ? 23.636 -8.825 -18.036 1.00 35.00 198 MET B C 1
ATOM 2874 O O . MET B 1 170 ? 23.141 -9.238 -19.071 1.00 39.14 198 MET B O 1
ATOM 2879 N N . ALA B 1 171 ? 23.227 -7.717 -17.452 1.00 33.91 199 ALA B N 1
ATOM 2880 C CA . ALA B 1 171 ? 22.159 -6.931 -18.050 1.00 34.82 199 ALA B CA 1
ATOM 2881 C C . ALA B 1 171 ? 22.595 -6.223 -19.322 1.00 35.94 199 ALA B C 1
ATOM 2882 O O . ALA B 1 171 ? 21.796 -6.095 -20.264 1.00 40.59 199 ALA B O 1
ATOM 2884 N N . GLY B 1 172 ? 23.820 -5.700 -19.299 1.00 38.56 200 GLY B N 1
ATOM 2885 C CA . GLY B 1 172 ? 24.369 -5.020 -20.466 1.00 43.67 200 GLY B CA 1
ATOM 2886 C C . GLY B 1 172 ? 24.169 -3.531 -20.516 1.00 42.24 200 GLY B C 1
ATOM 2887 O O . GLY B 1 172 ? 24.941 -2.837 -21.189 1.00 43.77 200 GLY B O 1
ATOM 2888 N N . SER B 1 173 ? 23.204 -3.024 -19.766 1.00 41.26 201 SER B N 1
ATOM 2889 C CA . SER B 1 173 ? 22.976 -1.598 -19.635 1.00 41.36 201 SER B CA 1
ATOM 2890 C C . SER B 1 173 ? 22.111 -1.344 -18.406 1.00 38.54 201 SER B C 1
ATOM 2891 O O . SER B 1 173 ? 21.469 -2.247 -17.892 1.00 40.05 201 SER B O 1
ATOM 2894 N N . GLU B 1 174 ? 22.111 -0.112 -17.937 1.00 39.55 202 GLU B N 1
ATOM 2895 C CA . GLU B 1 174 ? 21.295 0.321 -16.808 1.00 42.67 202 GLU B CA 1
ATOM 2896 C C . GLU B 1 174 ? 19.816 0.078 -17.046 1.00 43.28 202 GLU B C 1
ATOM 2897 O O . GLU B 1 174 ? 19.096 -0.467 -16.188 1.00 42.53 202 GLU B O 1
ATOM 2903 N N . GLU B 1 175 ? 19.354 0.443 -18.242 1.00 47.00 203 GLU B N 1
ATOM 2904 C CA . GLU B 1 175 ? 17.933 0.351 -18.535 1.00 44.67 203 GLU B CA 1
ATOM 2905 C C . GLU B 1 175 ? 17.490 -1.122 -18.555 1.00 37.62 203 GLU B C 1
ATOM 2906 O O . GLU B 1 175 ? 16.455 -1.487 -17.990 1.00 39.81 203 GLU B O 1
ATOM 2912 N N . ARG B 1 176 ? 18.312 -1.990 -19.093 1.00 36.97 204 ARG B N 1
ATOM 2913 C CA . ARG B 1 176 ? 17.967 -3.402 -19.133 1.00 36.55 204 ARG B CA 1
ATOM 2914 C C . ARG B 1 176 ? 18.124 -4.058 -17.709 1.00 34.18 204 ARG B C 1
ATOM 2915 O O . ARG B 1 176 ? 17.318 -4.910 -17.324 1.00 32.42 204 ARG B O 1
ATOM 2923 N N . LEU B 1 177 ? 19.089 -3.600 -16.913 1.00 35.78 205 LEU B N 1
ATOM 2924 C CA . LEU B 1 177 ? 19.189 -4.067 -15.544 1.00 31.07 205 LEU B CA 1
ATOM 2925 C C . LEU B 1 177 ? 17.857 -3.849 -14.776 1.00 32.88 205 LEU B C 1
ATOM 2926 O O . LEU B 1 177 ? 17.351 -4.739 -14.126 1.00 32.09 205 LEU B O 1
ATOM 2931 N N . PHE B 1 178 ? 17.280 -2.676 -14.860 1.00 30.26 206 PHE B N 1
ATOM 2932 C CA . PHE B 1 178 ? 16.019 -2.438 -14.150 1.00 33.64 206 PHE B CA 1
ATOM 2933 C C . PHE B 1 178 ? 14.820 -3.219 -14.722 1.00 32.45 206 PHE B C 1
ATOM 2934 O O . PHE B 1 178 ? 13.925 -3.643 -13.973 1.00 33.77 206 PHE B O 1
ATOM 2942 N N . GLU B 1 179 ? 14.860 -3.496 -16.010 1.00 34.55 207 GLU B N 1
ATOM 2943 C CA . GLU B 1 179 ? 13.854 -4.401 -16.594 1.00 38.25 207 GLU B CA 1
ATOM 2944 C C . GLU B 1 179 ? 13.993 -5.810 -16.017 1.00 34.43 207 GLU B C 1
ATOM 2945 O O . GLU B 1 179 ? 13.008 -6.443 -15.648 1.00 34.98 207 GLU B O 1
ATOM 2951 N N . ILE B 1 180 ? 15.232 -6.274 -15.903 1.00 32.06 208 ILE B N 1
ATOM 2952 C CA . ILE B 1 180 ? 15.466 -7.574 -15.357 1.00 29.99 208 ILE B CA 1
ATOM 2953 C C . ILE B 1 180 ? 15.066 -7.615 -13.891 1.00 29.56 208 ILE B C 1
ATOM 2954 O O . ILE B 1 180 ? 14.443 -8.576 -13.458 1.00 32.88 208 ILE B O 1
ATOM 2959 N N . LEU B 1 181 ? 15.374 -6.571 -13.105 1.00 31.57 209 LEU B N 1
ATOM 2960 C CA . LEU B 1 181 ? 14.988 -6.581 -11.689 1.00 28.62 209 LEU B CA 1
ATOM 2961 C C . LEU B 1 181 ? 13.488 -6.623 -11.556 1.00 30.18 209 LEU B C 1
ATOM 2962 O O . LEU B 1 181 ? 12.950 -7.274 -10.680 1.00 27.92 209 LEU B O 1
ATOM 2967 N N . ASN B 1 182 ? 12.805 -5.854 -12.373 1.00 31.95 210 ASN B N 1
ATOM 2968 C CA . ASN B 1 182 ? 11.344 -5.843 -12.328 1.00 34.75 210 ASN B CA 1
ATOM 2969 C C . ASN B 1 182 ? 10.740 -7.187 -12.598 1.00 34.03 210 ASN B C 1
ATOM 2970 O O . ASN B 1 182 ? 9.822 -7.633 -11.886 1.00 33.59 210 ASN B O 1
ATOM 2975 N N . TYR B 1 183 ? 11.302 -7.871 -13.592 1.00 34.08 211 TYR B N 1
ATOM 2976 C CA . TYR B 1 183 ? 10.900 -9.236 -13.932 1.00 33.54 211 TYR B CA 1
ATOM 2977 C C . TYR B 1 183 ? 11.096 -10.122 -12.758 1.00 32.90 211 TYR B C 1
ATOM 2978 O O . TYR B 1 183 ? 10.209 -10.887 -12.366 1.00 31.52 211 TYR B O 1
ATOM 2987 N N . LEU B 1 184 ? 12.298 -10.047 -12.158 1.00 31.05 212 LEU B N 1
ATOM 2988 C CA . LEU B 1 184 ? 12.634 -10.953 -11.058 1.00 30.90 212 LEU B CA 1
ATOM 2989 C C . LEU B 1 184 ? 11.780 -10.767 -9.839 1.00 30.48 212 LEU B C 1
ATOM 2990 O O . LEU B 1 184 ? 11.382 -11.751 -9.189 1.00 32.77 212 LEU B O 1
ATOM 2995 N N . VAL B 1 185 ? 11.455 -9.517 -9.536 1.00 31.83 213 VAL B N 1
ATOM 2996 C CA . VAL B 1 185 ? 10.543 -9.205 -8.452 1.00 34.55 213 VAL B CA 1
ATOM 2997 C C . VAL B 1 185 ? 9.155 -9.897 -8.707 1.00 37.12 213 VAL B C 1
ATOM 2998 O O . VAL B 1 185 ? 8.577 -10.565 -7.811 1.00 36.44 213 VAL B O 1
ATOM 3002 N N . ARG B 1 186 ? 8.670 -9.811 -9.937 1.00 40.08 214 ARG B N 1
ATOM 3003 C CA . ARG B 1 186 ? 7.395 -10.452 -10.273 1.00 42.93 214 ARG B CA 1
ATOM 3004 C C . ARG B 1 186 ? 7.501 -11.966 -10.282 1.00 45.86 214 ARG B C 1
ATOM 3005 O O . ARG B 1 186 ? 6.585 -12.681 -9.864 1.00 44.49 214 ARG B O 1
ATOM 3013 N N . LYS B 1 187 ? 8.640 -12.474 -10.731 1.00 40.76 215 LYS B N 1
ATOM 3014 C CA . LYS B 1 187 ? 8.780 -13.894 -10.895 1.00 43.44 215 LYS B CA 1
ATOM 3015 C C . LYS B 1 187 ? 8.826 -14.577 -9.537 1.00 44.67 215 LYS B C 1
ATOM 3016 O O . LYS B 1 187 ? 8.349 -15.696 -9.352 1.00 44.02 215 LYS B O 1
ATOM 3022 N N . SER B 1 188 ? 9.379 -13.884 -8.565 1.00 42.70 216 SER B N 1
ATOM 3023 C CA . SER B 1 188 ? 9.524 -14.460 -7.259 1.00 40.39 216 SER B CA 1
ATOM 3024 C C . SER B 1 188 ? 8.395 -14.058 -6.318 1.00 45.59 216 SER B C 1
ATOM 3025 O O . SER B 1 188 ? 8.456 -14.427 -5.176 1.00 46.61 216 SER B O 1
ATOM 3028 N N . ALA B 1 189 ? 7.401 -13.295 -6.766 1.00 46.24 217 ALA B N 1
ATOM 3029 C CA . ALA B 1 189 ? 6.358 -12.771 -5.843 1.00 56.58 217 ALA B CA 1
ATOM 3030 C C . ALA B 1 189 ? 5.391 -13.868 -5.321 1.00 63.04 217 ALA B C 1
ATOM 3031 O O . ALA B 1 189 ? 4.391 -13.561 -4.667 1.00 65.56 217 ALA B O 1
ATOM 3034 N N . GLN C 1 5 ? -3.967 40.338 28.544 1.00 76.87 33 GLN C N 1
ATOM 3035 C CA . GLN C 1 5 ? -2.810 41.144 28.020 1.00 78.04 33 GLN C CA 1
ATOM 3036 C C . GLN C 1 5 ? -1.647 41.213 29.063 1.00 66.59 33 GLN C C 1
ATOM 3037 O O . GLN C 1 5 ? -1.882 41.135 30.259 1.00 68.90 33 GLN C O 1
ATOM 3043 N N . PHE C 1 6 ? -0.391 41.280 28.621 1.00 53.85 34 PHE C N 1
ATOM 3044 C CA . PHE C 1 6 ? 0.680 40.871 29.512 1.00 42.15 34 PHE C CA 1
ATOM 3045 C C . PHE C 1 6 ? 1.714 41.940 29.837 1.00 41.44 34 PHE C C 1
ATOM 3046 O O . PHE C 1 6 ? 2.023 42.785 29.017 1.00 45.28 34 PHE C O 1
ATOM 3054 N N . ILE C 1 7 ? 2.228 41.893 31.063 1.00 39.40 35 ILE C N 1
ATOM 3055 C CA . ILE C 1 7 ? 3.046 42.978 31.655 1.00 40.34 35 ILE C CA 1
ATOM 3056 C C . ILE C 1 7 ? 4.545 42.614 31.732 1.00 37.51 35 ILE C C 1
ATOM 3057 O O . ILE C 1 7 ? 4.903 41.643 32.371 1.00 33.64 35 ILE C O 1
ATOM 3062 N N . GLU C 1 8 ? 5.393 43.397 31.095 1.00 35.85 36 GLU C N 1
ATOM 3063 C CA . GLU C 1 8 ? 6.796 43.139 31.125 1.00 38.86 36 GLU C CA 1
ATOM 3064 C C . GLU C 1 8 ? 7.295 43.327 32.519 1.00 37.89 36 GLU C C 1
ATOM 3065 O O . GLU C 1 8 ? 6.942 44.284 33.169 1.00 36.25 36 GLU C O 1
ATOM 3071 N N . GLY C 1 9 ? 8.115 42.409 32.982 1.00 35.04 37 GLY C N 1
ATOM 3072 C CA . GLY C 1 9 ? 8.565 42.389 34.355 1.00 36.33 37 GLY C CA 1
ATOM 3073 C C . GLY C 1 9 ? 7.738 41.473 35.236 1.00 37.21 37 GLY C C 1
ATOM 3074 O O . GLY C 1 9 ? 8.185 41.116 36.302 1.00 42.55 37 GLY C O 1
ATOM 3075 N N . LYS C 1 10 ? 6.521 41.089 34.819 1.00 32.76 38 LYS C N 1
ATOM 3076 C CA . LYS C 1 10 ? 5.684 40.278 35.648 1.00 32.87 38 LYS C CA 1
ATOM 3077 C C . LYS C 1 10 ? 5.404 38.987 34.922 1.00 31.23 38 LYS C C 1
ATOM 3078 O O . LYS C 1 10 ? 5.673 37.917 35.458 1.00 31.72 38 LYS C O 1
ATOM 3084 N N . ASP C 1 11 ? 4.836 39.076 33.717 1.00 27.68 39 ASP C N 1
ATOM 3085 C CA . ASP C 1 11 ? 4.451 37.925 32.964 1.00 27.66 39 ASP C CA 1
ATOM 3086 C C . ASP C 1 11 ? 5.564 37.365 32.028 1.00 25.03 39 ASP C C 1
ATOM 3087 O O . ASP C 1 11 ? 5.531 36.215 31.578 1.00 23.53 39 ASP C O 1
ATOM 3092 N N . TYR C 1 12 ? 6.500 38.239 31.725 1.00 26.21 40 TYR C N 1
ATOM 3093 C CA . TYR C 1 12 ? 7.649 37.901 30.905 1.00 25.70 40 TYR C CA 1
ATOM 3094 C C . TYR C 1 12 ? 8.713 38.970 31.190 1.00 25.71 40 TYR C C 1
ATOM 3095 O O . TYR C 1 12 ? 8.417 40.038 31.752 1.00 25.55 40 TYR C O 1
ATOM 3104 N N . GLN C 1 13 ? 9.923 38.649 30.834 1.00 21.95 41 GLN C N 1
ATOM 3105 C CA . GLN C 1 13 ? 11.046 39.580 30.985 1.00 25.67 41 GLN C CA 1
ATOM 3106 C C . GLN C 1 13 ? 11.856 39.690 29.753 1.00 24.84 41 GLN C C 1
ATOM 3107 O O . GLN C 1 13 ? 11.800 38.804 28.902 1.00 26.57 41 GLN C O 1
ATOM 3113 N N . THR C 1 14 ? 12.614 40.775 29.635 1.00 25.70 42 THR C N 1
ATOM 3114 C CA . THR C 1 14 ? 13.495 40.938 28.523 1.00 25.67 42 THR C CA 1
ATOM 3115 C C . THR C 1 14 ? 14.755 40.154 28.850 1.00 25.55 42 THR C C 1
ATOM 3116 O O . THR C 1 14 ? 15.078 39.864 30.036 1.00 23.61 42 THR C O 1
ATOM 3120 N N . VAL C 1 15 ? 15.398 39.727 27.778 1.00 24.92 43 VAL C N 1
ATOM 3121 C CA . VAL C 1 15 ? 16.740 39.225 27.827 1.00 22.16 43 VAL C CA 1
ATOM 3122 C C . VAL C 1 15 ? 17.669 40.013 26.923 1.00 23.01 43 VAL C C 1
ATOM 3123 O O . VAL C 1 15 ? 17.251 40.637 25.940 1.00 22.72 43 VAL C O 1
ATOM 3127 N N . ALA C 1 16 ? 18.951 39.924 27.234 1.00 21.18 44 ALA C N 1
ATOM 3128 C CA . ALA C 1 16 ? 19.991 40.332 26.321 1.00 22.48 44 ALA C CA 1
ATOM 3129 C C . ALA C 1 16 ? 20.142 39.294 25.206 1.00 22.91 44 ALA C C 1
ATOM 3130 O O . ALA C 1 16 ? 20.186 38.096 25.459 1.00 22.10 44 ALA C O 1
ATOM 3132 N N . SER C 1 17 ? 20.194 39.713 23.968 1.00 22.41 45 SER C N 1
ATOM 3133 C CA . SER C 1 17 ? 20.261 38.754 22.875 1.00 22.64 45 SER C CA 1
ATOM 3134 C C . SER C 1 17 ? 21.642 38.054 22.903 1.00 23.57 45 SER C C 1
ATOM 3135 O O . SER C 1 17 ? 22.668 38.697 23.153 1.00 24.32 45 SER C O 1
ATOM 3138 N N . ALA C 1 18 ? 21.645 36.760 22.627 1.00 22.80 46 ALA C N 1
ATOM 3139 C CA . ALA C 1 18 ? 22.844 35.977 22.426 1.00 23.99 46 ALA C CA 1
ATOM 3140 C C . ALA C 1 18 ? 23.124 35.836 20.899 1.00 26.61 46 ALA C C 1
ATOM 3141 O O . ALA C 1 18 ? 24.068 35.177 20.462 1.00 25.85 46 ALA C O 1
ATOM 3143 N N . GLN C 1 19 ? 22.301 36.479 20.068 1.00 26.69 47 GLN C N 1
ATOM 3144 C CA . GLN C 1 19 ? 22.390 36.211 18.625 1.00 29.25 47 GLN C CA 1
ATOM 3145 C C . GLN C 1 19 ? 23.587 36.956 18.042 1.00 28.59 47 GLN C C 1
ATOM 3146 O O . GLN C 1 19 ? 23.767 38.161 18.286 1.00 26.97 47 GLN C O 1
ATOM 3152 N N . LEU C 1 20 ? 24.405 36.250 17.277 1.00 28.69 48 LEU C N 1
ATOM 3153 C CA . LEU C 1 20 ? 25.529 36.863 16.544 1.00 30.31 48 LEU C CA 1
ATOM 3154 C C . LEU C 1 20 ? 25.563 36.400 15.057 1.00 29.88 48 LEU C C 1
ATOM 3155 O O . LEU C 1 20 ? 26.571 36.463 14.393 1.00 30.63 48 LEU C O 1
ATOM 3160 N N . SER C 1 21 ? 24.432 35.932 14.538 1.00 30.14 49 SER C N 1
ATOM 3161 C CA . SER C 1 21 ? 24.374 35.494 13.165 1.00 29.37 49 SER C CA 1
ATOM 3162 C C . SER C 1 21 ? 22.919 35.394 12.760 1.00 30.46 49 SER C C 1
ATOM 3163 O O . SER C 1 21 ? 22.027 35.391 13.621 1.00 28.55 49 SER C O 1
ATOM 3166 N N . THR C 1 22 ? 22.684 35.355 11.453 1.00 28.41 50 THR C N 1
ATOM 3167 C CA . THR C 1 22 ? 21.368 35.116 10.889 1.00 31.81 50 THR C CA 1
ATOM 3168 C C . THR C 1 22 ? 21.373 33.718 10.310 1.00 34.89 50 THR C C 1
ATOM 3169 O O . THR C 1 22 ? 22.258 33.331 9.536 1.00 34.10 50 THR C O 1
ATOM 3173 N N . ASN C 1 23 ? 20.365 32.953 10.689 1.00 39.04 51 ASN C N 1
ATOM 3174 C CA . ASN C 1 23 ? 20.246 31.610 10.283 1.00 42.55 51 ASN C CA 1
ATOM 3175 C C . ASN C 1 23 ? 19.255 31.520 9.199 1.00 42.47 51 ASN C C 1
ATOM 3176 O O . ASN C 1 23 ? 18.423 32.381 9.008 1.00 41.85 51 ASN C O 1
ATOM 3181 N N . LYS C 1 24 ? 19.295 30.382 8.550 1.00 44.25 52 LYS C N 1
ATOM 3182 C CA A LYS C 1 24 ? 18.318 30.025 7.567 0.50 47.62 52 LYS C CA 1
ATOM 3183 C CA B LYS C 1 24 ? 18.311 30.010 7.579 0.50 47.55 52 LYS C CA 1
ATOM 3184 C C . LYS C 1 24 ? 17.226 29.342 8.413 1.00 47.17 52 LYS C C 1
ATOM 3185 O O . LYS C 1 24 ? 17.514 28.703 9.415 1.00 49.92 52 LYS C O 1
ATOM 3196 N N . ASP C 1 25 ? 15.966 29.531 8.085 1.00 57.65 53 ASP C N 1
ATOM 3197 C CA . ASP C 1 25 ? 14.927 28.777 8.763 1.00 65.52 53 ASP C CA 1
ATOM 3198 C C . ASP C 1 25 ? 15.124 28.611 10.262 1.00 66.26 53 ASP C C 1
ATOM 3199 O O . ASP C 1 25 ? 15.284 27.494 10.745 1.00 70.84 53 ASP C O 1
ATOM 3204 N N . LYS C 1 26 ? 15.095 29.670 11.024 1.00 65.48 54 LYS C N 1
ATOM 3205 C CA . LYS C 1 26 ? 15.045 29.422 12.457 1.00 63.80 54 LYS C CA 1
ATOM 3206 C C . LYS C 1 26 ? 14.327 30.578 13.080 1.00 63.07 54 LYS C C 1
ATOM 3207 O O . LYS C 1 26 ? 14.822 31.141 14.046 1.00 57.91 54 LYS C O 1
ATOM 3213 N N . THR C 1 27 ? 13.191 30.986 12.508 1.00 56.17 55 THR C N 1
ATOM 3214 C CA . THR C 1 27 ? 12.442 32.040 13.163 1.00 59.71 55 THR C CA 1
ATOM 3215 C C . THR C 1 27 ? 11.002 31.906 12.810 1.00 54.68 55 THR C C 1
ATOM 3216 O O . THR C 1 27 ? 10.688 31.416 11.733 1.00 59.74 55 THR C O 1
ATOM 3220 N N . PRO C 1 28 ? 10.123 32.280 13.749 1.00 51.21 56 PRO C N 1
ATOM 3221 C CA . PRO C 1 28 ? 10.470 32.608 15.157 1.00 47.69 56 PRO C CA 1
ATOM 3222 C C . PRO C 1 28 ? 11.173 31.452 15.901 1.00 40.90 56 PRO C C 1
ATOM 3223 O O . PRO C 1 28 ? 10.920 30.259 15.630 1.00 38.04 56 PRO C O 1
ATOM 3227 N N . LEU C 1 29 ? 12.145 31.831 16.719 1.00 35.92 57 LEU C N 1
ATOM 3228 C CA . LEU C 1 29 ? 12.940 30.905 17.488 1.00 33.15 57 LEU C CA 1
ATOM 3229 C C . LEU C 1 29 ? 12.389 30.877 18.930 1.00 29.53 57 LEU C C 1
ATOM 3230 O O . LEU C 1 29 ? 12.210 31.890 19.534 1.00 30.30 57 LEU C O 1
ATOM 3235 N N . ILE C 1 30 ? 12.120 29.693 19.444 1.00 28.13 58 ILE C N 1
ATOM 3236 C CA . ILE C 1 30 ? 11.731 29.496 20.804 1.00 25.73 58 ILE C CA 1
ATOM 3237 C C . ILE C 1 30 ? 12.701 28.484 21.397 1.00 22.88 58 ILE C C 1
ATOM 3238 O O . ILE C 1 30 ? 12.850 27.367 20.900 1.00 22.90 58 ILE C O 1
ATOM 3243 N N . THR C 1 31 ? 13.408 28.896 22.444 1.00 22.24 59 THR C N 1
ATOM 3244 C CA . THR C 1 31 ? 14.350 28.000 23.067 1.00 19.92 59 THR C CA 1
ATOM 3245 C C . THR C 1 31 ? 13.735 27.609 24.400 1.00 18.38 59 THR C C 1
ATOM 3246 O O . THR C 1 31 ? 13.429 28.487 25.172 1.00 18.65 59 THR C O 1
ATOM 3250 N N . GLU C 1 32 ? 13.603 26.306 24.656 1.00 17.96 60 GLU C N 1
ATOM 3251 C CA . GLU C 1 32 ? 13.167 25.771 25.901 1.00 18.04 60 GLU C CA 1
ATOM 3252 C C . GLU C 1 32 ? 14.350 25.249 26.658 1.00 17.94 60 GLU C C 1
ATOM 3253 O O . GLU C 1 32 ? 15.017 24.340 26.175 1.00 19.34 60 GLU C O 1
ATOM 3259 N N . PHE C 1 33 ? 14.581 25.793 27.860 1.00 18.41 61 PHE C N 1
ATOM 3260 C CA . PHE C 1 33 ? 15.584 25.246 28.792 1.00 17.33 61 PHE C CA 1
ATOM 3261 C C . PHE C 1 33 ? 14.810 24.253 29.637 1.00 18.54 61 PHE C C 1
ATOM 3262 O O . PHE C 1 33 ? 13.704 24.528 30.166 1.00 17.62 61 PHE C O 1
ATOM 3270 N N . PHE C 1 34 ? 15.349 23.073 29.764 1.00 18.10 62 PHE C N 1
ATOM 3271 C CA . PHE C 1 34 ? 14.637 21.941 30.356 1.00 18.04 62 PHE C CA 1
ATOM 3272 C C . PHE C 1 34 ? 15.639 20.940 30.957 1.00 16.99 62 PHE C C 1
ATOM 3273 O O . PHE C 1 34 ? 16.870 21.090 30.841 1.00 18.41 62 PHE C O 1
ATOM 3281 N N . SER C 1 35 ? 15.095 19.954 31.656 1.00 16.79 63 SER C N 1
ATOM 3282 C CA . SER C 1 35 ? 15.847 18.732 31.999 1.00 17.15 63 SER C CA 1
ATOM 3283 C C . SER C 1 35 ? 14.950 17.546 32.044 1.00 17.92 63 SER C C 1
ATOM 3284 O O . SER C 1 35 ? 13.777 17.645 32.434 1.00 16.95 63 SER C O 1
ATOM 3287 N N . TYR C 1 36 ? 15.485 16.388 31.669 1.00 18.96 64 TYR C N 1
ATOM 3288 C CA . TYR C 1 36 ? 14.764 15.126 31.882 1.00 18.12 64 TYR C CA 1
ATOM 3289 C C . TYR C 1 36 ? 14.519 14.926 33.335 1.00 17.89 64 TYR C C 1
ATOM 3290 O O . TYR C 1 36 ? 13.574 14.233 33.684 1.00 18.22 64 TYR C O 1
ATOM 3299 N N . GLY C 1 37 ? 15.328 15.543 34.211 1.00 17.55 65 GLY C N 1
ATOM 3300 C CA . GLY C 1 37 ? 15.154 15.417 35.595 1.00 17.12 65 GLY C CA 1
ATOM 3301 C C . GLY C 1 37 ? 14.024 16.217 36.222 1.00 18.79 65 GLY C C 1
ATOM 3302 O O . GLY C 1 37 ? 13.751 16.015 37.387 1.00 19.62 65 GLY C O 1
ATOM 3303 N N . CYS C 1 38 ? 13.329 17.043 35.431 1.00 18.86 66 CYS C N 1
ATOM 3304 C CA . CYS C 1 38 ? 12.402 18.059 35.945 1.00 18.88 66 CYS C CA 1
ATOM 3305 C C . CYS C 1 38 ? 10.996 17.590 35.687 1.00 1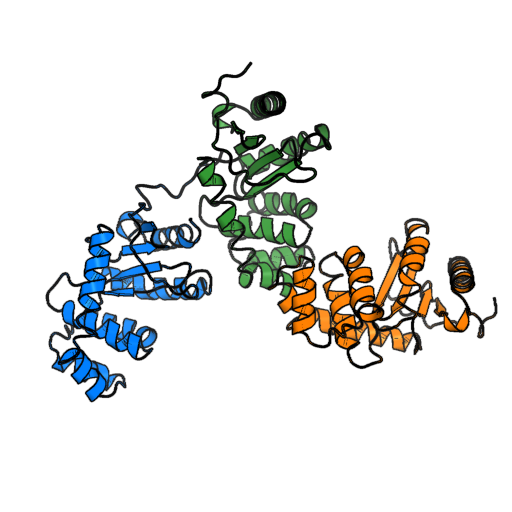9.61 66 CYS C C 1
ATOM 3306 O O . CYS C 1 38 ? 10.617 17.359 34.526 1.00 18.61 66 CYS C O 1
ATOM 3309 N N . PRO C 1 39 ? 10.266 17.336 36.768 1.00 19.63 67 PRO C N 1
ATOM 3310 C CA . PRO C 1 39 ? 8.865 16.870 36.534 1.00 19.61 67 PRO C CA 1
ATOM 3311 C C . PRO C 1 39 ? 7.963 17.903 35.877 1.00 20.18 67 PRO C C 1
ATOM 3312 O O . PRO C 1 39 ? 7.032 17.490 35.191 1.00 20.82 67 PRO C O 1
ATOM 3316 N N . TRP C 1 40 ? 8.218 19.192 36.023 1.00 19.31 68 TRP C N 1
ATOM 3317 C CA . TRP C 1 40 ? 7.457 20.251 35.311 1.00 19.48 68 TRP C CA 1
ATOM 3318 C C . TRP C 1 40 ? 7.759 20.261 33.817 1.00 18.66 68 TRP C C 1
ATOM 3319 O O . TRP C 1 40 ? 6.837 20.371 32.966 1.00 18.31 68 TRP C O 1
ATOM 3330 N N . CYS C 1 41 ? 9.021 20.054 33.416 1.00 17.91 69 CYS C N 1
ATOM 3331 C CA . CYS C 1 41 ? 9.448 19.846 32.022 1.00 18.34 69 CYS C CA 1
ATOM 3332 C C . CYS C 1 41 ? 8.790 18.602 31.408 1.00 19.29 69 CYS C C 1
ATOM 3333 O O . CYS C 1 41 ? 8.260 18.628 30.288 1.00 20.57 69 CYS C O 1
ATOM 3336 N N . TYR C 1 42 ? 8.707 17.534 32.188 1.00 19.16 70 TYR C N 1
ATOM 3337 C CA . TYR C 1 42 ? 8.043 16.316 31.695 1.00 21.35 70 TYR C CA 1
ATOM 3338 C C . TYR C 1 42 ? 6.557 16.627 31.488 1.00 22.89 70 TYR C C 1
ATOM 3339 O O . TYR C 1 42 ? 6.033 16.327 30.437 1.00 21.41 70 TYR C O 1
ATOM 3348 N N . LYS C 1 43 ? 5.929 17.237 32.466 1.00 20.89 71 LYS C N 1
ATOM 3349 C CA . LYS C 1 43 ? 4.429 17.440 32.423 1.00 23.35 71 LYS C CA 1
ATOM 3350 C C . LYS C 1 43 ? 4.103 18.376 31.263 1.00 22.85 71 LYS C C 1
ATOM 3351 O O . LYS C 1 43 ? 3.076 18.197 30.605 1.00 22.87 71 LYS C O 1
ATOM 3357 N N . ILE C 1 44 ? 4.949 19.341 30.936 1.00 22.07 72 ILE C N 1
ATOM 3358 C CA . ILE C 1 44 ? 4.679 20.279 29.837 1.00 22.13 72 ILE C CA 1
ATOM 3359 C C . ILE C 1 44 ? 5.099 19.771 28.493 1.00 22.24 72 ILE C C 1
ATOM 3360 O O . ILE C 1 44 ? 4.790 20.385 27.470 1.00 20.80 72 ILE C O 1
ATOM 3365 N N . ASP C 1 45 ? 5.846 18.651 28.413 1.00 23.29 73 ASP C N 1
ATOM 3366 C CA . ASP C 1 45 ? 6.445 18.322 27.151 1.00 23.38 73 ASP C CA 1
ATOM 3367 C C . ASP C 1 45 ? 5.425 17.993 26.042 1.00 27.23 73 ASP C C 1
ATOM 3368 O O . ASP C 1 45 ? 5.605 18.459 24.924 1.00 29.65 73 ASP C O 1
ATOM 3373 N N . ALA C 1 46 ? 4.407 17.220 26.359 1.00 26.15 74 ALA C N 1
ATOM 3374 C CA . ALA C 1 46 ? 3.389 16.879 25.321 1.00 32.30 74 ALA C CA 1
ATOM 3375 C C . ALA C 1 46 ? 2.593 18.124 24.860 1.00 28.03 74 ALA C C 1
ATOM 3376 O O . ALA C 1 46 ? 2.462 18.358 23.652 1.00 31.33 74 ALA C O 1
ATOM 3378 N N . PRO C 1 47 ? 2.105 18.938 25.778 1.00 27.51 75 PRO C N 1
ATOM 3379 C CA . PRO C 1 47 ? 1.479 20.183 25.298 1.00 29.25 75 PRO C CA 1
ATOM 3380 C C . PRO C 1 47 ? 2.444 21.117 24.524 1.00 30.83 75 PRO C C 1
ATOM 3381 O O . PRO C 1 47 ? 2.033 21.817 23.607 1.00 26.95 75 PRO C O 1
ATOM 3385 N N . LEU C 1 48 ? 3.717 21.171 24.925 1.00 27.33 76 LEU C N 1
ATOM 3386 C CA . LEU C 1 48 ? 4.671 21.945 24.170 1.00 26.52 76 LEU C CA 1
ATOM 3387 C C . LEU C 1 48 ? 4.815 21.376 22.772 1.00 28.62 76 LEU C C 1
ATOM 3388 O O . LEU C 1 48 ? 4.885 22.144 21.754 1.00 28.22 76 LEU C O 1
ATOM 3393 N N . ASN C 1 49 ? 4.942 20.054 22.663 1.00 27.90 77 ASN C N 1
ATOM 3394 C CA . ASN C 1 49 ? 5.064 19.484 21.317 1.00 32.62 77 ASN C CA 1
ATOM 3395 C C . ASN C 1 49 ? 3.800 19.744 20.488 1.00 33.75 77 ASN C C 1
ATOM 3396 O O . ASN C 1 49 ? 3.876 20.107 19.323 1.00 36.78 77 ASN C O 1
ATOM 3401 N N . ASP C 1 50 ? 2.643 19.626 21.112 1.00 34.46 78 ASP C N 1
ATOM 3402 C CA A ASP C 1 50 ? 1.396 19.936 20.410 0.50 37.34 78 ASP C CA 1
ATOM 3403 C CA B ASP C 1 50 ? 1.414 19.928 20.378 0.50 37.50 78 ASP C CA 1
ATOM 3404 C C . ASP C 1 50 ? 1.403 21.404 19.928 1.00 37.89 78 ASP C C 1
ATOM 3405 O O . ASP C 1 50 ? 1.015 21.698 18.805 1.00 37.60 78 ASP C O 1
ATOM 3414 N N . TRP C 1 51 ? 1.854 22.328 20.797 1.00 33.14 79 TRP C N 1
ATOM 3415 C CA . TRP C 1 51 ? 1.865 23.757 20.498 1.00 34.53 79 TRP C CA 1
ATOM 3416 C C . TRP C 1 51 ? 2.787 24.024 19.325 1.00 36.63 79 TRP C C 1
ATOM 3417 O O . TRP C 1 51 ? 2.424 24.709 18.347 1.00 39.24 79 TRP C O 1
ATOM 3428 N N . ALA C 1 52 ? 3.927 23.384 19.345 1.00 34.03 80 ALA C N 1
ATOM 3429 C CA . ALA C 1 52 ? 4.927 23.585 18.303 1.00 38.65 80 ALA C CA 1
ATOM 3430 C C . ALA C 1 52 ? 4.418 23.073 16.946 1.00 45.93 80 ALA C C 1
ATOM 3431 O O . ALA C 1 52 ? 4.642 23.712 15.933 1.00 50.24 80 ALA C O 1
ATOM 3433 N N . THR C 1 53 ? 3.766 21.911 16.958 1.00 47.00 81 THR C N 1
ATOM 3434 C CA . THR C 1 53 ? 3.131 21.333 15.794 1.00 54.60 81 THR C CA 1
ATOM 3435 C C . THR C 1 53 ? 2.119 22.304 15.206 1.00 57.19 81 THR C C 1
ATOM 3436 O O . THR C 1 53 ? 2.169 22.614 14.033 1.00 56.13 81 THR C O 1
ATOM 3440 N N . ARG C 1 54 ? 1.233 22.822 16.051 1.00 61.03 82 ARG C N 1
ATOM 3441 C CA . ARG C 1 54 ? 0.232 23.781 15.614 1.00 64.46 82 ARG C CA 1
ATOM 3442 C C . ARG C 1 54 ? 0.814 25.120 15.159 1.00 68.89 82 ARG C C 1
ATOM 3443 O O . ARG C 1 54 ? 0.122 25.854 14.494 1.00 71.25 82 ARG C O 1
ATOM 3451 N N . MET C 1 55 ? 2.065 25.427 15.523 1.00 68.79 83 MET C N 1
ATOM 3452 C CA . MET C 1 55 ? 2.788 26.589 14.971 1.00 60.38 83 MET C CA 1
ATOM 3453 C C . MET C 1 55 ? 3.436 26.331 13.626 1.00 65.54 83 MET C C 1
ATOM 3454 O O . MET C 1 55 ? 3.701 27.280 12.889 1.00 63.14 83 MET C O 1
ATOM 3459 N N . GLY C 1 56 ? 3.717 25.063 13.327 1.00 71.26 84 GLY C N 1
ATOM 3460 C CA . GLY C 1 56 ? 4.343 24.659 12.057 1.00 79.31 84 GLY C CA 1
ATOM 3461 C C . GLY C 1 56 ? 5.669 25.346 11.767 1.00 84.98 84 GLY C C 1
ATOM 3462 O O . GLY C 1 56 ? 6.380 25.748 12.691 1.00 86.95 84 GLY C O 1
ATOM 3463 N N . LYS C 1 57 ? 5.990 25.476 10.477 1.00 89.16 85 LYS C N 1
ATOM 3464 C CA . LYS C 1 57 ? 7.168 26.235 10.010 1.00 90.48 85 LYS C CA 1
ATOM 3465 C C . LYS C 1 57 ? 7.087 27.700 10.465 1.00 88.92 85 LYS C C 1
ATOM 3466 O O . LYS C 1 57 ? 8.017 28.462 10.221 1.00 92.49 85 LYS C O 1
ATOM 3472 N N . GLY C 1 58 ? 5.971 28.067 11.117 1.00 83.58 86 GLY C N 1
ATOM 3473 C CA . GLY C 1 58 ? 5.803 29.320 11.857 1.00 75.88 86 GLY C CA 1
ATOM 3474 C C . GLY C 1 58 ? 6.481 29.415 13.236 1.00 78.42 86 GLY C C 1
ATOM 3475 O O . GLY C 1 58 ? 6.318 30.422 13.919 1.00 79.88 86 GLY C O 1
ATOM 3476 N N . ALA C 1 59 ? 7.234 28.396 13.671 1.00 70.84 87 ALA C N 1
ATOM 3477 C CA . ALA C 1 59 ? 8.105 28.505 14.858 1.00 59.43 87 ALA C CA 1
ATOM 3478 C C . ALA C 1 59 ? 9.139 27.392 14.837 1.00 55.82 87 ALA C C 1
ATOM 3479 O O . ALA C 1 59 ? 8.830 26.296 14.389 1.00 60.12 87 ALA C O 1
ATOM 3481 N N . HIS C 1 60 ? 10.369 27.657 15.307 1.00 46.91 88 HIS C N 1
ATOM 3482 C CA . HIS C 1 60 ? 11.425 26.636 15.365 1.00 41.04 88 HIS C CA 1
ATOM 3483 C C . HIS C 1 60 ? 11.711 26.484 16.882 1.00 35.65 88 HIS C C 1
ATOM 3484 O O . HIS C 1 60 ? 12.123 27.464 17.543 1.00 29.23 88 HIS C O 1
ATOM 3491 N N . LEU C 1 61 ? 11.461 25.301 17.411 1.00 33.26 89 LEU C N 1
ATOM 3492 C CA . LEU C 1 61 ? 11.650 24.997 18.829 1.00 32.75 89 LEU C CA 1
ATOM 3493 C C . LEU C 1 61 ? 12.991 24.351 19.024 1.00 33.94 89 LEU C C 1
ATOM 3494 O O . LEU C 1 61 ? 13.318 23.353 18.410 1.00 34.30 89 LEU C O 1
ATOM 3499 N N . GLU C 1 62 ? 13.773 24.900 19.921 1.00 29.88 90 GLU C N 1
ATOM 3500 C CA . GLU C 1 62 ? 15.004 24.256 20.218 1.00 31.14 90 GLU C CA 1
ATOM 3501 C C . GLU C 1 62 ? 15.024 23.985 21.693 1.00 27.03 90 GLU C C 1
ATOM 3502 O O . GLU C 1 62 ? 14.452 24.761 22.457 1.00 25.69 90 GLU C O 1
ATOM 3508 N N . ARG C 1 63 ? 15.682 22.910 22.106 1.00 23.87 91 ARG C N 1
ATOM 3509 C CA . ARG C 1 63 ? 15.741 22.548 23.513 1.00 24.31 91 ARG C CA 1
ATOM 3510 C C . ARG C 1 63 ? 17.178 22.574 24.045 1.00 21.14 91 ARG C C 1
ATOM 3511 O O . ARG C 1 63 ? 18.131 22.242 23.334 1.00 23.41 91 ARG C O 1
ATOM 3519 N N . VAL C 1 64 ? 17.335 23.031 25.248 1.00 19.97 92 VAL C N 1
ATOM 3520 C CA . VAL C 1 64 ? 18.678 23.166 25.846 1.00 18.50 92 VAL C CA 1
ATOM 3521 C C . VAL C 1 64 ? 18.586 22.594 27.248 1.00 18.76 92 VAL C C 1
ATOM 3522 O O . VAL C 1 64 ? 17.883 23.136 28.117 1.00 19.02 92 VAL C O 1
ATOM 3526 N N . PRO C 1 65 ? 19.355 21.514 27.548 1.00 17.73 93 PRO C N 1
ATOM 3527 C CA . PRO C 1 65 ? 19.284 20.946 28.877 1.00 16.85 93 PRO C CA 1
ATOM 3528 C C . PRO C 1 65 ? 20.099 21.758 29.848 1.00 17.28 93 PRO C C 1
ATOM 3529 O O . PRO C 1 65 ? 21.163 22.239 29.505 1.00 20.78 93 PRO C O 1
ATOM 3533 N N . VAL C 1 66 ? 19.680 21.781 31.087 1.00 18.26 94 VAL C N 1
ATOM 3534 C CA . VAL C 1 66 ? 20.351 22.502 32.154 1.00 17.99 94 VAL C CA 1
ATOM 3535 C C . VAL C 1 66 ? 20.838 21.584 33.237 1.00 17.94 94 VAL C C 1
ATOM 3536 O O . VAL C 1 66 ? 20.450 20.410 33.316 1.00 17.92 94 VAL C O 1
ATOM 3540 N N . VAL C 1 67 ? 21.771 22.092 34.029 1.00 17.58 95 VAL C N 1
ATOM 3541 C CA . VAL C 1 67 ? 22.365 21.341 35.068 1.00 19.30 95 VAL C CA 1
ATOM 3542 C C . VAL C 1 67 ? 22.190 22.063 36.372 1.00 21.14 95 VAL C C 1
ATOM 3543 O O . VAL C 1 67 ? 22.902 23.011 36.692 1.00 22.55 95 VAL C O 1
ATOM 3547 N N . PHE C 1 68 ? 21.233 21.615 37.172 1.00 19.70 96 PHE C N 1
ATOM 3548 C CA . PHE C 1 68 ? 20.872 22.250 38.439 1.00 17.64 96 PHE C CA 1
ATOM 3549 C C . PHE C 1 68 ? 21.239 21.440 39.645 1.00 19.85 96 PHE C C 1
ATOM 3550 O O . PHE C 1 68 ? 21.124 21.975 40.722 1.00 20.40 96 PHE C O 1
ATOM 3558 N N . LYS C 1 69 ? 21.611 20.199 39.445 1.00 19.39 97 LYS C N 1
ATOM 3559 C CA . LYS C 1 69 ? 21.863 19.235 40.542 1.00 21.65 97 LYS C CA 1
ATOM 3560 C C . LYS C 1 69 ? 22.566 18.002 39.983 1.00 21.41 97 LYS C C 1
ATOM 3561 O O . LYS C 1 69 ? 22.635 17.819 38.761 1.00 20.48 97 LYS C O 1
ATOM 3567 N N . PRO C 1 70 ? 23.100 17.120 40.873 1.00 23.99 98 PRO C N 1
ATOM 3568 C CA . PRO C 1 70 ? 23.693 15.849 40.455 1.00 23.09 98 PRO C CA 1
ATOM 3569 C C . PRO C 1 70 ? 22.848 15.005 39.527 1.00 21.83 98 PRO C C 1
ATOM 3570 O O . PRO C 1 70 ? 21.605 15.043 39.607 1.00 22.44 98 PRO C O 1
ATOM 3574 N N . ASN C 1 71 ? 23.500 14.453 38.514 1.00 21.03 99 ASN C N 1
ATOM 3575 C CA . ASN C 1 71 ? 22.932 13.593 37.475 1.00 21.32 99 ASN C CA 1
ATOM 3576 C C . ASN C 1 71 ? 22.365 14.367 36.310 1.00 18.10 99 ASN C C 1
ATOM 3577 O O . ASN C 1 71 ? 22.244 13.839 35.189 1.00 18.94 99 ASN C O 1
ATOM 3582 N N . TRP C 1 72 ? 22.027 15.646 36.515 1.00 18.39 100 TRP C N 1
ATOM 3583 C CA . TRP C 1 72 ? 21.501 16.455 35.411 1.00 16.65 100 TRP C CA 1
ATOM 3584 C C . TRP C 1 72 ? 22.530 16.709 34.322 1.00 18.33 100 TRP C C 1
ATOM 3585 O O . TRP C 1 72 ? 22.154 16.878 33.146 1.00 17.97 100 TRP C O 1
ATOM 3596 N N . ASP C 1 73 ? 23.841 16.626 34.653 1.00 18.64 101 ASP C N 1
ATOM 3597 C CA . ASP C 1 73 ? 24.863 16.703 33.669 1.00 20.78 101 ASP C CA 1
ATOM 3598 C C . ASP C 1 73 ? 24.737 15.500 32.701 1.00 21.38 101 ASP C C 1
ATOM 3599 O O . ASP C 1 73 ? 24.712 15.653 31.483 1.00 19.45 101 ASP C O 1
ATOM 3604 N N . LEU C 1 74 ? 24.574 14.299 33.237 1.00 19.82 102 LEU C N 1
ATOM 3605 C CA . LEU C 1 74 ? 24.410 13.126 32.440 1.00 20.75 102 LEU C CA 1
ATOM 3606 C C . LEU C 1 74 ? 23.107 13.133 31.661 1.00 18.80 102 LEU C C 1
ATOM 3607 O O . LEU C 1 74 ? 23.084 12.752 30.489 1.00 18.98 102 LEU C O 1
ATOM 3612 N N . TYR C 1 75 ? 22.081 13.707 32.251 1.00 18.10 103 TYR C N 1
ATOM 3613 C CA . TYR C 1 75 ? 20.790 13.884 31.490 1.00 16.69 103 TYR C CA 1
ATOM 3614 C C . TYR C 1 75 ? 21.021 14.833 30.281 1.00 16.68 103 TYR C C 1
ATOM 3615 O O . TYR C 1 75 ? 20.483 14.614 29.183 1.00 18.28 103 TYR C O 1
ATOM 3624 N N . ALA C 1 76 ? 21.851 15.859 30.462 1.00 15.70 104 ALA C N 1
ATOM 3625 C CA . ALA C 1 76 ? 22.108 16.779 29.359 1.00 17.97 104 ALA C CA 1
ATOM 3626 C C . ALA C 1 76 ? 22.904 16.063 28.279 1.00 17.24 104 ALA C C 1
ATOM 3627 O O . ALA C 1 76 ? 22.676 16.200 27.120 1.00 15.52 104 ALA C O 1
ATOM 3629 N N . LYS C 1 77 ? 23.920 15.293 28.702 1.00 17.40 105 LYS C N 1
ATOM 3630 C CA . LYS C 1 77 ? 24.658 14.488 27.727 1.00 18.46 105 LYS C CA 1
ATOM 3631 C C . LYS C 1 77 ? 23.814 13.546 26.941 1.00 17.81 105 LYS C C 1
ATOM 3632 O O . LYS C 1 77 ? 24.041 13.368 25.785 1.00 17.29 105 LYS C O 1
ATOM 3638 N N . ALA C 1 78 ? 22.832 12.964 27.606 1.00 17.54 106 ALA C N 1
ATOM 3639 C CA . ALA C 1 78 ? 21.916 12.097 26.936 1.00 17.98 106 ALA C CA 1
ATOM 3640 C C . ALA C 1 78 ? 21.168 12.807 25.858 1.00 17.35 106 ALA C C 1
ATOM 3641 O O . ALA C 1 78 ? 21.000 12.260 24.727 1.00 17.13 106 ALA C O 1
ATOM 3643 N N . TYR C 1 79 ? 20.680 14.013 26.168 1.00 18.07 107 TYR C N 1
ATOM 3644 C CA . TYR C 1 79 ? 19.960 14.841 25.163 1.00 19.79 107 TYR C CA 1
ATOM 3645 C C . TYR C 1 79 ? 20.843 15.072 23.919 1.00 19.05 107 TYR C C 1
ATOM 3646 O O . TYR C 1 79 ? 20.476 14.838 22.785 1.00 19.50 107 TYR C O 1
ATOM 3655 N N . TYR C 1 80 ? 22.087 15.522 24.155 1.00 19.66 108 TYR C N 1
ATOM 3656 C CA . TYR C 1 80 ? 22.959 15.823 23.048 1.00 20.05 108 TYR C CA 1
ATOM 3657 C C . TYR C 1 80 ? 23.403 14.546 22.290 1.00 20.62 108 TYR C C 1
ATOM 3658 O O . TYR C 1 80 ? 23.628 14.585 21.100 1.00 20.85 108 TYR C O 1
ATOM 3667 N N . THR C 1 81 ? 23.533 13.424 23.012 1.00 18.70 109 THR C N 1
ATOM 3668 C CA . THR C 1 81 ? 23.915 12.155 22.379 1.00 19.65 109 THR C CA 1
ATOM 3669 C C . THR C 1 81 ? 22.806 11.737 21.448 1.00 19.64 109 THR C C 1
ATOM 3670 O O . THR C 1 81 ? 23.061 11.442 20.247 1.00 19.84 109 THR C O 1
ATOM 3674 N N . ALA C 1 82 ? 21.588 11.752 21.944 1.00 21.46 110 ALA C N 1
ATOM 3675 C CA . ALA C 1 82 ? 20.444 11.459 21.117 1.00 21.71 110 ALA C CA 1
ATOM 3676 C C . ALA C 1 82 ? 20.421 12.377 19.908 1.00 22.63 110 ALA C C 1
ATOM 3677 O O . ALA C 1 82 ? 20.188 11.953 18.822 1.00 25.40 110 ALA C O 1
ATOM 3679 N N . LYS C 1 83 ? 20.678 13.649 20.127 1.00 24.73 111 LYS C N 1
ATOM 3680 C CA . LYS C 1 83 ? 20.648 14.622 19.049 1.00 27.31 111 LYS C CA 1
ATOM 3681 C C . LYS C 1 83 ? 21.706 14.320 17.984 1.00 28.75 111 LYS C C 1
ATOM 3682 O O . LYS C 1 83 ? 21.421 14.265 16.821 1.00 28.68 111 LYS C O 1
ATOM 3688 N N . THR C 1 84 ? 22.926 14.091 18.413 1.00 27.27 112 THR C N 1
ATOM 3689 C CA . THR C 1 84 ? 24.004 13.839 17.479 1.00 26.27 112 THR C CA 1
ATOM 3690 C C . THR C 1 84 ? 23.773 12.567 16.674 1.00 28.29 112 THR C C 1
ATOM 3691 O O . THR C 1 84 ? 24.177 12.476 15.547 1.00 28.30 112 THR C O 1
ATOM 3695 N N . LEU C 1 85 ? 23.099 11.602 17.266 1.00 27.60 113 LEU C N 1
ATOM 3696 C CA . LEU C 1 85 ? 22.784 10.353 16.604 1.00 27.95 113 LEU C CA 1
ATOM 3697 C C . LEU C 1 85 ? 21.482 10.429 15.839 1.00 29.02 113 LEU C C 1
ATOM 3698 O O . LEU C 1 85 ? 21.018 9.461 15.318 1.00 31.13 113 LEU C O 1
ATOM 3703 N N . ALA C 1 86 ? 20.894 11.599 15.792 1.00 32.25 114 ALA C N 1
ATOM 3704 C CA . ALA C 1 86 ? 19.659 11.790 15.070 1.00 34.55 114 ALA C CA 1
ATOM 3705 C C . ALA C 1 86 ? 18.507 10.966 15.595 1.00 33.31 114 ALA C C 1
ATOM 3706 O O . ALA C 1 86 ? 17.762 10.410 14.822 1.00 31.71 114 ALA C O 1
ATOM 3708 N N . MET C 1 87 ? 18.350 10.901 16.907 1.00 30.26 115 MET C N 1
ATOM 3709 C CA . MET C 1 87 ? 17.273 10.140 17.492 1.00 27.71 115 MET C CA 1
ATOM 3710 C C . MET C 1 87 ? 16.523 10.867 18.603 1.00 29.82 115 MET C C 1
ATOM 3711 O O . MET C 1 87 ? 15.906 10.270 19.433 1.00 28.96 115 MET C O 1
ATOM 3716 N N . SER C 1 88 ? 16.582 12.178 18.581 1.00 28.33 116 SER C N 1
ATOM 3717 C CA . SER C 1 88 ? 15.938 12.959 19.636 1.00 30.27 116 SER C CA 1
ATOM 3718 C C . SER C 1 88 ? 14.421 12.709 19.762 1.00 29.56 116 SER C C 1
ATOM 3719 O O . SER C 1 88 ? 13.896 12.616 20.859 1.00 26.97 116 SER C O 1
ATOM 3722 N N . ASP C 1 89 ? 13.750 12.625 18.632 1.00 32.15 117 ASP C N 1
ATOM 3723 C CA . ASP C 1 89 ? 12.278 12.497 18.669 1.00 36.15 117 ASP C CA 1
ATOM 3724 C C . ASP C 1 89 ? 11.878 11.182 19.336 1.00 35.51 117 ASP C C 1
ATOM 3725 O O . ASP C 1 89 ? 10.978 11.156 20.138 1.00 36.39 117 ASP C O 1
ATOM 3730 N N . LYS C 1 90 ? 12.602 10.122 19.012 1.00 32.21 118 LYS C N 1
ATOM 3731 C CA . LYS C 1 90 ? 12.393 8.837 19.657 1.00 29.19 118 LYS C CA 1
ATOM 3732 C C . LYS C 1 90 ? 12.792 8.929 21.137 1.00 26.94 118 LYS C C 1
ATOM 3733 O O . LYS C 1 90 ? 12.068 8.441 22.022 1.00 23.98 118 LYS C O 1
ATOM 3739 N N . MET C 1 91 ? 13.965 9.486 21.427 1.00 25.57 119 MET C N 1
ATOM 3740 C CA . MET C 1 91 ? 14.551 9.273 22.762 1.00 23.67 119 MET C CA 1
ATOM 3741 C C . MET C 1 91 ? 14.097 10.270 23.762 1.00 21.48 119 MET C C 1
ATOM 3742 O O . MET C 1 91 ? 14.086 9.953 24.976 1.00 22.31 119 MET C O 1
ATOM 3747 N N . ASN C 1 92 ? 13.691 11.466 23.337 1.00 21.40 120 ASN C N 1
ATOM 3748 C CA . ASN C 1 92 ? 13.177 12.396 24.347 1.00 23.32 120 ASN C CA 1
ATOM 3749 C C . ASN C 1 92 ? 12.107 11.805 25.288 1.00 23.04 120 ASN C C 1
ATOM 3750 O O . ASN C 1 92 ? 12.203 11.849 26.525 1.00 21.21 120 ASN C O 1
ATOM 3755 N N . PRO C 1 93 ? 11.031 11.252 24.741 1.00 25.39 121 PRO C N 1
ATOM 3756 C CA . PRO C 1 93 ? 10.003 10.753 25.649 1.00 23.99 121 PRO C CA 1
ATOM 3757 C C . PRO C 1 93 ? 10.412 9.541 26.434 1.00 23.59 121 PRO C C 1
ATOM 3758 O O . PRO C 1 93 ? 9.985 9.327 27.562 1.00 25.71 121 PRO C O 1
ATOM 3762 N N . ILE C 1 94 ? 11.303 8.740 25.839 1.00 23.83 122 ILE C N 1
ATOM 3763 C CA . ILE C 1 94 ? 11.789 7.542 26.434 1.00 21.23 122 ILE C CA 1
ATOM 3764 C C . ILE C 1 94 ? 12.634 7.877 27.663 1.00 19.95 122 ILE C C 1
ATOM 3765 O O . ILE C 1 94 ? 12.477 7.279 28.715 1.00 19.19 122 ILE C O 1
ATOM 3770 N N . LEU C 1 95 ? 13.462 8.896 27.526 1.00 20.72 123 LEU C N 1
ATOM 3771 C CA . LEU C 1 95 ? 14.330 9.325 28.594 1.00 20.66 123 LEU C CA 1
ATOM 3772 C C . LEU C 1 95 ? 13.550 9.991 29.722 1.00 20.51 123 LEU C C 1
ATOM 3773 O O . LEU C 1 95 ? 13.730 9.671 30.885 1.00 18.17 123 LEU C O 1
ATOM 3778 N N . PHE C 1 96 ? 12.551 10.837 29.339 1.00 21.85 124 PHE C N 1
ATOM 3779 C CA . PHE C 1 96 ? 11.642 11.397 30.346 1.00 21.86 124 PHE C CA 1
ATOM 3780 C C . PHE C 1 96 ? 11.023 10.309 31.167 1.00 23.88 124 PHE C C 1
ATOM 3781 O O . PHE C 1 96 ? 10.901 10.387 32.379 1.00 22.20 124 PHE C O 1
ATOM 3789 N N . LYS C 1 97 ? 10.474 9.309 30.481 1.00 27.70 125 LYS C N 1
ATOM 3790 C CA . LYS C 1 97 ? 9.757 8.277 31.189 1.00 27.93 125 LYS C CA 1
ATOM 3791 C C . LYS C 1 97 ? 10.580 7.430 32.066 1.00 27.24 125 LYS C C 1
ATOM 3792 O O . LYS C 1 97 ? 10.174 7.099 33.189 1.00 26.59 125 LYS C O 1
ATOM 3798 N N . ALA C 1 98 ? 11.787 7.041 31.603 1.00 25.62 126 ALA C N 1
ATOM 3799 C CA . ALA C 1 98 ? 12.661 6.252 32.422 1.00 24.68 126 ALA C CA 1
ATOM 3800 C C . ALA C 1 98 ? 13.021 6.966 33.706 1.00 22.49 126 ALA C C 1
ATOM 3801 O O . ALA C 1 98 ? 13.013 6.370 34.819 1.00 24.13 126 ALA C O 1
ATOM 3803 N N . ILE C 1 99 ? 13.390 8.224 33.574 1.00 22.89 127 ILE C N 1
ATOM 3804 C CA . ILE C 1 99 ? 13.796 8.986 34.744 1.00 22.97 127 ILE C CA 1
ATOM 3805 C C . ILE C 1 99 ? 12.697 9.384 35.680 1.00 23.43 127 ILE C C 1
ATOM 3806 O O . ILE C 1 99 ? 12.787 9.265 36.899 1.00 25.51 127 ILE C O 1
ATOM 3811 N N . GLN C 1 100 ? 11.565 9.804 35.100 1.00 24.33 128 GLN C N 1
ATOM 3812 C CA . GLN C 1 100 ? 10.470 10.286 35.911 1.00 24.16 128 GLN C CA 1
ATOM 3813 C C . GLN C 1 100 ? 9.538 9.219 36.425 1.00 26.52 128 GLN C C 1
ATOM 3814 O O . GLN C 1 100 ? 8.977 9.430 37.492 1.00 29.10 128 GLN C O 1
ATOM 3820 N N . GLU C 1 101 ? 9.291 8.163 35.638 1.00 26.81 129 GLU C N 1
ATOM 3821 C CA . GLU C 1 101 ? 8.302 7.126 35.997 1.00 30.60 129 GLU C CA 1
ATOM 3822 C C . GLU C 1 101 ? 8.890 5.811 36.443 1.00 32.91 129 GLU C C 1
ATOM 3823 O O . GLU C 1 101 ? 8.397 5.228 37.382 1.00 35.39 129 GLU C O 1
ATOM 3829 N N . ASP C 1 102 ? 9.971 5.380 35.842 1.00 33.33 130 ASP C N 1
ATOM 3830 C CA . ASP C 1 102 ? 10.499 4.054 36.103 1.00 35.24 130 ASP C CA 1
ATOM 3831 C C . ASP C 1 102 ? 11.575 3.886 37.157 1.00 37.41 130 ASP C C 1
ATOM 3832 O O . ASP C 1 102 ? 12.025 2.761 37.391 1.00 41.16 130 ASP C O 1
ATOM 3837 N N . LYS C 1 103 ? 11.955 4.956 37.825 1.00 37.50 131 LYS C N 1
ATOM 3838 C CA . LYS C 1 103 ? 12.785 4.835 38.999 1.00 44.47 131 LYS C CA 1
ATOM 3839 C C . LYS C 1 103 ? 14.132 4.414 38.502 1.00 42.73 131 LYS C C 1
ATOM 3840 O O . LYS C 1 103 ? 14.782 3.496 39.046 1.00 43.00 131 LYS C O 1
ATOM 3846 N N . ASN C 1 104 ? 14.501 5.005 37.373 1.00 38.72 132 ASN C N 1
ATOM 3847 C CA . ASN C 1 104 ? 15.773 4.694 36.861 1.00 38.83 132 ASN C CA 1
ATOM 3848 C C . ASN C 1 104 ? 16.574 5.952 36.759 1.00 35.09 132 ASN C C 1
ATOM 3849 O O . ASN C 1 104 ? 16.395 6.726 35.829 1.00 35.61 132 ASN C O 1
ATOM 3854 N N . PRO C 1 105 ? 17.381 6.207 37.770 1.00 33.62 133 PRO C N 1
ATOM 3855 C CA . PRO C 1 105 ? 18.115 7.489 37.748 1.00 33.45 133 PRO C CA 1
ATOM 3856 C C . PRO C 1 105 ? 19.126 7.643 36.638 1.00 27.56 133 PRO C C 1
ATOM 3857 O O . PRO C 1 105 ? 19.582 8.777 36.376 1.00 28.40 133 PRO C O 1
ATOM 3861 N N . LEU C 1 106 ? 19.476 6.549 35.970 1.00 25.54 134 LEU C N 1
ATOM 3862 C CA . LEU C 1 106 ? 20.4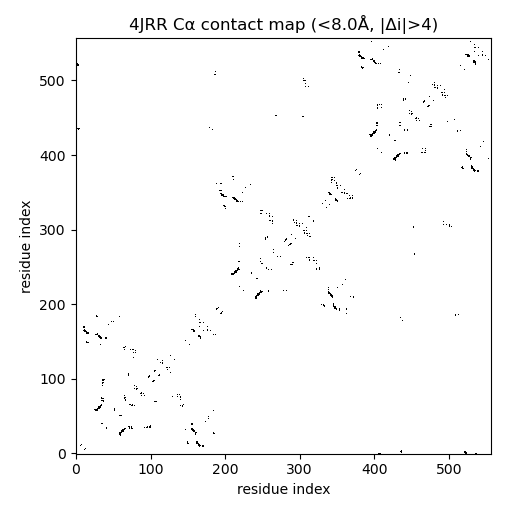24 6.626 34.874 1.00 24.67 134 LEU C CA 1
ATOM 3863 C C . LEU C 1 106 ? 21.560 7.568 35.309 1.00 24.57 134 LEU C C 1
ATOM 3864 O O . LEU C 1 106 ? 21.951 8.493 34.615 1.00 23.57 134 LEU C O 1
ATOM 3869 N N . ALA C 1 107 ? 22.141 7.250 36.452 1.00 24.07 135 ALA C N 1
ATOM 3870 C CA . ALA C 1 107 ? 23.093 8.119 37.166 1.00 22.31 135 ALA C CA 1
ATOM 3871 C C . ALA C 1 107 ? 24.567 7.838 36.907 1.00 25.83 135 ALA C C 1
ATOM 3872 O O . ALA C 1 107 ? 25.401 8.517 37.492 1.00 24.65 135 ALA C O 1
ATOM 3874 N N . THR C 1 108 ? 24.913 6.867 36.063 1.00 22.79 136 THR C N 1
ATOM 3875 C CA . THR C 1 108 ? 26.251 6.652 35.663 1.00 23.52 136 THR C CA 1
ATOM 3876 C C . THR C 1 108 ? 26.360 6.639 34.144 1.00 21.20 136 THR C C 1
ATOM 3877 O O . THR C 1 108 ? 25.442 6.224 33.528 1.00 19.93 136 THR C O 1
ATOM 3881 N N . LYS C 1 109 ? 27.561 6.886 33.651 1.00 22.88 137 LYS C N 1
ATOM 3882 C CA . LYS C 1 109 ? 27.933 6.778 32.279 1.00 22.91 137 LYS C CA 1
ATOM 3883 C C . LYS C 1 109 ? 27.558 5.377 31.829 1.00 22.65 137 LYS C C 1
ATOM 3884 O O . LYS C 1 109 ? 26.945 5.232 30.777 1.00 18.50 137 LYS C O 1
ATOM 3890 N N . GLN C 1 110 ? 27.952 4.360 32.587 1.00 22.24 138 GLN C N 1
ATOM 3891 C CA . GLN C 1 110 ? 27.569 3.008 32.214 1.00 21.70 138 GLN C CA 1
ATOM 3892 C C . GLN C 1 110 ? 26.069 2.707 32.043 1.00 20.32 138 GLN C C 1
ATOM 3893 O O . GLN C 1 110 ? 25.678 2.038 31.072 1.00 19.05 138 GLN C O 1
ATOM 3899 N N . SER C 1 111 ? 25.257 3.235 32.948 1.00 19.86 139 SER C N 1
ATOM 3900 C CA . SER C 1 111 ? 23.846 3.050 32.875 1.00 21.45 139 SER C CA 1
ATOM 3901 C C . SER C 1 111 ? 23.294 3.709 31.638 1.00 18.71 139 SER C C 1
ATOM 3902 O O . SER C 1 111 ? 22.365 3.169 30.998 1.00 18.49 139 SER C O 1
ATOM 3905 N N . MET C 1 112 ? 23.837 4.886 31.274 1.00 18.86 140 MET C N 1
ATOM 3906 C CA . MET C 1 112 ? 23.398 5.545 30.052 1.00 17.64 140 MET C CA 1
ATOM 3907 C C . MET C 1 112 ? 23.799 4.739 28.806 1.00 17.75 140 MET C C 1
ATOM 3908 O O . MET C 1 112 ? 23.006 4.635 27.840 1.00 17.31 140 MET C O 1
ATOM 3913 N N . VAL C 1 113 ? 25.056 4.276 28.749 1.00 16.39 141 VAL C N 1
ATOM 3914 C CA . VAL C 1 113 ? 25.477 3.452 27.647 1.00 16.56 141 VAL C CA 1
ATOM 3915 C C . VAL C 1 113 ? 24.532 2.247 27.482 1.00 17.18 141 VAL C C 1
ATOM 3916 O O . VAL C 1 113 ? 24.051 2.008 26.343 1.00 16.95 141 VAL C O 1
ATOM 3920 N N . ASP C 1 114 ? 24.269 1.546 28.534 1.00 17.02 142 ASP C N 1
ATOM 3921 C CA . ASP C 1 114 ? 23.391 0.348 28.501 1.00 18.49 142 ASP C CA 1
ATOM 3922 C C . ASP C 1 114 ? 22.016 0.721 27.999 1.00 19.23 142 ASP C C 1
ATOM 3923 O O . ASP C 1 114 ? 21.443 -0.007 27.164 1.00 17.22 142 ASP C O 1
ATOM 3928 N N . PHE C 1 115 ? 21.519 1.871 28.433 1.00 18.65 143 PHE C N 1
ATOM 3929 C CA . PHE C 1 115 ? 20.160 2.306 28.031 1.00 18.97 143 PHE C CA 1
ATOM 3930 C C . PHE C 1 115 ? 20.066 2.628 26.524 1.00 19.72 143 PHE C C 1
ATOM 3931 O O . PHE C 1 115 ? 19.194 2.192 25.814 1.00 18.54 143 PHE C O 1
ATOM 3939 N N . PHE C 1 116 ? 21.076 3.326 26.001 1.00 18.09 144 PHE C N 1
ATOM 3940 C CA . PHE C 1 116 ? 21.112 3.658 24.603 1.00 17.93 144 PHE C CA 1
ATOM 3941 C C . PHE C 1 116 ? 21.334 2.402 23.752 1.00 18.71 144 PHE C C 1
ATOM 3942 O O . PHE C 1 116 ? 20.741 2.278 22.687 1.00 19.24 144 PHE C O 1
ATOM 3950 N N . VAL C 1 117 ? 22.158 1.491 24.215 1.00 17.90 145 VAL C N 1
ATOM 3951 C CA . VAL C 1 117 ? 22.346 0.251 23.512 1.00 19.12 145 VAL C CA 1
ATOM 3952 C C . VAL C 1 117 ? 21.017 -0.562 23.419 1.00 19.67 145 VAL C C 1
ATOM 3953 O O . VAL C 1 117 ? 20.671 -1.090 22.420 1.00 19.35 145 VAL C O 1
ATOM 3957 N N . ALA C 1 118 ? 20.307 -0.604 24.512 1.00 20.25 146 ALA C N 1
ATOM 3958 C CA . ALA C 1 118 ? 19.001 -1.237 24.568 1.00 19.65 146 ALA C CA 1
ATOM 3959 C C . ALA C 1 118 ? 18.027 -0.603 23.588 1.00 21.27 146 ALA C C 1
ATOM 3960 O O . ALA C 1 118 ? 17.131 -1.236 23.135 1.00 23.71 146 ALA C O 1
ATOM 3962 N N . HIS C 1 119 ? 18.232 0.656 23.290 1.00 21.31 147 HIS C N 1
ATOM 3963 C CA . HIS C 1 119 ? 17.459 1.342 22.290 1.00 23.56 147 HIS C CA 1
ATOM 3964 C C . HIS C 1 119 ? 18.079 1.414 20.917 1.00 27.03 147 HIS C C 1
ATOM 3965 O O . HIS C 1 119 ? 17.662 2.158 20.109 1.00 25.74 147 HIS C O 1
ATOM 3972 N N . GLY C 1 120 ? 19.046 0.571 20.667 1.00 27.09 148 GLY C N 1
ATOM 3973 C CA . GLY C 1 120 ? 19.503 0.330 19.327 1.00 27.84 148 GLY C CA 1
ATOM 3974 C C . GLY C 1 120 ? 20.828 0.897 18.893 1.00 25.53 148 GLY C C 1
ATOM 3975 O O . GLY C 1 120 ? 21.259 0.637 17.828 1.00 26.17 148 GLY C O 1
ATOM 3976 N N . VAL C 1 121 ? 21.478 1.649 19.752 1.00 23.82 149 VAL C N 1
ATOM 3977 C CA . VAL C 1 121 ? 22.767 2.211 19.438 1.00 23.11 149 VAL C CA 1
ATOM 3978 C C . VAL C 1 121 ? 23.892 1.189 19.624 1.00 24.55 149 VAL C C 1
ATOM 3979 O O . VAL C 1 121 ? 23.896 0.458 20.551 1.00 23.83 149 VAL C O 1
ATOM 3983 N N . ASP C 1 122 ? 24.853 1.181 18.729 1.00 24.56 150 ASP C N 1
ATOM 3984 C CA . ASP C 1 122 ? 26.026 0.308 18.873 1.00 24.30 150 ASP C CA 1
ATOM 3985 C C . ASP C 1 122 ? 26.723 0.651 20.189 1.00 22.04 150 ASP C C 1
ATOM 3986 O O . ASP C 1 122 ? 26.907 1.825 20.561 1.00 21.16 150 ASP C O 1
ATOM 3991 N N . ARG C 1 123 ? 27.200 -0.384 20.882 1.00 22.57 151 ARG C N 1
ATOM 3992 C CA . ARG C 1 123 ? 27.809 -0.101 22.195 1.00 21.91 151 ARG C CA 1
ATOM 3993 C C . ARG C 1 123 ? 29.064 0.810 22.116 1.00 24.54 151 ARG C C 1
ATOM 3994 O O . ARG C 1 123 ? 29.220 1.677 22.986 1.00 21.72 151 ARG C O 1
ATOM 4002 N N . GLU C 1 124 ? 29.919 0.582 21.100 1.00 25.22 152 GLU C N 1
ATOM 4003 C CA . GLU C 1 124 ? 31.162 1.387 20.900 1.00 28.13 152 GLU C CA 1
ATOM 4004 C C . GLU C 1 124 ? 30.819 2.890 20.659 1.00 25.52 152 GLU C C 1
ATOM 4005 O O . GLU C 1 124 ? 31.443 3.830 21.190 1.00 24.46 152 GLU C O 1
ATOM 4011 N N . ILE C 1 125 ? 29.751 3.075 19.943 1.00 24.59 153 ILE C N 1
ATOM 4012 C CA . ILE C 1 125 ? 29.246 4.432 19.660 1.00 25.54 153 ILE C CA 1
ATOM 4013 C C . ILE C 1 125 ? 28.704 5.072 20.911 1.00 21.56 153 ILE C C 1
ATOM 4014 O O . ILE C 1 125 ? 28.985 6.220 21.213 1.00 21.63 153 ILE C O 1
ATOM 4019 N N . ALA C 1 126 ? 27.850 4.350 21.640 1.00 20.52 154 ALA C N 1
ATOM 4020 C CA . ALA C 1 126 ? 27.281 4.903 22.839 1.00 18.98 154 ALA C CA 1
ATOM 4021 C C . ALA C 1 126 ? 28.367 5.227 23.895 1.00 19.64 154 ALA C C 1
ATOM 4022 O O . ALA C 1 126 ? 28.356 6.218 24.578 1.00 18.16 154 ALA C O 1
ATOM 4024 N N . LYS C 1 127 ? 29.292 4.311 24.029 1.00 20.32 155 LYS C N 1
ATOM 4025 C CA . LYS C 1 127 ? 30.390 4.535 24.964 1.00 21.61 155 LYS C CA 1
ATOM 4026 C C . LYS C 1 127 ? 31.228 5.759 24.570 1.00 23.22 155 LYS C C 1
ATOM 4027 O O . LYS C 1 127 ? 31.547 6.575 25.386 1.00 22.39 155 LYS C O 1
ATOM 4033 N N . SER C 1 128 ? 31.526 5.907 23.291 1.00 26.88 156 SER C N 1
ATOM 4034 C CA . SER C 1 128 ? 32.309 7.072 22.874 1.00 29.48 156 SER C CA 1
ATOM 4035 C C . SER C 1 128 ? 31.567 8.395 23.175 1.00 27.95 156 SER C C 1
ATOM 4036 O O . SER C 1 128 ? 32.168 9.321 23.687 1.00 26.31 156 SER C O 1
ATOM 4039 N N . ALA C 1 129 ? 30.264 8.423 22.936 1.00 24.51 157 ALA C N 1
ATOM 4040 C CA . ALA C 1 129 ? 29.485 9.607 23.236 1.00 25.47 157 ALA C CA 1
ATOM 4041 C C . ALA C 1 129 ? 29.495 10.003 24.711 1.00 22.44 157 ALA C C 1
ATOM 4042 O O . ALA C 1 129 ? 29.650 11.144 25.057 1.00 24.31 157 ALA C O 1
ATOM 4044 N N . PHE C 1 130 ? 29.261 9.027 25.564 1.00 21.94 158 PHE C N 1
ATOM 4045 C CA . PHE C 1 130 ? 29.174 9.272 26.970 1.00 21.00 158 PHE C CA 1
ATOM 4046 C C . PHE C 1 130 ? 30.527 9.348 27.681 1.00 23.94 158 PHE C C 1
ATOM 4047 O O . PHE C 1 130 ? 30.649 10.006 28.660 1.00 24.83 158 PHE C O 1
ATOM 4055 N N . GLU C 1 131 ? 31.514 8.637 27.185 1.00 25.84 159 GLU C N 1
ATOM 4056 C CA . GLU C 1 131 ? 32.763 8.506 27.901 1.00 28.20 159 GLU C CA 1
ATOM 4057 C C . GLU C 1 131 ? 33.940 9.241 27.249 1.00 29.79 159 GLU C C 1
ATOM 4058 O O . GLU C 1 131 ? 34.824 9.647 27.931 1.00 32.33 159 GLU C O 1
ATOM 4064 N N . ASN C 1 132 ? 33.913 9.408 25.936 1.00 31.56 160 ASN C N 1
ATOM 4065 C CA . ASN C 1 132 ? 35.039 9.892 25.169 1.00 31.50 160 ASN C CA 1
ATOM 4066 C C . ASN C 1 132 ? 34.863 11.202 24.464 1.00 31.99 160 ASN C C 1
ATOM 4067 O O . ASN C 1 132 ? 35.766 11.623 23.843 1.00 30.49 160 ASN C O 1
ATOM 4072 N N . SER C 1 133 ? 33.687 11.799 24.462 1.00 34.53 161 SER C N 1
ATOM 4073 C CA . SER C 1 133 ? 33.451 12.922 23.571 1.00 35.87 161 SER C CA 1
ATOM 4074 C C . SER C 1 133 ? 33.549 14.256 24.262 1.00 34.39 161 SER C C 1
ATOM 4075 O O . SER C 1 133 ? 32.670 14.625 24.979 1.00 33.34 161 SER C O 1
ATOM 4078 N N . PRO C 1 134 ? 34.614 15.003 24.033 1.00 36.15 162 PRO C N 1
ATOM 4079 C CA . PRO C 1 134 ? 34.638 16.354 24.575 1.00 32.97 162 PRO C CA 1
ATOM 4080 C C . PRO C 1 134 ? 33.625 17.235 23.867 1.00 29.28 162 PRO C C 1
ATOM 4081 O O . PRO C 1 134 ? 33.234 18.225 24.415 1.00 29.67 162 PRO C O 1
ATOM 4085 N N . THR C 1 135 ? 33.235 16.865 22.669 1.00 27.62 163 THR C N 1
ATOM 4086 C CA . THR C 1 135 ? 32.281 17.621 21.903 1.00 28.95 163 THR C CA 1
ATOM 4087 C C . THR C 1 135 ? 30.925 17.647 22.610 1.00 30.00 163 THR C C 1
ATOM 4088 O O . THR C 1 135 ? 30.371 18.703 22.842 1.00 28.58 163 THR C O 1
ATOM 4092 N N . ILE C 1 136 ? 30.419 16.467 22.959 1.00 27.70 164 ILE C N 1
ATOM 4093 C CA . ILE C 1 136 ? 29.204 16.371 23.778 1.00 28.14 164 ILE C CA 1
ATOM 4094 C C . ILE C 1 136 ? 29.289 17.112 25.136 1.00 27.77 164 ILE C C 1
ATOM 4095 O O . ILE C 1 136 ? 28.341 17.831 25.516 1.00 22.37 164 ILE C O 1
ATOM 4100 N N . ASP C 1 137 ? 30.449 17.019 25.821 1.00 26.51 165 ASP C N 1
ATOM 4101 C CA . ASP C 1 137 ? 30.669 17.786 27.030 1.00 27.45 165 ASP C CA 1
ATOM 4102 C C . ASP C 1 137 ? 30.608 19.259 26.736 1.00 27.96 165 ASP C C 1
ATOM 4103 O O . ASP C 1 137 ? 29.963 20.053 27.502 1.00 29.12 165 ASP C O 1
ATOM 4108 N N . MET C 1 138 ? 31.193 19.656 25.621 1.00 27.65 166 MET C N 1
ATOM 4109 C CA A MET C 1 138 ? 31.183 21.058 25.235 0.50 27.97 166 MET C CA 1
ATOM 4110 C CA B MET C 1 138 ? 31.150 21.085 25.363 0.50 27.77 166 MET C CA 1
ATOM 4111 C C . MET C 1 138 ? 29.743 21.598 25.103 1.00 26.52 166 MET C C 1
ATOM 4112 O O . MET C 1 138 ? 29.466 22.694 25.503 1.00 25.36 166 MET C O 1
ATOM 4121 N N . ARG C 1 139 ? 28.869 20.837 24.485 1.00 23.51 167 ARG C N 1
ATOM 4122 C CA . ARG C 1 139 ? 27.508 21.303 24.259 1.00 24.47 167 ARG C CA 1
ATOM 4123 C C . ARG C 1 139 ? 26.760 21.492 25.559 1.00 21.12 167 ARG C C 1
ATOM 4124 O O . ARG C 1 139 ? 26.016 22.426 25.718 1.00 20.36 167 ARG C O 1
ATOM 4132 N N . VAL C 1 140 ? 27.003 20.593 26.496 1.00 21.94 168 VAL C N 1
ATOM 4133 C CA . VAL C 1 140 ? 26.461 20.777 27.823 1.00 21.57 168 VAL C CA 1
ATOM 4134 C C . VAL C 1 140 ? 26.860 22.155 28.412 1.00 20.93 168 VAL C C 1
ATOM 4135 O O . VAL C 1 140 ? 26.019 22.955 28.866 1.00 19.19 168 VAL C O 1
ATOM 4139 N N . ASN C 1 141 ? 28.144 22.436 28.396 1.00 19.85 169 ASN C N 1
ATOM 4140 C CA . ASN C 1 141 ? 28.704 23.675 28.914 1.00 20.15 169 ASN C CA 1
ATOM 4141 C C . ASN C 1 141 ? 28.192 24.890 28.178 1.00 19.30 169 ASN C C 1
ATOM 4142 O O . ASN C 1 141 ? 27.893 25.897 28.778 1.00 17.14 169 ASN C O 1
ATOM 4147 N N . SER C 1 142 ? 28.038 24.761 26.856 1.00 19.33 170 SER C N 1
ATOM 4148 C CA . SER C 1 142 ? 27.599 25.913 26.046 1.00 20.78 170 SER C CA 1
ATOM 4149 C C . SER C 1 142 ? 26.190 26.207 26.350 1.00 18.43 170 SER C C 1
ATOM 4150 O O . SER C 1 142 ? 25.801 27.395 26.422 1.00 17.95 170 SER C O 1
ATOM 4153 N N . GLY C 1 143 ? 25.356 25.163 26.541 1.00 19.14 171 GLY C N 1
ATOM 4154 C CA . GLY C 1 143 ? 23.991 25.422 26.957 1.00 17.28 171 GLY C CA 1
ATOM 4155 C C . GLY C 1 143 ? 23.840 26.068 28.284 1.00 18.64 171 GLY C C 1
ATOM 4156 O O . GLY C 1 143 ? 22.978 26.916 28.506 1.00 17.62 171 GLY C O 1
ATOM 4157 N N . MET C 1 144 ? 24.682 25.650 29.245 1.00 17.00 172 MET C N 1
ATOM 4158 C CA A MET C 1 144 ? 24.675 26.330 30.537 0.50 18.52 172 MET C CA 1
ATOM 4159 C CA B MET C 1 144 ? 24.795 26.291 30.547 0.50 16.49 172 MET C CA 1
ATOM 4160 C C . MET C 1 144 ? 25.119 27.788 30.442 1.00 17.62 172 MET C C 1
ATOM 4161 O O . MET C 1 144 ? 24.593 28.637 31.169 1.00 17.25 172 MET C O 1
ATOM 4170 N N . SER C 1 145 ? 26.081 28.073 29.599 1.00 19.90 173 SER C N 1
ATOM 4171 C CA A SER C 1 145 ? 26.514 29.424 29.358 0.50 20.84 173 SER C CA 1
ATOM 4172 C CA B SER C 1 145 ? 26.483 29.424 29.349 0.50 19.96 173 SER C CA 1
ATOM 4173 C C . SER C 1 145 ? 25.375 30.258 28.789 1.00 20.74 173 SER C C 1
ATOM 4174 O O . SER C 1 145 ? 25.213 31.413 29.195 1.00 21.21 173 SER C O 1
ATOM 4179 N N . LEU C 1 146 ? 24.632 29.686 27.875 1.00 19.38 174 LEU C N 1
ATOM 4180 C CA . LEU C 1 146 ? 23.481 30.400 27.228 1.00 19.44 174 LEU C CA 1
ATOM 4181 C C . LEU C 1 146 ? 22.425 30.711 28.274 1.00 19.03 174 LEU C C 1
ATOM 4182 O O . LEU C 1 146 ? 21.934 31.847 28.366 1.00 18.17 174 LEU C O 1
ATOM 4187 N N . MET C 1 147 ? 22.138 29.713 29.118 1.00 18.31 175 MET C N 1
ATOM 4188 C CA . MET C 1 147 ? 21.164 29.842 30.202 1.00 17.97 175 MET C CA 1
ATOM 4189 C C . MET C 1 147 ? 21.539 31.047 31.119 1.00 17.98 175 MET C C 1
ATOM 4190 O O . MET C 1 147 ? 20.675 31.836 31.495 1.00 16.28 175 MET C O 1
ATOM 4195 N N . ALA C 1 148 ? 22.782 31.119 31.477 1.00 18.08 176 ALA C N 1
ATOM 4196 C CA . ALA C 1 148 ? 23.280 32.197 32.301 1.00 19.34 176 ALA C CA 1
ATOM 4197 C C . ALA C 1 148 ? 23.215 33.545 31.635 1.00 19.28 176 ALA C C 1
ATOM 4198 O O . ALA C 1 148 ? 22.847 34.519 32.310 1.00 20.19 176 ALA C O 1
ATOM 4200 N N . HIS C 1 149 ? 23.469 33.592 30.325 1.00 18.41 177 HIS C N 1
ATOM 4201 C CA . HIS C 1 149 ? 23.423 34.805 29.552 1.00 19.66 177 HIS C CA 1
ATOM 4202 C C . HIS C 1 149 ? 22.018 35.390 29.637 1.00 18.74 177 HIS C C 1
ATOM 4203 O O . HIS C 1 149 ? 21.862 36.583 29.804 1.00 17.18 177 HIS C O 1
ATOM 4210 N N . TYR C 1 150 ? 21.046 34.486 29.588 1.00 16.39 178 TYR C N 1
ATOM 4211 C CA . TYR C 1 150 ? 19.659 34.880 29.694 1.00 18.41 178 TYR C CA 1
ATOM 4212 C C . TYR C 1 150 ? 19.172 35.065 31.142 1.00 18.90 178 TYR C C 1
ATOM 4213 O O . TYR C 1 150 ? 17.996 35.399 31.356 1.00 18.54 178 TYR C O 1
ATOM 4222 N N . GLN C 1 151 ? 20.059 34.871 32.138 1.00 19.38 179 GLN C N 1
ATOM 4223 C CA . GLN C 1 151 ? 19.742 35.035 33.557 1.00 20.77 179 GLN C CA 1
ATOM 4224 C C . GLN C 1 151 ? 18.552 34.136 33.989 1.00 20.64 179 GLN C C 1
ATOM 4225 O O . GLN C 1 151 ? 17.651 34.560 34.750 1.00 18.10 179 GLN C O 1
ATOM 4231 N N . ILE C 1 152 ? 18.594 32.880 33.547 1.00 18.06 180 ILE C N 1
ATOM 4232 C CA . ILE C 1 152 ? 17.609 31.885 33.851 1.00 18.67 180 ILE C CA 1
ATOM 4233 C C . ILE C 1 152 ? 18.133 30.964 34.910 1.00 19.08 180 ILE C C 1
ATOM 4234 O O . ILE C 1 152 ? 19.285 30.580 34.827 1.00 18.53 180 ILE C O 1
ATOM 4239 N N . ASN C 1 153 ? 17.323 30.699 35.930 1.00 20.04 181 ASN C N 1
ATOM 4240 C CA . ASN C 1 153 ? 17.655 29.775 37.041 1.00 21.24 181 ASN C CA 1
ATOM 4241 C C . ASN C 1 153 ? 16.514 28.845 37.386 1.00 20.35 181 ASN C C 1
ATOM 4242 O O . ASN C 1 153 ? 16.425 28.366 38.517 1.00 21.30 181 ASN C O 1
ATOM 4247 N N . ALA C 1 154 ? 15.595 28.694 36.454 1.00 19.05 182 ALA C N 1
ATOM 4248 C CA . ALA C 1 154 ? 14.463 27.752 36.660 1.00 19.92 182 ALA C CA 1
ATOM 4249 C C . ALA C 1 154 ? 13.980 27.221 35.366 1.00 18.35 182 ALA C C 1
ATOM 4250 O O . ALA C 1 154 ? 14.066 27.933 34.381 1.00 17.13 182 ALA C O 1
ATOM 4252 N N . VAL C 1 155 ? 13.508 25.943 35.360 1.00 18.10 183 VAL C N 1
ATOM 4253 C CA . VAL C 1 155 ? 12.915 25.328 34.153 1.00 18.01 183 VAL C CA 1
ATOM 4254 C C . VAL C 1 155 ? 11.573 24.663 34.488 1.00 16.97 183 VAL C C 1
ATOM 4255 O O . VAL C 1 155 ? 11.310 24.321 35.625 1.00 19.01 183 VAL C O 1
ATOM 4259 N N . PRO C 1 156 ? 10.715 24.531 33.489 1.00 19.07 184 PRO C N 1
ATOM 4260 C CA . PRO C 1 156 ? 10.931 24.929 32.130 1.00 17.41 184 PRO C CA 1
ATOM 4261 C C . PRO C 1 156 ? 10.941 26.438 31.982 1.00 16.57 184 PRO C C 1
ATOM 4262 O O . PRO C 1 156 ? 10.199 27.133 32.697 1.00 17.85 184 PRO C O 1
ATOM 4266 N N . ALA C 1 157 ? 11.750 26.929 31.036 1.00 16.85 185 ALA C N 1
ATOM 4267 C CA . ALA C 1 157 ? 11.841 28.347 30.690 1.00 16.91 185 ALA C CA 1
ATOM 4268 C C . ALA C 1 157 ? 11.971 28.472 29.197 1.00 17.36 185 ALA C C 1
ATOM 4269 O O . ALA C 1 157 ? 12.543 27.583 28.501 1.00 19.64 185 ALA C O 1
ATOM 4271 N N . PHE C 1 158 ? 11.390 29.535 28.656 1.00 18.20 186 PHE C N 1
ATOM 4272 C CA . PHE C 1 158 ? 11.306 29.786 27.233 1.00 17.80 186 PHE C CA 1
ATOM 4273 C C . PHE C 1 158 ? 11.813 31.144 26.863 1.00 18.15 186 PHE C C 1
ATOM 4274 O O . PHE C 1 158 ? 11.500 32.126 27.518 1.00 19.34 186 PHE C O 1
ATOM 4282 N N . VAL C 1 159 ? 12.670 31.193 25.859 1.00 17.22 187 VAL C N 1
ATOM 4283 C CA . VAL C 1 159 ? 13.187 32.422 25.373 1.00 18.38 187 VAL C CA 1
ATOM 4284 C C . VAL C 1 159 ? 12.733 32.523 23.920 1.00 19.77 187 VAL C C 1
ATOM 4285 O O . VAL C 1 159 ? 12.988 31.622 23.085 1.00 22.39 187 VAL C O 1
ATOM 4289 N N . VAL C 1 160 ? 12.115 33.667 23.612 1.00 20.44 188 VAL C N 1
ATOM 4290 C CA . VAL C 1 160 ? 11.518 33.896 22.309 1.00 22.25 188 VAL C CA 1
ATOM 4291 C C . VAL C 1 160 ? 12.252 34.965 21.502 1.00 22.01 188 VAL C C 1
ATOM 4292 O O . VAL C 1 160 ? 12.441 36.101 21.974 1.00 21.51 188 VAL C O 1
ATOM 4296 N N . ASN C 1 161 ? 12.690 34.563 20.313 1.00 23.90 189 ASN C N 1
ATOM 4297 C CA . ASN C 1 161 ? 13.442 35.436 19.389 1.00 26.10 189 ASN C CA 1
ATOM 4298 C C . ASN C 1 161 ? 14.614 36.221 20.023 1.00 26.38 189 ASN C C 1
ATOM 4299 O O . ASN C 1 161 ? 14.869 37.384 19.668 1.00 23.90 189 ASN C O 1
ATOM 4304 N N . ASN C 1 162 ? 15.271 35.606 20.977 1.00 24.58 190 ASN C N 1
ATOM 4305 C CA . ASN C 1 162 ? 16.338 36.271 21.702 1.00 22.42 190 ASN C CA 1
ATOM 4306 C C . ASN C 1 162 ? 15.987 37.595 22.329 1.00 25.11 190 ASN C C 1
ATOM 4307 O O . ASN C 1 162 ? 16.847 38.488 22.458 1.00 26.16 190 ASN C O 1
ATOM 4312 N N . LYS C 1 163 ? 14.741 37.788 22.730 1.00 23.92 191 LYS C N 1
ATOM 4313 C CA . LYS C 1 163 ? 14.298 39.058 23.202 1.00 25.77 191 LYS C CA 1
ATOM 4314 C C . LYS C 1 163 ? 13.514 39.023 24.495 1.00 24.32 191 LYS C C 1
ATOM 4315 O O . LYS C 1 163 ? 13.651 39.904 25.353 1.00 23.29 191 LYS C O 1
ATOM 4321 N N . TYR C 1 164 ? 12.681 38.004 24.633 1.00 22.85 192 TYR C N 1
ATOM 4322 C CA . TYR C 1 164 ? 11.836 37.850 25.797 1.00 23.26 192 TYR C CA 1
ATOM 4323 C C . TYR C 1 164 ? 11.907 36.429 26.402 1.00 21.06 192 TYR C C 1
ATOM 4324 O O . TYR C 1 164 ? 11.978 35.452 25.685 1.00 22.41 192 TYR C O 1
ATOM 4333 N N . LYS C 1 165 ? 11.749 36.352 27.719 1.00 19.87 193 LYS C N 1
ATOM 4334 C CA . LYS C 1 165 ? 11.656 35.071 28.412 1.00 19.06 193 LYS C CA 1
ATOM 4335 C C . LYS C 1 165 ? 10.387 34.945 29.279 1.00 21.02 193 LYS C C 1
ATOM 4336 O O . LYS C 1 165 ? 9.874 35.934 29.818 1.00 21.57 193 LYS C O 1
ATOM 4342 N N . THR C 1 166 ? 9.941 33.721 29.479 1.00 22.06 194 THR C N 1
ATOM 4343 C CA . THR C 1 166 ? 8.902 33.423 30.470 1.00 21.43 194 THR C CA 1
ATOM 4344 C C . THR C 1 166 ? 9.159 32.053 31.104 1.00 23.12 194 THR C C 1
ATOM 4345 O O . THR C 1 166 ? 10.050 31.284 30.623 1.00 21.81 194 THR C O 1
ATOM 4349 N N . ASP C 1 167 ? 8.399 31.748 32.146 1.00 22.02 195 ASP C N 1
ATOM 4350 C CA . ASP C 1 167 ? 8.496 30.455 32.858 1.00 22.16 195 ASP C CA 1
ATOM 4351 C C . ASP C 1 167 ? 7.249 30.318 33.693 1.00 24.12 195 ASP C C 1
ATOM 4352 O O . ASP C 1 167 ? 6.363 31.190 33.612 1.00 23.12 195 ASP C O 1
ATOM 4357 N N . LEU C 1 168 ? 7.096 29.214 34.408 1.00 22.79 196 LEU C N 1
ATOM 4358 C CA . LEU C 1 168 ? 5.814 28.950 35.082 1.00 22.96 196 LEU C CA 1
ATOM 4359 C C . LEU C 1 168 ? 5.569 29.872 36.243 1.00 24.75 196 LEU C C 1
ATOM 4360 O O . LEU C 1 168 ? 4.417 30.263 36.529 1.00 25.28 196 LEU C O 1
ATOM 4365 N N . GLN C 1 169 ? 6.642 30.301 36.888 1.00 21.63 197 GLN C N 1
ATOM 4366 C CA . GLN C 1 169 ? 6.548 31.222 37.976 1.00 23.44 197 GLN C CA 1
ATOM 4367 C C . GLN C 1 169 ? 5.979 32.591 37.541 1.00 24.15 197 GLN C C 1
ATOM 4368 O O . GLN C 1 169 ? 5.108 33.149 38.214 1.00 25.78 197 GLN C O 1
ATOM 4374 N N . MET C 1 170 ? 6.398 33.068 36.390 1.00 23.37 198 MET C N 1
ATOM 4375 C CA . MET C 1 170 ? 5.819 34.233 35.767 1.00 24.56 198 MET C CA 1
ATOM 4376 C C . MET C 1 170 ? 4.419 34.027 35.215 1.00 26.90 198 MET C C 1
ATOM 4377 O O . MET C 1 170 ? 3.573 34.896 35.376 1.00 25.04 198 MET C O 1
ATOM 4382 N N . ALA C 1 171 ? 4.199 32.916 34.511 1.00 27.01 199 ALA C N 1
ATOM 4383 C CA . ALA C 1 171 ? 2.952 32.702 33.833 1.00 27.65 199 ALA C CA 1
ATOM 4384 C C . ALA C 1 171 ? 1.869 32.303 34.808 1.00 29.54 199 ALA C C 1
ATOM 4385 O O . ALA C 1 171 ? 0.683 32.646 34.626 1.00 30.68 199 ALA C O 1
ATOM 4387 N N . GLY C 1 172 ? 2.214 31.493 35.784 1.00 28.24 200 GLY C N 1
ATOM 4388 C CA . GLY C 1 172 ? 1.239 31.012 36.758 1.00 28.81 200 GLY C CA 1
ATOM 4389 C C . GLY C 1 172 ? 0.544 29.721 36.454 1.00 28.65 200 GLY C C 1
ATOM 4390 O O . GLY C 1 172 ? 0.052 29.075 37.376 1.00 33.12 200 GLY C O 1
ATOM 4391 N N . SER C 1 173 ? 0.516 29.279 35.203 1.00 26.75 201 SER C N 1
ATOM 4392 C CA . SER C 1 173 ? -0.035 27.956 34.805 1.00 25.76 201 SER C CA 1
ATOM 4393 C C . SER C 1 173 ? 0.484 27.650 33.420 1.00 26.49 201 SER C C 1
ATOM 4394 O O . SER C 1 173 ? 0.971 28.543 32.722 1.00 25.41 201 SER C O 1
ATOM 4397 N N . GLU C 1 174 ? 0.435 26.392 33.034 1.00 27.33 202 GLU C N 1
ATOM 4398 C CA . GLU C 1 174 ? 0.822 25.984 31.653 1.00 28.65 202 GLU C CA 1
ATOM 4399 C C . GLU C 1 174 ? 0.027 26.718 30.652 1.00 27.32 202 GLU C C 1
ATOM 4400 O O . GLU C 1 174 ? 0.502 27.161 29.623 1.00 25.97 202 GLU C O 1
ATOM 4406 N N . GLU C 1 175 ? -1.294 26.744 30.871 1.00 30.95 203 GLU C N 1
ATOM 4407 C CA . GLU C 1 175 ? -2.147 27.325 29.869 1.00 29.31 203 GLU C CA 1
ATOM 4408 C C . GLU C 1 175 ? -1.851 28.806 29.633 1.00 26.70 203 GLU C C 1
ATOM 4409 O O . GLU C 1 175 ? -1.775 29.275 28.505 1.00 29.73 203 GLU C O 1
ATOM 4415 N N . ARG C 1 176 ? -1.629 29.572 30.691 1.00 26.47 204 ARG C N 1
ATOM 4416 C CA . ARG C 1 176 ? -1.331 30.952 30.578 1.00 25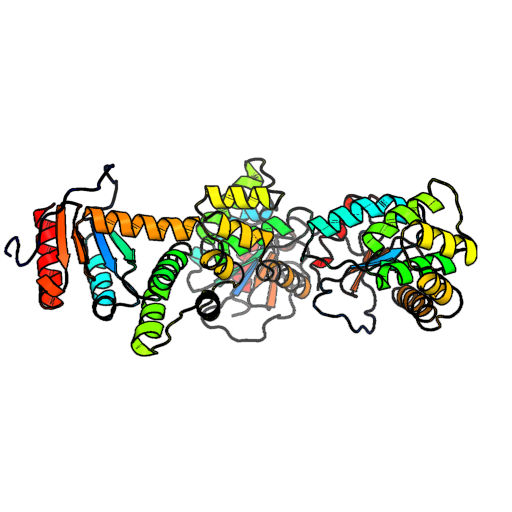.86 204 ARG C CA 1
ATOM 4417 C C . ARG C 1 176 ? 0.094 31.101 29.966 1.00 26.20 204 ARG C C 1
ATOM 4418 O O . ARG C 1 176 ? 0.372 32.018 29.201 1.00 25.46 204 ARG C O 1
ATOM 4426 N N . LEU C 1 177 ? 0.997 30.182 30.296 1.00 25.15 205 LEU C N 1
ATOM 4427 C CA . LEU C 1 177 ? 2.350 30.220 29.649 1.00 23.37 205 LEU C CA 1
ATOM 4428 C C . LEU C 1 177 ? 2.230 30.152 28.113 1.00 24.35 205 LEU C C 1
ATOM 4429 O O . LEU C 1 177 ? 2.854 30.917 27.411 1.00 24.37 205 LEU C O 1
ATOM 4434 N N . PHE C 1 178 ? 1.392 29.293 27.569 1.00 23.78 206 PHE C N 1
ATOM 4435 C CA . PHE C 1 178 ? 1.290 29.224 26.127 1.00 25.98 206 PHE C CA 1
ATOM 4436 C C . PHE C 1 178 ? 0.599 30.481 25.544 1.00 27.08 206 PHE C C 1
ATOM 4437 O O . PHE C 1 178 ? 0.897 30.920 24.423 1.00 28.27 206 PHE C O 1
ATOM 4445 N N . GLU C 1 179 ? -0.293 31.057 26.306 1.00 28.96 207 GLU C N 1
ATOM 4446 C CA . GLU C 1 179 ? -0.897 32.340 25.877 1.00 32.62 207 GLU C CA 1
ATOM 4447 C C . GLU C 1 179 ? 0.189 33.414 25.805 1.00 31.44 207 GLU C C 1
ATOM 4448 O O . GLU C 1 179 ? 0.265 34.227 24.874 1.00 27.98 207 GLU C O 1
ATOM 4454 N N . ILE C 1 180 ? 1.059 33.384 26.812 1.00 28.54 208 ILE C N 1
ATOM 4455 C CA . ILE C 1 180 ? 2.162 34.304 26.826 1.00 28.72 208 ILE C CA 1
ATOM 4456 C C . ILE C 1 180 ? 3.115 34.034 25.675 1.00 27.29 208 ILE C C 1
ATOM 4457 O O . ILE C 1 180 ? 3.548 35.006 25.032 1.00 29.35 208 ILE C O 1
ATOM 4462 N N . LEU C 1 181 ? 3.455 32.767 25.386 1.00 27.27 209 LEU C N 1
ATOM 4463 C CA . LEU C 1 181 ? 4.313 32.508 24.221 1.00 26.51 209 LEU C CA 1
ATOM 4464 C C . LEU C 1 181 ? 3.721 33.030 22.944 1.00 28.65 209 LEU C C 1
ATOM 4465 O O . LEU C 1 181 ? 4.434 33.564 22.118 1.00 28.51 209 LEU C O 1
ATOM 4470 N N . ASN C 1 182 ? 2.414 32.839 22.752 1.00 30.28 210 ASN C N 1
ATOM 4471 C CA . ASN C 1 182 ? 1.780 33.316 21.538 1.00 31.70 210 ASN C CA 1
ATOM 4472 C C . ASN C 1 182 ? 1.914 34.829 21.381 1.00 33.27 210 ASN C C 1
ATOM 4473 O O . ASN C 1 182 ? 2.257 35.335 20.290 1.00 36.33 210 ASN C O 1
ATOM 4478 N N . TYR C 1 183 ? 1.649 35.547 22.473 1.00 31.81 211 TYR C N 1
ATOM 4479 C CA . TYR C 1 183 ? 1.815 36.976 22.522 1.00 33.76 211 TYR C CA 1
ATOM 4480 C C . TYR C 1 183 ? 3.241 37.370 22.125 1.00 34.73 211 TYR C C 1
ATOM 4481 O O . TYR C 1 183 ? 3.463 38.242 21.284 1.00 33.59 211 TYR C O 1
ATOM 4490 N N . LEU C 1 184 ? 4.220 36.723 22.735 1.00 32.32 212 LEU C N 1
ATOM 4491 C CA . LEU C 1 184 ? 5.629 37.065 22.548 1.00 29.99 212 LEU C CA 1
ATOM 4492 C C . LEU C 1 184 ? 6.084 36.832 21.157 1.00 30.37 212 LEU C C 1
ATOM 4493 O O . LEU C 1 184 ? 6.912 37.607 20.640 1.00 31.76 212 LEU C O 1
ATOM 4498 N N . VAL C 1 185 ? 5.596 35.771 20.545 1.00 29.82 213 VAL C N 1
ATOM 4499 C CA . VAL C 1 185 ? 5.927 35.509 19.177 1.00 35.00 213 VAL C CA 1
ATOM 4500 C C . VAL C 1 185 ? 5.435 36.666 18.268 1.00 39.52 213 VAL C C 1
ATOM 4501 O O . VAL C 1 185 ? 6.211 37.178 17.411 1.00 38.48 213 VAL C O 1
ATOM 4505 N N . ARG C 1 186 ? 4.201 37.116 18.503 1.00 41.13 214 ARG C N 1
ATOM 4506 C CA A ARG C 1 186 ? 3.678 38.240 17.746 0.50 41.28 214 ARG C CA 1
ATOM 4507 C CA B ARG C 1 186 ? 3.622 38.279 17.779 0.50 41.97 214 ARG C CA 1
ATOM 4508 C C . ARG C 1 186 ? 4.426 39.526 18.087 1.00 43.82 214 ARG C C 1
ATOM 4509 O O . ARG C 1 186 ? 4.720 40.355 17.217 1.00 45.35 214 ARG C O 1
ATOM 4524 N N . LYS C 1 187 ? 4.764 39.711 19.335 1.00 42.01 215 LYS C N 1
ATOM 4525 C CA . LYS C 1 187 ? 5.395 40.959 19.735 1.00 42.57 215 LYS C CA 1
ATOM 4526 C C . LYS C 1 187 ? 6.800 41.117 19.140 1.00 44.78 215 LYS C C 1
ATOM 4527 O O . LYS C 1 187 ? 7.276 42.206 18.864 1.00 43.81 215 LYS C O 1
ATOM 4533 N N . SER C 1 188 ? 7.511 40.016 18.975 1.00 45.20 216 SER C N 1
ATOM 4534 C CA . SER C 1 188 ? 8.923 40.090 18.611 1.00 40.34 216 SER C CA 1
ATOM 4535 C C . SER C 1 188 ? 9.111 39.872 17.126 1.00 44.79 216 SER C C 1
ATOM 4536 O O . SER C 1 188 ? 10.240 39.789 16.696 1.00 42.42 216 SER C O 1
ATOM 4539 N N . ALA C 1 189 ? 8.002 39.745 16.381 1.00 48.25 217 ALA C N 1
ATOM 4540 C CA . ALA C 1 189 ? 8.018 39.462 14.941 1.00 54.36 217 ALA C CA 1
ATOM 4541 C C . ALA C 1 189 ? 8.398 40.661 14.063 1.00 59.37 217 ALA C C 1
ATOM 4542 O O . ALA C 1 189 ? 8.589 40.462 12.859 1.00 57.37 217 ALA C O 1
#

Organism: Legionella pneumophila subsp. pneumophila (strain Philadelphia 1 / ATCC 33152 / DSM 7513) (NCBI:txid272624)

B-factor: mean 32.97, std 12.32, range [14.03, 104.17]

InterPro domains:
  IPR001853 DSBA-like thioredoxin domain [PF01323] (81-197)
  IPR013766 Thioredoxin domain [PS51352] (21-159)
  IPR017937 Thioredoxin, conserved site [PS00194] (58-76)
  IPR023205 Thiol:disulphide interchange protein DsbA/DsbL [PIRSF001488] (20-213)
  IPR023205 Thiol:disulphide interchange protein DsbA/DsbL [cd03019] (36-215)
  IPR036249 Thioredoxin-like superfamily [SSF52833] (33-213)
  IPR050824 Bacterial Thiol:disulfide Interchange Protein DsbA [PTHR35891] (20-216)

Secondary structure (DSSP, 8-state):
-EE--S-BTTTBEE-PPP-----GGG-SEEEEEE-TT-HHHHHHHHHHHHHHHHHGGG-EEEEEE---STTHHHHHHHHHHHHHTT-HHHHHHHHHHHHHTS-----SHHHHHHHHHHTT--HHHHHHHHHS-HHHHHHHHHHHHHHHHTT--SSSEEEETTTEEEEHHHH-SHHHHHHHHHHHHT--/--BTTTBEE------S--SS-SSEEEEEE-TT-HHHHHHHHHHHHHHHHSPTT-EEEEEE---STTHHHHHHHHHHHHHTT-HHHHHHHHHIIIIIS-----SHHHHHHHHHHTT--HHHHHHHHHS-HHHHHHHHHHHHHHHHTT--SSSEEEETTTEEEEHHHH-SHHHHHHHHHHHHHHT-/---BTTTBEE------S--SS--SEEEEEE-TT-HHHHHHHHHHHHHHHHHGGG-EEEEEE---STTHHHHHHHHHHHHHTT-HHHHHHHHHHHHHTS-----SHHHHHHHHHHTT--HHHHHIIIII-HHHHHHHHHHHHHHHHTT--EESEEEETTTEEEEHHHHSSHHHHHHHHHHHHHHT-

CATH classification: 3.40.30.10

Nearest PDB structures (foldseek):
  4jrr-assembly2_B  TM=1.005E+00  e=4.312E-35  Legionella pneumophila subsp. pneumophila str. Philadelphia 1
  7luh-assembly1_A  TM=9.359E-01  e=2.259E-15  Burkholderia pseudomallei K96243
  5vyo-assembly4_D  TM=9.391E-01  e=3.788E-15  Burkholderia pseudomallei K96243
  4p3y-assembly1_B  TM=9.022E-01  e=1.186E-13  Acinetobacter baumannii AYE
  2znm-assembly3_C  TM=8.187E-01  e=4.140E-11  Neisseria meningitidis serogroup B

Solvent-accessible surface area: 26673 Å² total; per-residue (Å²): 20,11,90,21,94,6,70,111,50,130,5,10,71,71,14,64,62,14,183,72,121,58,85,166,132,71,64,27,14,0,9,0,0,0,2,1,14,6,54,136,0,75,129,0,6,63,45,0,45,83,8,22,112,162,36,41,199,25,15,55,32,50,19,7,2,0,46,78,124,117,52,14,64,17,10,0,18,0,11,15,3,0,103,113,54,93,37,13,124,106,0,2,67,50,0,1,103,7,16,29,111,87,160,55,70,6,48,76,99,100,35,0,3,64,28,0,44,82,50,69,9,80,113,110,81,0,80,41,9,3,96,116,23,90,106,19,50,113,134,5,77,65,6,51,75,34,15,58,71,4,135,12,132,51,20,6,2,0,1,0,34,26,58,16,27,2,31,30,162,41,12,65,53,63,130,49,0,23,38,0,0,47,8,0,9,33,39,106,88,99,105,50,114,1,14,64,75,23,65,64,35,94,177,66,134,60,195,78,75,98,19,21,1,2,0,0,0,1,1,16,6,62,144,0,66,123,0,8,71,42,0,58,65,23,18,114,182,42,56,194,15,14,64,35,51,28,10,2,0,47,72,120,114,52,18,63,17,10,1,19,0,15,22,0,0,123,44,14,74,33,13,131,102,0,4,72,48,0,1,106,5,18,37,95,95,168,55,74,5,52,68,92,90,30,0,0,62,28,0,40,81,53,65,14,14,100,20,2,0,88,5,1,3,66,91,5,93,36,0,61,108,71,4,96,63,5,51,75,43,14,62,79,6,140,9,129,52,23,3,2,0,2,0,37,15,111,18,17,1,17,22,163,47,3,66,42,41,122,73,0,26,94,0,0,47,57,0,20,163,89,21,126,178,23,99,99,46,122,2,7,64,75,21,64,62,36,99,178,71,130,73,176,122,76,100,28,28,0,2,0,0,0,1,1,15,0,65,113,0,66,136,0,11,64,48,0,61,88,8,23,106,178,50,39,218,35,17,65,38,43,28,12,2,0,4,0,64,55,49,10,35,15,11,0,11,0,10,15,0,0,97,46,6,75,42,25,133,102,0,12,74,50,0,2,100,5,24,53,96,76,191,48,75,4,41,76,78,90,32,0,2,62,29,0,39,82,52,65,12,16,111,29,2,0,90,1,0,1,64,88,4,89,38,0,35,91,60,0,45,53,6,8,60,42,6,52,73,6,143,10,89,9,0,0,2,0,2,0,34,19,98,17,17,1,18,24,138,34,2,64,55,34,125,74,0,22,84,0,0,42,47,0,17,170,90,22,131